Protein 1XNK (pdb70)

Sequence (380 aa):
TLTSSATGTHNGYYYSFWTDGQGNIRFNLESGGQYSVTWSGNGNWVGGKGWNPGTDNRVINYTADYRPNGNSYLAVYGWTRNPLIEYYVVESFGTYDPSTGATRMGSVTTDGGTYNIYRTQRVNAPSIEGTKTFYQYWSVRTSKRTGGTVTMANHFNAWRQAGLQLGSHDYQIVATEGYYSSGSATVNVGTLTSSATGTHNGYYYSFWTDGQGNIRFNLESGGQYSVTWSGNGNWVGGKGWNPGTDNRVINYTADYRPNGNSYYLAVYGWTRNPLIEYYVVESFGTYDPSTGATRMGSVTTDGGTYNIYRTQRVNAPSIEGTKTFYQYWSVRTSKRTGGTVTMANHFNAWRQAGLQLGSHDYQIVATEEGYYSSGSATVNVG

InterPro domains:
  IPR001137 Glycoside hydrolase family 11 [PR00911] (100-109)
  IPR001137 Glycoside hydrolase family 11 [PR00911] (110-120)
  IPR001137 Glycoside hydrolase family 11 [PR00911] (138-144)
  IPR001137 Glycoside hydrolase family 11 [PR00911] (158-163)
  IPR001137 Glycoside hydrolase family 11 [PR00911] (163-172)
  IPR001137 Glycoside hydrolase family 11 [PR00911] (186-194)
  IPR001137 Glycoside hydrolase family 11 [PTHR46828] (1-217)
  IPR013319 Glycoside hydrolase family 11/12 [G3DSA:2.60.120.180] (27-222)
  IPR013320 Concanavalin A-like lectin/glucanase domain superfamily [SSF49899] (28-216)
  IPR018208 Glycoside hydrolase family 11, active site 1 [PS00776] (110-120)
  IPR033123 Glycosyl hydrolase 11 domain [PF00457] (37-214)
  IPR033123 Glycosyl hydrolase 11 domain [PS51761] (28-217)

Nearest PDB structures (foldseek):
  1h1a-assembly1_A  TM=1.004E+00  e=5.133E-40  Thermochaetoides thermophila
  2d97-assembly1_A  TM=9.894E-01  e=6.430E-30  Trichoderma reesei
  6k9w-assembly1_A  TM=9.890E-01  e=5.774E-30  Trichoderma reesei RUT C-30
  2d98-assembly1_A  TM=9.901E-01  e=1.295E-29  Trichoderma reesei
  6kwh-assembly1_A  TM=9.900E-01  e=2.101E-29  Trichoderma reesei RUT C-30

Radius of gyration: 25.04 Å; Cα contacts (8 Å, |Δi|>4): 1085; chains: 2; bounding box: 67×38×58 Å

CATH classification: 2.60.120.180

B-factor: mean 17.18, std 7.29, range [6.78, 55.46]

Solvent-accessible surface area: 15577 Å² total

Structure (mmCIF, N/CA/C/O backbone):
data_1XNK
#
_entry.id   1XNK
#
_cell.length_a   108.241
_cell.length_b   57.593
_cell.length_c   66.205
_cell.angle_alpha   90.00
_cell.angle_beta   90.00
_cell.angle_gamma   90.00
#
_symmetry.space_group_name_H-M   'P 21 21 2'
#
loop_
_entity.id
_entity.type
_entity.pdbx_description
1 polymer 'endoxylanase 11A'
2 branched '4-thio-beta-D-xylopyranose-(1-4)-4-thio-beta-D-xylopyranose-(1-4)-methyl 4-thio-alpha-D-xylopyranoside'
3 non-polymer 'SULFATE ION'
4 water water
#
loop_
_atom_site.group_PDB
_atom_site.id
_atom_site.type_symbol
_atom_site.label_atom_id
_atom_site.label_alt_id
_atom_site.label_comp_id
_atom_site.label_asym_id
_atom_site.label_entity_id
_atom_site.label_seq_id
_atom_site.pdbx_PDB_ins_code
_atom_site.Cartn_x
_atom_site.Cartn_y
_atom_site.Cartn_z
_atom_site.occupancy
_atom_site.B_iso_or_equiv
_atom_site.auth_seq_id
_atom_site.auth_comp_id
_atom_site.auth_asym_id
_atom_site.auth_atom_id
_atom_site.pdbx_PDB_model_num
ATOM 9 N N . THR A 1 2 ? -0.013 23.733 15.105 1.00 10.24 2 THR A N 1
ATOM 10 C CA . THR A 1 2 ? 1.063 24.570 14.594 1.00 9.93 2 THR A CA 1
ATOM 11 C C . THR A 1 2 ? 2.196 24.551 15.615 1.00 10.15 2 THR A C 1
ATOM 12 O O . THR A 1 2 ? 1.964 24.750 16.804 1.00 9.64 2 THR A O 1
ATOM 16 N N . LEU A 1 3 ? 3.416 24.283 15.157 1.00 10.48 3 LEU A N 1
ATOM 17 C CA . LEU A 1 3 ? 4.559 24.247 16.064 1.00 9.50 3 LEU A CA 1
ATOM 18 C C . LEU A 1 3 ? 5.020 25.660 16.372 1.00 11.36 3 LEU A C 1
ATOM 19 O O . LEU A 1 3 ? 4.906 26.555 15.536 1.00 11.02 3 LEU A O 1
ATOM 24 N N . THR A 1 4 ? 5.552 25.857 17.573 1.00 10.74 4 THR A N 1
ATOM 25 C CA . THR A 1 4 ? 6.022 27.177 17.970 1.00 12.78 4 THR A CA 1
ATOM 26 C C . THR A 1 4 ? 7.522 27.198 18.248 1.00 13.68 4 THR A C 1
ATOM 27 O O . THR A 1 4 ? 8.082 28.241 18.576 1.00 14.71 4 THR A O 1
ATOM 31 N N . SER A 1 5 ? 8.169 26.048 18.099 1.00 12.06 5 SER A N 1
ATOM 32 C CA . SER A 1 5 ? 9.603 25.929 18.346 1.00 12.28 5 SER A CA 1
ATOM 33 C C . SER A 1 5 ? 10.056 24.559 17.843 1.00 11.26 5 SER A C 1
ATOM 34 O O . SER A 1 5 ? 9.238 23.777 17.359 1.00 11.79 5 SER A O 1
ATOM 37 N N . SER A 1 6 ? 11.353 24.275 17.932 1.00 11.45 6 SER A N 1
ATOM 38 C CA . SER A 1 6 ? 11.850 22.967 17.514 1.00 10.89 6 SER A CA 1
ATOM 39 C C . SER A 1 6 ? 11.026 21.946 18.286 1.00 9.88 6 SER A C 1
ATOM 40 O O . SER A 1 6 ? 10.704 22.161 19.462 1.00 10.50 6 SER A O 1
ATOM 43 N N . ALA A 1 7 ? 10.690 20.833 17.644 1.00 9.75 7 ALA A N 1
ATOM 44 C CA . ALA A 1 7 ? 9.861 19.835 18.304 1.00 9.37 7 ALA A CA 1
ATOM 45 C C . ALA A 1 7 ? 9.901 18.473 17.631 1.00 8.47 7 ALA A C 1
ATOM 46 O O . ALA A 1 7 ? 10.228 18.366 16.451 1.00 10.80 7 ALA A O 1
ATOM 48 N N . THR A 1 8 ? 9.573 17.435 18.396 1.00 9.31 8 THR A N 1
ATOM 49 C CA . THR A 1 8 ? 9.510 16.077 17.865 1.00 10.05 8 THR A CA 1
ATOM 50 C C . THR A 1 8 ? 8.346 15.371 18.536 1.00 10.31 8 THR A C 1
ATOM 51 O O . THR A 1 8 ? 7.826 15.839 19.550 1.00 11.74 8 THR A O 1
ATOM 55 N N . GLY A 1 9 ? 7.953 14.241 17.962 1.00 9.49 9 GLY A N 1
ATOM 56 C CA . GLY A 1 9 ? 6.864 13.456 18.507 1.00 10.57 9 GLY A CA 1
ATOM 57 C C . GLY A 1 9 ? 6.267 12.645 17.380 1.00 10.69 9 GLY A C 1
ATOM 58 O O . GLY A 1 9 ? 6.914 12.443 16.354 1.00 11.01 9 GLY A O 1
ATOM 59 N N . THR A 1 10 ? 5.052 12.149 17.571 1.00 10.17 10 THR A N 1
ATOM 60 C CA . THR A 1 10 ? 4.392 11.408 16.509 1.00 11.42 10 THR A CA 1
ATOM 61 C C . THR A 1 10 ? 3.022 12.040 16.312 1.00 9.92 10 THR A C 1
ATOM 62 O O . THR A 1 10 ? 2.380 12.476 17.272 1.00 9.49 10 THR A O 1
ATOM 66 N N . HIS A 1 11 ? 2.590 12.104 15.060 1.00 9.26 11 HIS A N 1
ATOM 67 C CA . HIS A 1 11 ? 1.312 12.707 14.723 1.00 10.55 11 HIS A CA 1
ATOM 68 C C . HIS A 1 11 ? 0.630 11.857 13.662 1.00 11.16 11 HIS A C 1
ATOM 69 O O . HIS A 1 11 ? 1.176 11.629 12.580 1.00 10.54 11 HIS A O 1
ATOM 76 N N . ASN A 1 12 ? -0.565 11.381 13.991 1.00 10.61 12 ASN A N 1
ATOM 77 C CA . ASN A 1 12 ? -1.341 10.540 13.096 1.00 11.96 12 ASN A CA 1
ATOM 78 C C . ASN A 1 12 ? -0.557 9.331 12.603 1.00 12.54 12 ASN A C 1
ATOM 79 O O . ASN A 1 12 ? -0.680 8.917 11.452 1.00 14.02 12 ASN A O 1
ATOM 84 N N . GLY A 1 13 ? 0.241 8.767 13.505 1.00 14.02 13 GLY A N 1
ATOM 85 C CA . GLY A 1 13 ? 1.021 7.585 13.183 1.00 14.99 13 GLY A CA 1
ATOM 86 C C . GLY A 1 13 ? 2.389 7.852 12.591 1.00 15.70 13 GLY A C 1
ATOM 87 O O . GLY A 1 13 ? 3.169 6.920 12.384 1.00 15.93 13 GLY A O 1
ATOM 88 N N . TYR A 1 14 ? 2.685 9.120 12.323 1.00 12.64 14 TYR A N 1
ATOM 89 C CA . TYR A 1 14 ? 3.968 9.488 11.743 1.00 12.48 14 TYR A CA 1
ATOM 90 C C . TYR A 1 14 ? 4.848 10.293 12.675 1.00 11.83 14 TYR A C 1
ATOM 91 O O . TYR A 1 14 ? 4.405 11.256 13.298 1.00 12.22 14 TYR A O 1
ATOM 100 N N . TYR A 1 15 ? 6.105 9.892 12.766 1.00 9.63 15 TYR A N 1
ATOM 101 C CA . TYR A 1 15 ? 7.052 10.616 13.590 1.00 9.22 15 TYR A CA 1
ATOM 102 C C . TYR A 1 15 ? 7.264 11.961 12.905 1.00 9.50 15 TYR A C 1
ATOM 103 O O . TYR A 1 15 ? 7.180 12.067 11.681 1.00 9.42 15 TYR A O 1
ATOM 112 N N . TYR A 1 16 ? 7.509 12.998 13.692 1.00 9.55 16 TYR A N 1
ATOM 113 C CA . TYR A 1 16 ? 7.792 14.294 13.114 1.00 8.84 16 TYR A CA 1
ATOM 114 C C . TYR A 1 16 ? 8.965 14.902 13.856 1.00 9.19 16 TYR A C 1
ATOM 115 O O . TYR A 1 16 ? 9.136 14.696 15.058 1.00 9.27 16 TYR A O 1
ATOM 124 N N . SER A 1 17 ? 9.804 15.603 13.109 1.00 8.67 17 SER A N 1
ATOM 125 C CA . SER A 1 17 ? 10.941 16.301 13.679 1.00 10.01 17 SER A CA 1
ATOM 126 C C . SER A 1 17 ? 10.993 17.645 12.998 1.00 10.22 17 SER A C 1
ATOM 127 O O . SER A 1 17 ? 10.871 17.740 11.777 1.00 10.59 17 SER A O 1
ATOM 130 N N . PHE A 1 18 ? 11.148 18.687 13.795 1.00 9.64 18 PHE A N 1
ATOM 131 C CA . PHE A 1 18 ? 11.251 20.033 13.273 1.00 9.33 18 PHE A CA 1
ATOM 132 C C . PHE A 1 18 ? 12.366 20.693 14.058 1.00 9.90 18 PHE A C 1
ATOM 133 O O . PHE A 1 18 ? 12.334 20.718 15.289 1.00 10.77 18 PHE A O 1
ATOM 141 N N . TRP A 1 19 ? 13.374 21.183 13.350 1.00 10.13 19 TRP A N 1
ATOM 142 C CA . TRP A 1 19 ? 14.480 21.867 13.997 1.00 10.42 19 TRP A CA 1
ATOM 143 C C . TRP A 1 19 ? 14.591 23.232 13.353 1.00 11.82 19 TRP A C 1
ATOM 144 O O . TRP A 1 19 ? 14.548 23.356 12.128 1.00 10.57 19 TRP A O 1
ATOM 155 N N . THR A 1 20 ? 14.722 24.257 14.183 1.00 11.49 20 THR A N 1
ATOM 156 C CA . THR A 1 20 ? 14.846 25.621 13.693 1.00 12.01 20 THR A CA 1
ATOM 157 C C . THR A 1 20 ? 15.803 26.386 14.585 1.00 11.71 20 THR A C 1
ATOM 158 O O . THR A 1 20 ? 15.886 26.124 15.786 1.00 11.27 20 THR A O 1
ATOM 162 N N . ASP A 1 21 ? 16.547 27.319 14.001 1.00 12.07 21 ASP A N 1
ATOM 163 C CA . ASP A 1 21 ? 17.463 28.111 14.803 1.00 12.14 21 ASP A CA 1
ATOM 164 C C . ASP A 1 21 ? 16.699 29.330 15.317 1.00 12.41 21 ASP A C 1
ATOM 165 O O . ASP A 1 21 ? 17.285 30.291 15.812 1.00 12.98 21 ASP A O 1
ATOM 170 N N . GLY A 1 22 ? 15.374 29.257 15.193 1.00 12.39 22 GLY A N 1
ATOM 171 C CA . GLY A 1 22 ? 14.491 30.315 15.660 1.00 11.85 22 GLY A CA 1
ATOM 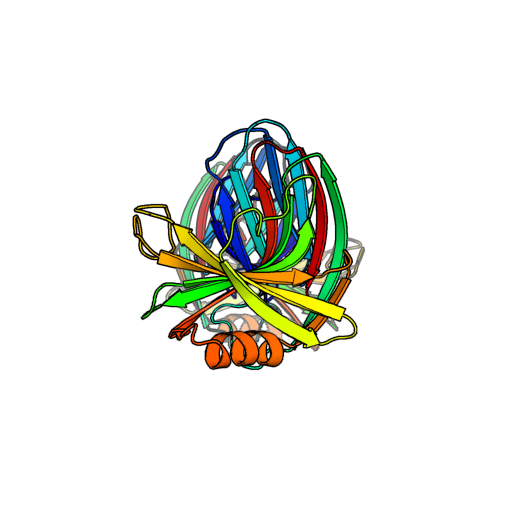172 C C . GLY A 1 22 ? 14.480 31.620 14.887 1.00 12.01 22 GLY A C 1
ATOM 173 O O . GLY A 1 22 ? 13.757 32.552 15.253 1.00 11.49 22 GLY A O 1
ATOM 174 N N . GLN A 1 23 ? 15.259 31.699 13.813 1.00 12.23 23 GLN A N 1
ATOM 175 C CA . GLN A 1 23 ? 15.329 32.930 13.043 1.00 12.09 23 GLN A CA 1
ATOM 176 C C . GLN A 1 23 ? 14.392 32.985 11.846 1.00 12.74 23 GLN A C 1
ATOM 177 O O . GLN A 1 23 ? 13.893 31.961 11.370 1.00 13.20 23 GLN A O 1
ATOM 183 N N . GLY A 1 24 ? 14.155 34.200 11.368 1.00 12.77 24 GLY A N 1
ATOM 184 C CA . GLY A 1 24 ? 13.276 34.384 10.232 1.00 14.04 24 GLY A CA 1
ATOM 185 C C . GLY A 1 24 ? 11.833 34.099 10.595 1.00 13.91 24 GLY A C 1
ATOM 186 O O . GLY A 1 24 ? 11.486 33.997 11.771 1.00 14.93 24 GLY A O 1
ATOM 187 N N . ASN A 1 25 ? 10.996 33.965 9.575 1.00 13.15 25 ASN A N 1
ATOM 188 C CA . ASN A 1 25 ? 9.581 33.692 9.765 1.00 14.20 25 ASN A CA 1
ATOM 189 C C . ASN A 1 25 ? 9.274 32.267 9.333 1.00 13.39 25 ASN A C 1
ATOM 190 O O . ASN A 1 25 ? 9.707 31.824 8.268 1.00 14.47 25 ASN A O 1
ATOM 195 N N . ILE A 1 26 ? 8.527 31.542 10.154 1.00 12.83 26 ILE A N 1
ATOM 196 C CA . ILE A 1 26 ? 8.185 30.178 9.800 1.00 13.49 26 ILE A CA 1
ATOM 197 C C . ILE A 1 26 ? 6.987 29.662 10.577 1.00 12.31 26 ILE A C 1
ATOM 198 O O . ILE A 1 26 ? 6.823 29.947 11.763 1.00 13.57 26 ILE A O 1
ATOM 203 N N . ARG A 1 27 ? 6.141 28.920 9.875 1.00 12.59 27 ARG A N 1
ATOM 204 C CA . ARG A 1 27 ? 4.962 28.309 10.467 1.00 11.08 27 ARG A CA 1
ATOM 205 C C . ARG A 1 27 ? 4.945 26.879 9.941 1.00 10.45 27 ARG A C 1
ATOM 206 O O . ARG A 1 27 ? 4.696 26.646 8.755 1.00 11.27 27 ARG A O 1
ATOM 214 N N . PHE A 1 28 ? 5.270 25.934 10.820 1.00 10.11 28 PHE A N 1
ATOM 215 C CA . PHE A 1 28 ? 5.290 24.517 10.468 1.00 10.92 28 PHE A CA 1
ATOM 216 C C . PHE A 1 28 ? 4.014 23.921 11.046 1.00 9.83 28 PHE A C 1
ATOM 217 O O . PHE A 1 28 ? 3.814 23.903 12.264 1.00 11.08 28 PHE A O 1
ATOM 225 N N . ASN A 1 29 ? 3.154 23.428 10.163 1.00 10.08 29 ASN A N 1
ATOM 226 C CA . ASN A 1 29 ? 1.866 22.888 10.573 1.00 11.11 29 ASN A CA 1
ATOM 227 C C . ASN A 1 29 ? 1.701 21.388 10.354 1.00 10.65 29 ASN A C 1
ATOM 228 O O . ASN A 1 29 ? 1.904 20.884 9.244 1.00 11.54 29 ASN A O 1
ATOM 233 N N . LEU A 1 30 ? 1.322 20.681 11.414 1.00 10.07 30 LEU A N 1
ATOM 234 C CA . LEU A 1 30 ? 1.083 19.243 11.328 1.00 10.20 30 LEU A CA 1
ATOM 235 C C . LEU A 1 30 ? -0.341 19.077 10.801 1.00 12.08 30 LEU A C 1
ATOM 236 O O . LEU A 1 30 ? -1.271 19.738 11.278 1.00 12.11 30 LEU A O 1
ATOM 241 N N . GLU A 1 31 ? -0.518 18.203 9.817 1.00 11.36 31 GLU A N 1
ATOM 242 C CA . GLU A 1 31 ? -1.837 18.007 9.240 1.00 11.21 31 GLU A CA 1
ATOM 243 C C . GLU A 1 31 ? -2.275 16.543 9.204 1.00 11.86 31 GLU A C 1
ATOM 244 O O . GLU A 1 31 ? -1.604 15.673 9.758 1.00 10.23 31 GLU A O 1
ATOM 250 N N . SER A 1 32 ? -3.410 16.277 8.567 1.00 12.03 32 SER A N 1
ATOM 251 C CA . SER A 1 32 ? -3.956 14.922 8.503 1.00 13.58 32 SER A CA 1
ATOM 252 C C . SER A 1 32 ? -3.001 13.866 7.965 1.00 12.26 32 SER A C 1
ATOM 253 O O . SER A 1 32 ? -2.213 14.130 7.060 1.00 11.59 32 SER A O 1
ATOM 256 N N . GLY A 1 33 ? -3.083 12.664 8.531 1.00 12.32 33 GLY A N 1
ATOM 257 C CA . GLY A 1 33 ? -2.239 11.569 8.083 1.00 11.70 33 GLY A CA 1
ATOM 258 C C . GLY A 1 33 ? -0.754 11.878 8.114 1.00 12.08 33 GLY A C 1
ATOM 259 O O . GLY A 1 33 ? -0.238 12.368 9.118 1.00 12.10 33 GLY A O 1
ATOM 260 N N . GLY A 1 34 ? -0.063 11.587 7.016 1.00 12.26 34 GLY A N 1
ATOM 261 C CA . GLY A 1 34 ? 1.366 11.848 6.956 1.00 12.61 34 GLY A CA 1
ATOM 262 C C . GLY A 1 34 ? 1.677 13.190 6.324 1.00 12.17 34 GLY A C 1
ATOM 263 O O . GLY A 1 34 ? 2.755 13.394 5.762 1.00 12.59 34 GLY A O 1
ATOM 264 N N . GLN A 1 35 ? 0.739 14.123 6.425 1.00 11.92 35 GLN A N 1
ATOM 265 C CA . GLN A 1 35 ? 0.934 15.431 5.817 1.00 12.67 35 GLN A CA 1
ATOM 266 C C . GLN A 1 35 ? 1.352 16.548 6.766 1.00 11.60 35 GLN A C 1
ATOM 267 O O . GLN A 1 35 ? 1.063 16.526 7.963 1.00 11.60 35 GLN A O 1
ATOM 273 N N . TYR A 1 36 ? 2.066 17.516 6.211 1.00 10.93 36 TYR A N 1
ATOM 274 C CA . TYR A 1 36 ? 2.474 18.698 6.949 1.00 11.53 36 TYR A CA 1
ATOM 275 C C . TYR A 1 36 ? 2.619 19.817 5.926 1.00 11.28 36 TYR A C 1
ATOM 276 O O . TYR A 1 36 ? 2.839 19.559 4.741 1.00 10.28 36 TYR A O 1
ATOM 285 N N . SER A 1 37 ? 2.446 21.052 6.377 1.00 11.56 37 SER A N 1
ATOM 286 C CA . SER A 1 37 ? 2.582 22.210 5.506 1.00 13.02 37 SER A CA 1
ATOM 287 C C . SER A 1 37 ? 3.479 23.197 6.219 1.00 13.79 37 SER A C 1
ATOM 288 O O . SER A 1 37 ? 3.457 23.295 7.447 1.00 16.01 37 SER A O 1
ATOM 291 N N . VAL A 1 38 ? 4.279 23.922 5.453 1.00 12.35 38 VAL A N 1
ATOM 292 C CA . VAL A 1 38 ? 5.175 24.895 6.040 1.00 13.32 38 VAL A CA 1
ATOM 293 C C . VAL A 1 38 ? 5.298 26.112 5.132 1.00 13.42 38 VAL A C 1
ATOM 294 O O . VAL A 1 38 ? 5.378 25.987 3.909 1.00 13.98 38 VAL A O 1
ATOM 298 N N . THR A 1 39 ? 5.266 27.290 5.742 1.00 11.69 39 THR A N 1
ATOM 299 C CA . THR A 1 39 ? 5.403 28.542 5.010 1.00 11.91 39 THR A CA 1
ATOM 300 C C . THR A 1 39 ? 6.513 29.303 5.716 1.00 11.67 39 THR A C 1
ATOM 301 O O . THR A 1 39 ? 6.483 29.450 6.937 1.00 12.29 39 THR A O 1
ATOM 305 N N . TRP A 1 40 ? 7.497 29.783 4.961 1.00 11.60 40 TRP A N 1
ATOM 306 C CA . TRP A 1 40 ? 8.609 30.480 5.587 1.00 11.83 40 TRP A CA 1
ATOM 307 C C . TRP A 1 40 ? 9.190 31.614 4.755 1.00 11.22 40 TRP A C 1
ATOM 308 O O . TRP A 1 40 ? 8.922 31.728 3.558 1.00 12.25 40 TRP A O 1
ATOM 319 N N . SER A 1 41 ? 9.983 32.452 5.416 1.00 12.17 41 SER A N 1
ATOM 320 C CA . SER A 1 41 ? 10.647 33.587 4.781 1.00 13.49 41 SER A CA 1
ATOM 321 C C . SER A 1 41 ? 11.665 34.154 5.765 1.00 14.59 41 SER A C 1
ATOM 322 O O . SER A 1 41 ? 11.757 33.701 6.903 1.00 16.08 41 SER A O 1
ATOM 325 N N . GLY A 1 42 ? 12.447 35.134 5.331 1.00 14.96 42 GLY A N 1
ATOM 326 C CA . GLY A 1 42 ? 13.419 35.711 6.238 1.00 16.03 42 GLY A CA 1
ATOM 327 C C . GLY A 1 42 ? 14.740 34.969 6.308 1.00 15.67 42 GLY A C 1
ATOM 328 O O . GLY A 1 42 ? 15.065 34.175 5.425 1.00 16.38 42 GLY A O 1
ATOM 329 N N . ASN A 1 43 ? 15.490 35.213 7.377 1.00 15.22 43 ASN A N 1
ATOM 330 C CA . ASN A 1 43 ? 16.810 34.613 7.548 1.00 17.04 43 ASN A CA 1
ATOM 331 C C . ASN A 1 43 ? 16.876 33.411 8.479 1.00 16.26 43 ASN A C 1
ATOM 332 O O . ASN A 1 43 ? 17.712 33.366 9.384 1.00 16.39 43 ASN A O 1
ATOM 337 N N . GLY A 1 44 ? 16.014 32.429 8.241 1.00 15.86 44 GLY A N 1
ATOM 338 C CA . GLY A 1 44 ? 15.995 31.252 9.089 1.00 15.80 44 GLY A CA 1
ATOM 339 C C . GLY A 1 44 ? 16.821 30.072 8.613 1.00 16.17 44 GLY A C 1
ATOM 340 O O . GLY A 1 44 ? 17.249 30.006 7.462 1.00 15.84 44 GLY A O 1
ATOM 341 N N . ASN A 1 45 ? 17.045 29.139 9.531 1.00 15.65 45 ASN A N 1
ATOM 342 C CA . ASN A 1 45 ? 17.799 27.918 9.267 1.00 15.26 45 ASN A CA 1
ATOM 343 C C . ASN A 1 45 ? 16.938 26.827 9.889 1.00 13.54 45 ASN A C 1
ATOM 344 O O . ASN A 1 45 ? 16.812 26.763 11.109 1.00 14.49 45 ASN A O 1
ATOM 349 N N . TRP A 1 46 ? 16.348 25.968 9.062 1.00 11.90 46 TRP A N 1
ATOM 350 C CA . TRP A 1 46 ? 15.471 24.933 9.597 1.00 11.25 46 TRP A CA 1
ATOM 351 C C . TRP A 1 46 ? 15.317 23.713 8.692 1.00 11.26 46 TRP A C 1
ATOM 352 O O . TRP A 1 46 ? 15.602 23.762 7.497 1.00 11.49 46 TRP A O 1
ATOM 363 N N . VAL A 1 47 ? 14.839 22.623 9.283 1.00 11.63 47 VAL A N 1
ATOM 364 C CA . VAL A 1 47 ? 14.581 21.383 8.555 1.00 10.91 47 VAL A CA 1
ATOM 365 C C . VAL A 1 47 ? 13.531 20.610 9.346 1.00 9.96 47 VAL A C 1
ATOM 366 O O . VAL A 1 47 ? 13.632 20.481 10.567 1.00 10.41 47 VAL A O 1
ATOM 370 N N . GLY A 1 48 ? 12.511 20.110 8.657 1.00 9.00 48 GLY A N 1
ATOM 371 C CA . GLY A 1 48 ? 11.477 19.372 9.357 1.00 8.98 48 GLY A CA 1
ATOM 372 C C . GLY A 1 48 ? 10.634 18.523 8.432 1.00 8.83 48 GLY A C 1
ATOM 373 O O . GLY A 1 48 ? 10.588 18.757 7.227 1.00 9.63 48 GLY A O 1
ATOM 374 N N . GLY A 1 49 ? 9.956 17.532 8.999 1.00 8.46 49 GLY A N 1
ATOM 375 C CA . GLY A 1 49 ? 9.119 16.676 8.184 1.00 8.23 49 GLY A CA 1
ATOM 376 C C . GLY A 1 49 ? 8.507 15.545 8.981 1.00 8.33 49 GLY A C 1
ATOM 377 O O . GLY A 1 49 ? 8.639 15.493 10.206 1.00 9.41 49 GLY A O 1
ATOM 378 N N . LYS A 1 50 ? 7.833 14.645 8.271 1.00 8.68 50 LYS A N 1
ATOM 379 C CA . LYS A 1 50 ? 7.177 13.492 8.877 1.00 9.19 50 LYS A CA 1
ATOM 380 C C . LYS A 1 50 ? 7.757 12.200 8.338 1.00 9.06 50 LYS A C 1
ATOM 381 O O . LYS A 1 50 ? 8.205 12.132 7.190 1.00 9.41 50 LYS A O 1
ATOM 387 N N . GLY A 1 51 ? 7.741 11.172 9.173 1.00 9.55 51 GLY A N 1
ATOM 388 C CA . GLY A 1 51 ? 8.268 9.896 8.744 1.00 11.76 51 GLY A CA 1
ATOM 389 C C . GLY A 1 51 ? 8.204 8.841 9.821 1.00 11.12 51 GLY A C 1
ATOM 390 O O . GLY A 1 51 ? 7.139 8.544 10.375 1.00 11.73 51 GLY A O 1
ATOM 391 N N . TRP A 1 52 ? 9.368 8.294 10.139 1.00 10.98 52 TRP A N 1
ATOM 392 C CA . TRP A 1 52 ? 9.466 7.230 11.111 1.00 12.31 52 TRP A CA 1
ATOM 393 C C . TRP A 1 52 ? 10.666 7.380 12.018 1.00 11.75 52 TRP A C 1
ATOM 394 O O . TRP A 1 52 ? 11.624 8.082 11.700 1.00 11.40 52 TRP A O 1
ATOM 405 N N . ASN A 1 53 ? 10.589 6.709 13.160 1.00 12.40 53 ASN A N 1
ATOM 406 C CA . ASN A 1 53 ? 11.683 6.667 14.114 1.00 12.28 53 ASN A CA 1
ATOM 407 C C . ASN A 1 53 ? 11.466 5.384 14.893 1.00 13.46 53 ASN A C 1
ATOM 408 O O . ASN A 1 53 ? 10.495 5.262 15.638 1.00 14.32 53 ASN A O 1
ATOM 413 N N . PRO A 1 54 ? 12.377 4.411 14.740 1.00 13.87 54 PRO A N 1
ATOM 414 C CA . PRO A 1 54 ? 13.576 4.461 13.897 1.00 12.37 54 PRO A CA 1
ATOM 415 C C . PRO A 1 54 ? 13.359 4.225 12.407 1.00 12.79 54 PRO A C 1
ATOM 416 O O . PRO A 1 54 ? 12.356 3.645 11.987 1.00 13.33 54 PRO A O 1
ATOM 420 N N . GLY A 1 55 ? 14.318 4.682 11.608 1.00 13.09 55 GLY A N 1
ATOM 421 C CA . GLY A 1 55 ? 14.240 4.450 10.182 1.00 11.70 55 GLY A CA 1
ATOM 422 C C . GLY A 1 55 ? 14.655 3.000 10.008 1.00 12.55 55 GLY A C 1
ATOM 423 O O . GLY A 1 55 ? 15.095 2.370 10.975 1.00 12.98 55 GLY A O 1
ATOM 424 N N . THR A 1 56 ? 14.503 2.455 8.806 1.00 11.05 56 THR A N 1
ATOM 425 C CA . THR A 1 56 ? 14.900 1.072 8.562 1.00 12.09 56 THR A CA 1
ATOM 426 C C . THR A 1 56 ? 15.705 0.986 7.278 1.00 12.50 56 THR A C 1
ATOM 427 O O . THR A 1 56 ? 15.650 1.885 6.440 1.00 12.82 56 THR A O 1
ATOM 431 N N . ASP A 1 57 ? 16.448 -0.107 7.128 1.00 12.71 57 ASP A N 1
ATOM 432 C CA . ASP A 1 57 ? 17.275 -0.318 5.948 1.00 14.29 57 ASP A CA 1
ATOM 433 C C . ASP A 1 57 ? 16.489 -0.574 4.677 1.00 14.65 57 ASP A C 1
ATOM 434 O O . ASP A 1 57 ? 16.975 -0.300 3.581 1.00 16.33 57 ASP A O 1
ATOM 439 N N . ASN A 1 58 ? 15.279 -1.107 4.813 1.00 15.14 58 ASN A N 1
ATOM 440 C CA . ASN A 1 58 ? 14.493 -1.445 3.636 1.00 15.58 58 ASN A CA 1
ATOM 441 C C . ASN A 1 58 ? 13.161 -0.728 3.469 1.00 15.05 58 ASN A C 1
ATOM 442 O O . ASN A 1 58 ? 12.275 -1.217 2.777 1.00 15.06 58 ASN A O 1
ATOM 447 N N . ARG A 1 59 ? 13.010 0.437 4.083 1.00 15.18 59 ARG A N 1
ATOM 448 C CA . ARG A 1 59 ? 11.756 1.152 3.932 1.00 15.20 59 ARG A CA 1
ATOM 449 C C . ARG A 1 59 ? 11.613 1.680 2.510 1.00 14.09 59 ARG A C 1
ATOM 450 O O . ARG A 1 59 ? 12.586 2.118 1.894 1.00 14.08 59 ARG A O 1
ATOM 458 N N . VAL A 1 60 ? 10.397 1.594 1.985 1.00 13.31 60 VAL A N 1
ATOM 459 C CA . VAL A 1 60 ? 10.090 2.084 0.652 1.00 13.16 60 VAL A CA 1
ATOM 460 C C . VAL A 1 60 ? 9.108 3.224 0.887 1.00 13.56 60 VAL A C 1
ATOM 461 O O . VAL A 1 60 ? 7.956 3.002 1.264 1.00 15.89 60 VAL A O 1
ATOM 465 N N . ILE A 1 61 ? 9.584 4.445 0.680 1.00 12.17 61 ILE A N 1
ATOM 466 C CA . ILE A 1 61 ? 8.790 5.642 0.906 1.00 14.17 61 ILE A CA 1
ATOM 467 C C . ILE A 1 61 ? 8.022 6.140 -0.313 1.00 15.64 61 ILE A C 1
ATOM 468 O O . ILE A 1 61 ? 8.559 6.185 -1.420 1.00 16.27 61 ILE A O 1
ATOM 473 N N . ASN A 1 62 ? 6.756 6.496 -0.098 1.00 16.48 62 ASN A N 1
ATOM 474 C CA . ASN A 1 62 ? 5.905 7.045 -1.151 1.00 18.63 62 ASN A CA 1
ATOM 475 C C . ASN A 1 62 ? 5.471 8.404 -0.635 1.00 17.05 62 ASN A C 1
ATOM 476 O O . ASN A 1 62 ? 4.918 8.503 0.459 1.00 20.19 62 ASN A O 1
ATOM 481 N N . TYR A 1 63 ? 5.726 9.453 -1.405 1.00 15.19 63 TYR A N 1
ATOM 482 C CA . TYR A 1 63 ? 5.341 10.787 -0.973 1.00 14.54 63 TYR A CA 1
ATOM 483 C C . TYR A 1 63 ? 4.873 11.628 -2.152 1.00 13.40 63 TYR A C 1
ATOM 484 O O . TYR A 1 63 ? 5.113 11.292 -3.313 1.00 13.00 63 TYR A O 1
ATOM 493 N N . THR A 1 64 ? 4.196 12.724 -1.838 1.00 14.24 64 THR A N 1
ATOM 494 C CA . THR A 1 64 ? 3.737 13.674 -2.841 1.00 14.79 64 THR A CA 1
ATOM 495 C C . THR A 1 64 ? 4.047 15.028 -2.224 1.00 15.08 64 THR A C 1
ATOM 496 O O . THR A 1 64 ? 4.098 15.156 -0.999 1.00 15.47 64 THR A O 1
ATOM 500 N N . ALA A 1 65 ? 4.261 16.039 -3.051 1.00 14.63 65 ALA A N 1
ATOM 501 C CA . ALA A 1 65 ? 4.561 17.350 -2.505 1.00 14.93 65 ALA A CA 1
ATOM 502 C C . ALA A 1 65 ? 4.311 18.511 -3.451 1.00 15.63 65 ALA A C 1
ATOM 503 O O . ALA A 1 65 ? 4.525 18.408 -4.659 1.00 15.80 65 ALA A O 1
ATOM 505 N N . ASP A 1 66 ? 3.839 19.611 -2.875 1.00 16.52 66 ASP A N 1
ATOM 506 C CA . ASP A 1 66 ? 3.629 20.852 -3.607 1.00 16.97 66 ASP A CA 1
ATOM 507 C C . ASP A 1 66 ? 4.753 21.663 -2.975 1.00 17.88 66 ASP A C 1
ATOM 508 O O . ASP A 1 66 ? 4.602 22.209 -1.882 1.00 17.89 66 ASP A O 1
ATOM 513 N N . TYR A 1 67 ? 5.886 21.707 -3.664 1.00 16.18 67 TYR A N 1
ATOM 514 C CA . TYR A 1 67 ? 7.089 22.370 -3.172 1.00 16.57 67 TYR A CA 1
ATOM 515 C C . TYR A 1 67 ? 7.426 23.645 -3.952 1.00 18.55 67 TYR A C 1
ATOM 516 O O . TYR A 1 67 ? 7.663 23.597 -5.158 1.00 18.17 67 TYR A O 1
ATOM 525 N N . ARG A 1 68 ? 7.449 24.781 -3.257 1.00 18.14 68 ARG A N 1
ATOM 526 C CA . ARG A 1 68 ? 7.741 26.068 -3.896 1.00 19.44 68 ARG A CA 1
ATOM 527 C C . ARG A 1 68 ? 8.796 26.874 -3.139 1.00 18.55 68 ARG A C 1
ATOM 528 O O . ARG A 1 68 ? 8.471 27.793 -2.384 1.00 19.36 68 ARG A O 1
ATOM 536 N N . PRO A 1 69 ? 10.080 26.546 -3.340 1.00 17.97 69 PRO A N 1
ATOM 537 C CA . PRO A 1 69 ? 11.167 27.251 -2.663 1.00 18.37 69 PRO A CA 1
ATOM 538 C C . PRO A 1 69 ? 11.690 28.483 -3.397 1.00 19.23 69 PRO A C 1
ATOM 539 O O . PRO A 1 69 ? 11.539 28.617 -4.612 1.00 20.73 69 PRO A O 1
ATOM 543 N N . ASN A 1 70 ? 12.311 29.373 -2.633 1.00 19.74 70 ASN A N 1
ATOM 544 C CA . ASN A 1 70 ? 12.923 30.586 -3.161 1.00 21.04 70 ASN A CA 1
ATOM 545 C C . ASN A 1 70 ? 14.246 30.717 -2.417 1.00 20.53 70 ASN A C 1
ATOM 546 O O . ASN A 1 70 ? 14.285 31.168 -1.272 1.00 21.56 70 ASN A O 1
ATOM 551 N N . GLY A 1 71 ? 15.329 30.303 -3.063 1.00 18.11 71 GLY A N 1
ATOM 552 C CA . GLY A 1 71 ? 16.631 30.372 -2.428 1.00 16.91 71 GLY A CA 1
ATOM 553 C C . GLY A 1 71 ? 17.141 28.981 -2.106 1.00 16.21 71 GLY A C 1
ATOM 554 O O . GLY A 1 71 ? 16.773 28.010 -2.768 1.00 17.31 71 GLY A O 1
ATOM 555 N N . ASN A 1 72 ? 17.979 28.879 -1.082 1.00 16.06 72 ASN A N 1
ATOM 556 C CA . ASN A 1 72 ? 18.546 27.597 -0.691 1.00 14.58 72 ASN A CA 1
ATOM 557 C C . ASN A 1 72 ? 17.566 26.780 0.146 1.00 14.21 72 ASN A C 1
ATOM 558 O O . ASN A 1 72 ? 17.376 27.045 1.332 1.00 14.33 72 ASN A O 1
ATOM 563 N N . SER A 1 73 ? 16.950 25.785 -0.487 1.00 13.78 73 SER A N 1
ATOM 564 C CA . SER A 1 73 ? 15.986 24.911 0.179 1.00 13.01 73 SER A CA 1
ATOM 565 C C . SER A 1 73 ? 16.059 23.514 -0.427 1.00 14.36 73 SER A C 1
ATOM 566 O O . SER A 1 73 ? 16.423 23.360 -1.596 1.00 13.36 73 SER A O 1
ATOM 569 N N . TYR A 1 74 ? 15.733 22.494 0.366 1.00 12.15 74 TYR A N 1
ATOM 570 C CA . TYR A 1 74 ? 15.742 21.126 -0.140 1.00 12.04 74 TYR A CA 1
ATOM 571 C C . TYR A 1 74 ? 14.445 20.409 0.206 1.00 10.61 74 TYR A C 1
ATOM 572 O O . TYR A 1 74 ? 13.775 20.749 1.183 1.00 12.17 74 TYR A O 1
ATOM 581 N N . LEU A 1 75 ? 14.114 19.416 -0.615 1.00 10.67 75 LEU A N 1
ATOM 582 C CA . LEU A 1 75 ? 12.976 18.525 -0.401 1.00 9.64 75 LEU A CA 1
ATOM 583 C C . LEU A 1 75 ? 13.739 17.211 -0.464 1.00 10.27 75 LEU A C 1
ATOM 584 O O . LEU A 1 75 ? 14.317 16.879 -1.502 1.00 10.51 75 LEU A O 1
ATOM 589 N N . ALA A 1 76 ? 13.763 16.463 0.632 1.00 10.39 76 ALA A N 1
ATOM 590 C CA . ALA A 1 76 ? 14.550 15.242 0.628 1.00 10.87 76 ALA A CA 1
ATOM 591 C C . ALA A 1 76 ? 14.227 14.281 1.751 1.00 11.64 76 ALA A C 1
ATOM 592 O O . ALA A 1 76 ? 13.669 14.672 2.771 1.00 11.61 76 ALA A O 1
ATOM 594 N N . VAL A 1 77 ? 14.566 13.012 1.547 1.00 10.11 77 VAL A N 1
ATOM 595 C CA . VAL A 1 77 ? 14.387 12.035 2.607 1.00 9.82 77 VAL A CA 1
ATOM 596 C C . VAL A 1 77 ? 15.580 12.411 3.459 1.00 9.59 77 VAL A C 1
ATOM 597 O O . VAL A 1 77 ? 16.691 12.583 2.954 1.00 11.15 77 VAL A O 1
ATOM 601 N N . TYR A 1 78 ? 15.345 12.553 4.751 1.00 9.72 78 TYR A N 1
ATOM 602 C CA . TYR A 1 78 ? 16.374 13.009 5.662 1.00 9.31 78 TYR A CA 1
ATOM 603 C C . TYR A 1 78 ? 16.384 12.173 6.929 1.00 9.63 78 TYR A C 1
ATOM 604 O O . TYR A 1 78 ? 15.329 11.869 7.482 1.00 10.67 78 TYR A O 1
ATOM 613 N N . GLY A 1 79 ? 17.571 11.798 7.392 1.00 8.22 79 GLY A N 1
ATOM 614 C CA . GLY A 1 79 ? 17.635 10.997 8.598 1.00 9.38 79 GLY A CA 1
ATOM 615 C C . GLY A 1 79 ? 19.007 10.924 9.227 1.00 10.17 79 GLY A C 1
ATOM 616 O O . GLY A 1 79 ? 19.957 11.549 8.750 1.00 9.64 79 GLY A O 1
ATOM 617 N N . TRP A 1 80 ? 19.108 10.152 10.305 1.00 8.79 80 TRP A N 1
ATOM 618 C CA . TRP A 1 80 ? 20.371 9.993 11.020 1.00 10.51 80 TRP A CA 1
ATOM 619 C C . TRP A 1 80 ? 20.612 8.557 11.473 1.00 10.51 80 TRP A C 1
ATOM 620 O O . TRP A 1 80 ? 19.684 7.757 11.581 1.00 10.73 80 TRP A O 1
ATOM 631 N N . THR A 1 81 ? 21.879 8.244 11.724 1.00 11.17 81 THR A N 1
ATOM 632 C CA . THR A 1 81 ? 22.254 6.957 12.297 1.00 9.99 81 THR A CA 1
ATOM 633 C C . THR A 1 81 ? 23.219 7.329 13.412 1.00 10.95 81 THR A C 1
ATOM 634 O O . THR A 1 81 ? 23.689 8.473 13.479 1.00 10.44 81 THR A O 1
ATOM 638 N N . ARG A 1 82 ? 23.483 6.374 14.294 1.00 11.76 82 ARG A N 1
ATOM 639 C CA . ARG A 1 82 ? 24.404 6.563 15.409 1.00 11.83 82 ARG A CA 1
ATOM 640 C C . ARG A 1 82 ? 25.381 5.395 15.397 1.00 12.29 82 ARG A C 1
ATOM 641 O O . ARG A 1 82 ? 25.022 4.289 14.993 1.00 12.34 82 ARG A O 1
ATOM 649 N N . ASN A 1 83 ? 26.610 5.650 15.836 1.00 12.33 83 ASN A N 1
ATOM 650 C CA . ASN A 1 83 ? 27.660 4.631 15.876 1.00 12.79 83 ASN A CA 1
ATOM 651 C C . ASN A 1 83 ? 27.822 3.918 14.532 1.00 11.87 83 ASN A C 1
ATOM 652 O O . ASN A 1 83 ? 27.583 2.712 14.420 1.00 12.58 83 ASN A O 1
ATOM 657 N N . PRO A 1 84 ? 28.294 4.641 13.503 1.00 11.27 84 PRO A N 1
ATOM 658 C CA . PRO A 1 84 ? 28.689 6.053 13.500 1.00 10.65 84 PRO A CA 1
ATOM 659 C C . PRO A 1 84 ? 27.554 7.071 13.393 1.00 11.32 84 PRO A C 1
ATOM 660 O O . PRO A 1 84 ? 26.487 6.778 12.852 1.00 11.03 84 PRO A O 1
ATOM 664 N N . LEU A 1 85 ? 27.803 8.270 13.914 1.00 11.18 85 LEU A N 1
ATOM 665 C CA . LEU A 1 85 ? 26.832 9.357 13.848 1.00 11.09 85 LEU A CA 1
ATOM 666 C C . LEU A 1 85 ? 26.889 9.885 12.416 1.00 10.80 85 LEU A C 1
ATOM 667 O O . LEU A 1 85 ? 27.924 10.393 11.974 1.00 10.78 85 LEU A O 1
ATOM 672 N N . ILE A 1 86 ? 25.783 9.755 11.693 1.00 9.89 86 ILE A N 1
ATOM 673 C CA . ILE A 1 86 ? 25.712 10.203 10.305 1.00 10.97 86 ILE A CA 1
ATOM 674 C C . ILE A 1 86 ? 24.397 10.924 10.035 1.00 9.96 86 ILE A C 1
ATOM 675 O O . ILE A 1 86 ? 23.349 10.538 10.557 1.00 9.80 86 ILE A O 1
ATOM 680 N N . GLU A 1 87 ? 24.461 11.979 9.230 1.00 9.32 87 GLU A N 1
ATOM 681 C CA . GLU A 1 87 ? 23.269 12.721 8.831 1.00 8.72 87 GLU A CA 1
ATOM 682 C C . GLU A 1 87 ? 23.189 12.440 7.333 1.00 9.46 87 GLU A C 1
ATOM 683 O O . GLU A 1 87 ? 24.162 12.664 6.617 1.00 10.35 87 GLU A O 1
ATOM 689 N N . TYR A 1 88 ? 22.052 11.941 6.857 1.00 9.39 88 TYR A N 1
ATOM 690 C CA . TYR A 1 88 ? 21.942 11.623 5.438 1.00 9.13 88 TYR A CA 1
ATOM 691 C C . TYR A 1 88 ? 20.765 12.263 4.721 1.00 9.48 88 TYR A C 1
ATOM 692 O O . TYR A 1 88 ? 19.746 12.602 5.329 1.00 9.14 88 TYR A O 1
ATOM 701 N N . TYR A 1 89 ? 20.920 12.411 3.408 1.00 8.97 89 TYR A N 1
ATOM 702 C CA . TYR A 1 89 ? 19.903 13.028 2.569 1.00 9.49 89 TYR A CA 1
ATOM 703 C C . TYR A 1 89 ? 19.741 12.344 1.220 1.00 9.60 89 TYR A C 1
ATOM 704 O O . TYR A 1 89 ? 20.728 11.943 0.604 1.00 9.74 89 TYR A O 1
ATOM 713 N N . VAL A 1 90 ? 18.495 12.234 0.765 1.00 9.33 90 VAL A N 1
ATOM 714 C CA . VAL A 1 90 ? 18.208 11.735 -0.576 1.00 8.85 90 VAL A CA 1
ATOM 715 C C . VAL A 1 90 ? 17.474 12.956 -1.102 1.00 9.25 90 VAL A C 1
ATOM 716 O O . VAL A 1 90 ? 16.284 13.153 -0.843 1.00 8.66 90 VAL A O 1
ATOM 720 N N . VAL A 1 91 ? 18.218 13.805 -1.800 1.00 9.50 91 VAL A N 1
ATOM 721 C CA . VAL A 1 91 ? 17.683 15.049 -2.330 1.00 10.03 91 VAL A CA 1
ATOM 722 C C . VAL A 1 91 ? 16.853 14.866 -3.598 1.00 10.58 91 VAL A C 1
ATOM 723 O O . VAL A 1 91 ? 17.380 14.550 -4.667 1.00 11.41 91 VAL A O 1
ATOM 727 N N . GLU A 1 92 ? 15.548 15.080 -3.461 1.00 10.97 92 GLU A N 1
ATOM 728 C CA . GLU A 1 92 ? 14.607 14.951 -4.568 1.00 11.85 92 GLU A CA 1
ATOM 729 C C . GLU A 1 92 ? 14.549 16.235 -5.386 1.00 12.32 92 GLU A C 1
ATOM 730 O O . GLU A 1 92 ? 14.456 16.201 -6.614 1.00 13.17 92 GLU A O 1
ATOM 736 N N . SER A 1 93 ? 14.607 17.366 -4.691 1.00 12.26 93 SER A N 1
ATOM 737 C CA . SER A 1 93 ? 14.595 18.673 -5.334 1.00 12.41 93 SER A CA 1
ATOM 738 C C . SER A 1 93 ? 15.309 19.670 -4.436 1.00 13.38 93 SER A C 1
ATOM 739 O O . SER A 1 93 ? 15.499 19.426 -3.247 1.00 11.36 93 SER A O 1
ATOM 742 N N . PHE A 1 94 ? 15.720 20.793 -5.009 1.00 14.93 94 PHE A N 1
ATOM 743 C CA . PHE A 1 94 ? 16.390 21.823 -4.234 1.00 15.23 94 PHE A CA 1
ATOM 744 C C . PHE A 1 94 ? 16.253 23.159 -4.941 1.00 17.26 94 PHE A C 1
ATOM 745 O O . PHE A 1 94 ? 15.797 23.218 -6.085 1.00 19.03 94 PHE A O 1
ATOM 753 N N . GLY A 1 95 ? 16.631 24.229 -4.252 1.00 16.22 95 GLY A N 1
ATOM 754 C CA . GLY A 1 95 ? 16.518 25.555 -4.827 1.00 16.51 95 GLY A CA 1
ATOM 755 C C . GLY A 1 95 ? 17.736 26.021 -5.598 1.00 15.70 95 GLY A C 1
ATOM 756 O O . GLY A 1 95 ? 18.174 25.373 -6.544 1.00 16.49 95 GLY A O 1
ATOM 757 N N . THR A 1 96 ? 18.289 27.151 -5.174 1.00 15.94 96 THR A N 1
ATOM 758 C CA . THR A 1 96 ? 19.448 27.748 -5.829 1.00 15.66 96 THR A CA 1
ATOM 759 C C . THR A 1 96 ? 20.787 27.098 -5.493 1.00 16.76 96 THR A C 1
ATOM 760 O O . THR A 1 96 ? 21.772 27.305 -6.203 1.00 18.14 96 THR A O 1
ATOM 764 N N . TYR A 1 97 ? 20.829 26.311 -4.422 1.00 14.47 97 TYR A N 1
ATOM 765 C CA . TYR A 1 97 ? 22.080 25.689 -4.001 1.00 13.46 97 TYR A CA 1
ATOM 766 C C . TYR A 1 97 ? 22.119 24.165 -4.076 1.00 13.67 97 TYR A C 1
ATOM 767 O O . TYR A 1 97 ? 21.343 23.489 -3.410 1.00 12.88 97 TYR A O 1
ATOM 776 N N . ASP A 1 98 ? 23.017 23.628 -4.901 1.00 14.73 98 ASP A N 1
ATOM 777 C CA . ASP A 1 98 ? 23.183 22.178 -4.993 1.00 15.96 98 ASP A CA 1
ATOM 778 C C . ASP A 1 98 ? 24.029 21.849 -3.765 1.00 16.89 98 ASP A C 1
ATOM 779 O O . ASP A 1 98 ? 25.183 22.264 -3.674 1.00 16.43 98 ASP A O 1
ATOM 784 N N . PRO A 1 99 ? 23.471 21.088 -2.810 1.00 17.34 99 PRO A N 1
ATOM 785 C CA . PRO A 1 99 ? 24.189 20.726 -1.584 1.00 18.19 99 PRO A CA 1
ATOM 786 C C . PRO A 1 99 ? 25.485 19.945 -1.769 1.00 19.40 99 PRO A C 1
ATOM 787 O O . PRO A 1 99 ? 26.260 19.791 -0.823 1.00 21.61 99 PRO A O 1
ATOM 791 N N . SER A 1 100 ? 25.726 19.459 -2.979 1.00 18.94 100 SER A N 1
ATOM 792 C CA . SER A 1 100 ? 26.940 18.701 -3.251 1.00 20.01 100 SER A CA 1
ATOM 793 C C . SER A 1 100 ? 28.051 19.582 -3.817 1.00 19.13 100 SER A C 1
ATOM 794 O O . SER A 1 100 ? 29.113 19.086 -4.197 1.00 19.81 100 SER A O 1
ATOM 797 N N . THR A 1 101 ? 27.806 20.887 -3.877 1.00 17.72 101 THR A N 1
ATOM 798 C CA . THR A 1 101 ? 28.807 21.809 -4.398 1.00 17.62 101 THR A CA 1
ATOM 799 C C . THR A 1 101 ? 30.105 21.687 -3.605 1.00 18.80 101 THR A C 1
ATOM 800 O O . THR A 1 101 ? 30.126 21.898 -2.389 1.00 18.98 101 THR A O 1
ATOM 804 N N . GLY A 1 102 ? 31.183 21.333 -4.301 1.00 20.48 102 GLY A N 1
ATOM 805 C CA . GLY A 1 102 ? 32.475 21.192 -3.652 1.00 21.51 102 GLY A CA 1
ATOM 806 C C . GLY A 1 102 ? 32.617 19.928 -2.823 1.00 22.54 102 GLY A C 1
ATOM 807 O O . GLY A 1 102 ? 33.646 19.712 -2.182 1.00 23.67 102 GLY A O 1
ATOM 808 N N . ALA A 1 103 ? 31.587 19.089 -2.835 1.00 20.34 103 ALA A N 1
ATOM 809 C CA . ALA A 1 103 ? 31.607 17.847 -2.069 1.00 20.27 103 ALA A CA 1
ATOM 810 C C . ALA A 1 103 ? 32.353 16.740 -2.800 1.00 19.61 103 ALA A C 1
ATOM 811 O O . ALA A 1 103 ? 32.466 16.756 -4.025 1.00 20.06 103 ALA A O 1
ATOM 813 N N . THR A 1 104 ? 32.852 15.772 -2.037 1.00 19.28 104 THR A N 1
ATOM 814 C CA . THR A 1 104 ? 33.581 14.646 -2.609 1.00 19.18 104 THR A CA 1
ATOM 815 C C . THR A 1 104 ? 32.599 13.653 -3.215 1.00 16.85 104 THR A C 1
ATOM 816 O O . THR A 1 104 ? 31.795 13.055 -2.503 1.00 16.54 104 THR A O 1
ATOM 820 N N . ARG A 1 105 ? 32.661 13.474 -4.530 1.00 16.41 105 ARG A N 1
ATOM 821 C CA . ARG A 1 105 ? 31.754 12.548 -5.197 1.00 16.59 105 ARG A CA 1
ATOM 822 C C . ARG A 1 105 ? 32.180 11.105 -4.980 1.00 16.73 105 ARG A C 1
ATOM 823 O O . ARG A 1 105 ? 33.364 10.769 -5.092 1.00 16.75 105 ARG A O 1
ATOM 831 N N . MET A 1 106 ? 31.203 10.255 -4.681 1.00 14.34 106 MET A N 1
ATOM 832 C CA . MET A 1 106 ? 31.452 8.844 -4.417 1.00 16.63 106 MET A CA 1
ATOM 833 C C . MET A 1 106 ? 30.699 7.924 -5.371 1.00 15.01 106 MET A C 1
ATOM 834 O O . MET A 1 106 ? 30.344 6.804 -5.005 1.00 17.31 106 MET A O 1
ATOM 839 N N . GLY A 1 107 ? 30.460 8.394 -6.592 1.00 14.81 107 GLY A N 1
ATOM 840 C CA . GLY A 1 107 ? 29.756 7.583 -7.569 1.00 13.75 107 GLY A CA 1
ATOM 841 C C . GLY A 1 107 ? 28.309 7.987 -7.760 1.00 13.79 107 GLY A C 1
ATOM 842 O O . GLY A 1 107 ? 27.926 9.120 -7.474 1.00 12.75 107 GLY A O 1
ATOM 843 N N . SER A 1 108 ? 27.497 7.055 -8.247 1.00 14.32 108 SER A N 1
ATOM 844 C CA . SER A 1 108 ? 26.088 7.330 -8.481 1.00 14.47 108 SER A CA 1
ATOM 845 C C . SER A 1 108 ? 25.261 6.065 -8.338 1.00 13.11 108 SER A C 1
ATOM 846 O O . SER A 1 108 ? 25.795 4.953 -8.317 1.00 14.63 108 SER A O 1
ATOM 849 N N . VAL A 1 109 ? 23.951 6.248 -8.237 1.00 12.46 109 VAL A N 1
ATOM 850 C CA . VAL A 1 109 ? 23.028 5.137 -8.100 1.00 12.24 109 VAL A CA 1
ATOM 851 C C . VAL A 1 109 ? 21.760 5.432 -8.892 1.00 12.00 109 VAL A C 1
ATOM 852 O O . VAL A 1 109 ? 21.279 6.566 -8.922 1.00 13.70 109 VAL A O 1
ATOM 856 N N . THR A 1 110 ? 21.240 4.412 -9.562 1.00 13.60 110 THR A N 1
ATOM 857 C CA . THR A 1 110 ? 20.025 4.566 -10.345 1.00 13.13 110 THR A CA 1
ATOM 858 C C . THR A 1 110 ? 18.926 3.803 -9.620 1.00 13.25 110 THR A 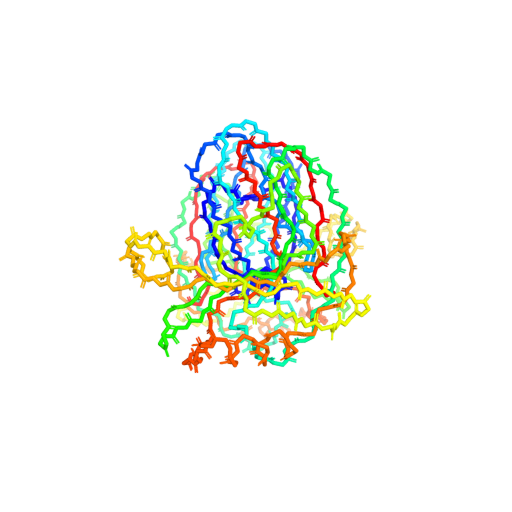C 1
ATOM 859 O O . THR A 1 110 ? 19.036 2.600 -9.389 1.00 14.60 110 THR A O 1
ATOM 863 N N . THR A 1 111 ? 17.873 4.514 -9.238 1.00 12.83 111 THR A N 1
ATOM 864 C CA . THR A 1 111 ?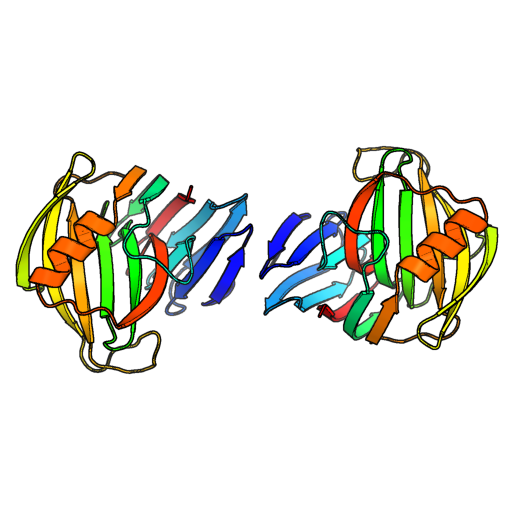 16.782 3.892 -8.512 1.00 12.42 111 THR A CA 1
ATOM 865 C C . THR A 1 111 ? 15.494 4.697 -8.649 1.00 12.61 111 THR A C 1
ATOM 866 O O . THR A 1 111 ? 15.524 5.918 -8.816 1.00 11.57 111 THR A O 1
ATOM 870 N N . ASP A 1 112 ? 14.364 3.994 -8.608 1.00 13.12 112 ASP A N 1
ATOM 871 C CA . ASP A 1 112 ? 13.050 4.617 -8.704 1.00 14.43 112 ASP A CA 1
ATOM 872 C C . ASP A 1 112 ? 12.895 5.537 -9.913 1.00 14.79 112 ASP A C 1
ATOM 873 O O . ASP A 1 112 ? 12.296 6.609 -9.820 1.00 15.35 112 ASP A O 1
ATOM 878 N N . GLY A 1 113 ? 13.441 5.113 -11.051 1.00 14.72 113 GLY A N 1
ATOM 879 C CA . GLY A 1 113 ? 13.326 5.902 -12.265 1.00 15.49 113 GLY A CA 1
ATOM 880 C C . GLY A 1 113 ? 14.239 7.108 -12.377 1.00 16.58 113 GLY A C 1
ATOM 881 O O . GLY A 1 113 ? 14.177 7.841 -13.365 1.00 17.85 113 GLY A O 1
ATOM 882 N N . GLY A 1 114 ? 15.086 7.325 -11.375 1.00 14.04 114 GLY A N 1
ATOM 883 C CA . GLY A 1 114 ? 15.987 8.460 -11.421 1.00 15.12 114 GLY A CA 1
ATOM 884 C C . GLY A 1 114 ? 17.435 8.074 -11.204 1.00 13.29 114 GLY A C 1
ATOM 885 O O . GLY A 1 114 ? 17.745 6.928 -10.882 1.00 14.17 114 GLY A O 1
ATOM 886 N N . THR A 1 115 ? 18.328 9.035 -11.398 1.00 13.81 115 THR A N 1
ATOM 887 C CA . THR A 1 115 ? 19.751 8.812 -11.203 1.00 13.95 115 THR A CA 1
ATOM 888 C C . THR A 1 115 ? 20.201 9.814 -10.153 1.00 12.67 115 THR A C 1
ATOM 889 O O . THR A 1 115 ? 19.811 10.982 -10.202 1.00 14.10 115 THR A O 1
ATOM 893 N N . TYR A 1 116 ? 21.004 9.352 -9.199 1.00 11.41 116 TYR A N 1
ATOM 894 C CA . TYR A 1 116 ? 21.492 10.206 -8.121 1.00 11.39 116 TYR A CA 1
ATOM 895 C C . TYR A 1 116 ? 23.003 10.121 -7.965 1.00 11.11 116 TYR A C 1
ATOM 896 O O . TYR A 1 116 ? 23.561 9.026 -7.922 1.00 12.41 116 TYR A O 1
ATOM 905 N N . ASN A 1 117 ? 23.672 11.268 -7.886 1.00 10.51 117 ASN A N 1
ATOM 906 C CA . ASN A 1 117 ? 25.107 11.259 -7.652 1.00 10.23 117 ASN A CA 1
ATOM 907 C C . ASN A 1 117 ? 25.261 11.212 -6.138 1.00 11.02 117 ASN A C 1
ATOM 908 O O . ASN A 1 117 ? 24.492 11.846 -5.413 1.00 11.89 117 ASN A O 1
ATOM 913 N N . ILE A 1 118 ? 26.246 10.453 -5.673 1.00 10.58 118 ILE A N 1
ATOM 914 C CA . ILE A 1 118 ? 26.506 10.282 -4.246 1.00 12.61 118 ILE A CA 1
ATOM 915 C C . ILE A 1 118 ? 27.680 11.133 -3.771 1.00 11.66 118 ILE A C 1
ATOM 916 O O . ILE A 1 118 ? 28.689 11.243 -4.463 1.00 11.78 118 ILE A O 1
ATOM 921 N N . TYR A 1 119 ? 27.553 11.723 -2.584 1.00 10.81 119 TYR A N 1
ATOM 922 C CA . TYR A 1 119 ? 28.629 12.554 -2.041 1.00 10.29 119 TYR A CA 1
ATOM 923 C C . TYR A 1 119 ? 28.750 12.421 -0.530 1.00 10.90 119 TYR A C 1
ATOM 924 O O . TYR A 1 119 ? 27.828 11.961 0.143 1.00 10.07 119 TYR A O 1
ATOM 933 N N . ARG A 1 120 ? 29.900 12.837 -0.010 1.00 10.70 120 ARG A N 1
ATOM 934 C CA . ARG A 1 120 ? 30.141 12.832 1.424 1.00 11.83 120 ARG A CA 1
ATOM 935 C C . ARG A 1 120 ? 30.713 14.195 1.793 1.00 12.56 120 ARG A C 1
ATOM 936 O O . ARG A 1 120 ? 31.554 14.743 1.079 1.00 13.30 120 ARG A O 1
ATOM 944 N N . THR A 1 121 ? 30.226 14.755 2.894 1.00 13.07 121 THR A N 1
ATOM 945 C CA . THR A 1 121 ? 30.719 16.035 3.387 1.00 12.15 121 THR A CA 1
ATOM 946 C C . THR A 1 121 ? 30.913 15.850 4.884 1.00 13.15 121 THR A C 1
ATOM 947 O O . THR A 1 121 ? 30.574 14.798 5.433 1.00 12.13 121 THR A O 1
ATOM 951 N N . GLN A 1 122 ? 31.471 16.857 5.544 1.00 13.74 122 GLN A N 1
ATOM 952 C CA . GLN A 1 122 ? 31.692 16.771 6.977 1.00 15.58 122 GLN A CA 1
ATOM 953 C C . GLN A 1 122 ? 31.286 18.061 7.668 1.00 16.18 122 GLN A C 1
ATOM 954 O O . GLN A 1 122 ? 31.495 19.157 7.146 1.00 16.04 122 GLN A O 1
ATOM 960 N N . ARG A 1 123 ? 30.690 17.912 8.844 1.00 15.49 123 ARG A N 1
ATOM 961 C CA . ARG A 1 123 ? 30.267 19.041 9.656 1.00 16.78 123 ARG A CA 1
ATOM 962 C C . ARG A 1 123 ? 31.152 18.984 10.894 1.00 17.11 123 ARG A C 1
ATOM 963 O O . ARG A 1 123 ? 31.263 17.941 11.528 1.00 16.10 123 ARG A O 1
ATOM 971 N N . VAL A 1 124 ? 31.802 20.095 11.220 1.00 19.15 124 VAL A N 1
ATOM 972 C CA . VAL A 1 124 ? 32.693 20.124 12.372 1.00 20.43 124 VAL A CA 1
ATOM 973 C C . VAL A 1 124 ? 32.066 20.819 13.572 1.00 20.48 124 VAL A C 1
ATOM 974 O O . VAL A 1 124 ? 31.694 21.990 13.499 1.00 19.91 124 VAL A O 1
ATOM 978 N N . ASN A 1 125 ? 31.956 20.075 14.671 1.00 20.60 125 ASN A N 1
ATOM 979 C CA . ASN A 1 125 ? 31.372 20.579 15.906 1.00 21.54 125 ASN A CA 1
ATOM 980 C C . ASN A 1 125 ? 30.128 21.409 15.624 1.00 20.54 125 ASN A C 1
ATOM 981 O O . ASN A 1 125 ? 30.046 22.595 15.951 1.00 21.14 125 ASN A O 1
ATOM 986 N N . ALA A 1 126 ? 29.155 20.750 15.004 1.00 18.08 126 ALA A N 1
ATOM 987 C CA . ALA A 1 126 ? 27.891 21.372 14.643 1.00 16.65 126 ALA A CA 1
ATOM 988 C C . ALA A 1 126 ? 26.760 20.659 15.370 1.00 15.09 126 ALA A C 1
ATOM 989 O O . ALA A 1 126 ? 26.959 19.589 15.941 1.00 13.95 126 ALA A O 1
ATOM 991 N N . PRO A 1 127 ? 25.555 21.245 15.356 1.00 14.76 127 PRO A N 1
ATOM 992 C CA . PRO A 1 127 ? 24.408 20.628 16.026 1.00 14.23 127 PRO A CA 1
ATOM 993 C C . PRO A 1 127 ? 24.115 19.256 15.429 1.00 13.28 127 PRO A C 1
ATOM 994 O O . PRO A 1 127 ? 24.271 19.051 14.225 1.00 13.18 127 PRO A O 1
ATOM 998 N N . SER A 1 128 ? 23.688 18.325 16.274 1.00 13.00 128 SER A N 1
ATOM 999 C CA . SER A 1 128 ? 23.359 16.977 15.830 1.00 12.51 128 SER A CA 1
ATOM 1000 C C . SER A 1 128 ? 22.424 16.344 16.850 1.00 12.78 128 SER A C 1
ATOM 1001 O O . SER A 1 128 ? 22.123 16.942 17.882 1.00 12.64 128 SER A O 1
ATOM 1004 N N . ILE A 1 129 ? 21.978 15.125 16.568 1.00 13.49 129 ILE A N 1
ATOM 1005 C CA . ILE A 1 129 ? 21.083 14.440 17.487 1.00 13.85 129 ILE A CA 1
ATOM 1006 C C . ILE A 1 129 ? 21.795 13.978 18.758 1.00 14.29 129 ILE A C 1
ATOM 1007 O O . ILE A 1 129 ? 21.161 13.436 19.662 1.00 15.89 129 ILE A O 1
ATOM 1012 N N . GLU A 1 130 ? 23.109 14.193 18.827 1.00 14.36 130 GLU A N 1
ATOM 1013 C CA . GLU A 1 130 ? 23.887 13.816 20.010 1.00 14.54 130 GLU A CA 1
ATOM 1014 C C . GLU A 1 130 ? 24.539 15.042 20.637 1.00 15.45 130 GLU A C 1
ATOM 1015 O O . GLU A 1 130 ? 25.437 14.912 21.472 1.00 18.12 130 GLU A O 1
ATOM 1021 N N . GLY A 1 131 ? 24.098 16.229 20.238 1.00 14.04 131 GLY A N 1
ATOM 1022 C CA . GLY A 1 131 ? 24.686 17.445 20.771 1.00 13.87 131 GLY A CA 1
ATOM 1023 C C . GLY A 1 131 ? 25.685 18.014 19.780 1.00 14.47 131 GLY A C 1
ATOM 1024 O O . GLY A 1 131 ? 25.627 17.700 18.592 1.00 15.00 131 GLY A O 1
ATOM 1025 N N . THR A 1 132 ? 26.607 18.849 20.248 1.00 13.27 132 THR A N 1
ATOM 1026 C CA . THR A 1 132 ? 27.601 19.433 19.354 1.00 14.03 132 THR A CA 1
ATOM 1027 C C . THR A 1 132 ? 28.617 18.348 19.011 1.00 14.60 132 THR A C 1
ATOM 1028 O O . THR A 1 132 ? 29.289 17.821 19.895 1.00 15.35 132 THR A O 1
ATOM 1032 N N . LYS A 1 133 ? 28.721 18.012 17.727 1.00 13.69 133 LYS A N 1
ATOM 1033 C CA . LYS A 1 133 ? 29.631 16.958 17.288 1.00 13.80 133 LYS A CA 1
ATOM 1034 C C . LYS A 1 133 ? 30.185 17.193 15.890 1.00 14.65 133 LYS A C 1
ATOM 1035 O O . LYS A 1 133 ? 29.733 18.074 15.161 1.00 15.67 133 LYS A O 1
ATOM 1041 N N . THR A 1 134 ? 31.176 16.386 15.530 1.00 15.15 134 THR A N 1
ATOM 1042 C CA . THR A 1 134 ? 31.779 16.442 14.207 1.00 16.10 134 THR A CA 1
ATOM 1043 C C . THR A 1 134 ? 31.344 15.135 13.564 1.00 15.23 134 THR A C 1
ATOM 1044 O O . THR A 1 134 ? 31.586 14.060 14.108 1.00 17.27 134 THR A O 1
ATOM 1048 N N . PHE A 1 135 ? 30.698 15.229 12.409 1.00 14.95 135 PHE A N 1
ATOM 1049 C CA . PHE A 1 135 ? 30.185 14.040 11.747 1.00 13.11 135 PHE A CA 1
ATOM 1050 C C . PHE A 1 135 ? 30.119 14.178 10.237 1.00 12.62 135 PHE A C 1
ATOM 1051 O O . PHE A 1 135 ? 30.196 15.277 9.697 1.00 12.84 135 PHE A O 1
ATOM 1059 N N . TYR A 1 136 ? 29.962 13.043 9.565 1.00 12.88 136 TYR A N 1
ATOM 1060 C CA . TYR A 1 136 ? 29.851 13.028 8.117 1.00 11.95 136 TYR A CA 1
ATOM 1061 C C . TYR A 1 136 ? 28.396 13.121 7.691 1.00 11.84 136 TYR A C 1
ATOM 1062 O O . TYR A 1 136 ? 27.489 12.717 8.423 1.00 11.01 136 TYR A O 1
ATOM 1071 N N . GLN A 1 137 ? 28.190 13.675 6.502 1.00 10.12 137 GLN A N 1
ATOM 1072 C CA . GLN A 1 137 ? 26.868 13.796 5.917 1.00 11.13 137 GLN A CA 1
ATOM 1073 C C . GLN A 1 137 ? 26.943 13.034 4.605 1.00 10.76 137 GLN A C 1
ATOM 1074 O O . GLN A 1 137 ? 27.909 13.193 3.854 1.00 11.50 137 GLN A O 1
ATOM 1080 N N . TYR A 1 138 ? 25.950 12.195 4.339 1.00 10.95 138 TYR A N 1
ATOM 1081 C CA . TYR A 1 138 ? 25.903 11.456 3.080 1.00 10.34 138 TYR A CA 1
ATOM 1082 C C . TYR A 1 138 ? 24.794 12.058 2.232 1.00 10.68 138 TYR A C 1
ATOM 1083 O O . TYR A 1 138 ? 23.734 12.421 2.752 1.00 9.57 138 TYR A O 1
ATOM 1092 N N . TRP A 1 139 ? 25.041 12.165 0.930 1.00 8.96 139 TRP A N 1
ATOM 1093 C CA . TRP A 1 139 ? 24.066 12.734 0.010 1.00 10.16 139 TRP A CA 1
ATOM 1094 C C . TRP A 1 139 ? 23.855 11.897 -1.243 1.00 11.19 139 TRP A C 1
ATOM 1095 O O . TRP A 1 139 ? 24.793 11.307 -1.774 1.00 10.58 139 TRP A O 1
ATOM 1106 N N . SER A 1 140 ? 22.609 11.871 -1.701 1.00 10.54 140 SER A N 1
ATOM 1107 C CA . SER A 1 140 ? 22.205 11.229 -2.949 1.00 11.97 140 SER A CA 1
ATOM 1108 C C . SER A 1 140 ? 21.424 12.382 -3.564 1.00 12.81 140 SER A C 1
ATOM 1109 O O . SER A 1 140 ? 20.363 12.739 -3.061 1.00 14.01 140 SER A O 1
ATOM 1112 N N . VAL A 1 141 ? 21.958 12.982 -4.623 1.00 11.71 141 VAL A N 1
ATOM 1113 C CA . VAL A 1 141 ? 21.298 14.121 -5.260 1.00 10.72 141 VAL A CA 1
ATOM 1114 C C . VAL A 1 141 ? 20.773 13.745 -6.634 1.00 11.27 141 VAL A C 1
ATOM 1115 O O . VAL A 1 141 ? 21.541 13.372 -7.521 1.00 11.95 141 VAL A O 1
ATOM 1119 N N . ARG A 1 142 ? 19.458 13.838 -6.809 1.00 11.59 142 ARG A N 1
ATOM 1120 C CA . ARG A 1 142 ? 18.848 13.476 -8.085 1.00 11.58 142 ARG A CA 1
ATOM 1121 C C . ARG A 1 142 ? 19.344 14.422 -9.176 1.00 13.44 142 ARG A C 1
ATOM 1122 O O . ARG A 1 142 ? 19.438 15.633 -8.965 1.00 13.73 142 ARG A O 1
ATOM 1130 N N . THR A 1 143 ? 19.676 13.866 -10.339 1.00 13.41 143 THR A N 1
ATOM 1131 C CA . THR A 1 143 ? 20.183 14.676 -11.444 1.00 14.78 143 THR A CA 1
ATOM 1132 C C . THR A 1 143 ? 19.093 15.522 -12.081 1.00 14.95 143 THR A C 1
ATOM 1133 O O . THR A 1 143 ? 19.379 16.481 -12.797 1.00 18.31 143 THR A O 1
ATOM 1137 N N . SER A 1 144 ? 17.847 15.150 -11.820 1.00 15.95 144 SER A N 1
ATOM 1138 C CA . SER A 1 144 ? 16.686 15.859 -12.334 1.00 17.43 144 SER A CA 1
ATOM 1139 C C . SER A 1 144 ? 15.752 16.028 -11.141 1.00 15.48 144 SER A C 1
ATOM 1140 O O . SER A 1 144 ? 15.407 15.055 -10.471 1.00 16.61 144 SER A O 1
ATOM 1143 N N . LYS A 1 145 ? 15.353 17.263 -10.868 1.00 15.02 145 LYS A N 1
ATOM 1144 C CA . LYS A 1 145 ? 14.477 17.534 -9.733 1.00 14.69 145 LYS A CA 1
ATOM 1145 C C . LYS A 1 145 ? 13.054 17.014 -9.914 1.00 15.43 145 LYS A C 1
ATOM 1146 O O . LYS A 1 145 ? 12.512 17.023 -11.019 1.00 14.70 145 LYS A O 1
ATOM 1152 N N . ARG A 1 146 ? 12.464 16.538 -8.820 1.00 14.65 146 ARG A N 1
ATOM 1153 C CA . ARG A 1 146 ? 11.084 16.059 -8.826 1.00 13.96 146 ARG A CA 1
ATOM 1154 C C . ARG A 1 146 ? 10.490 16.284 -7.438 1.00 14.14 146 ARG A C 1
ATOM 1155 O O . ARG A 1 146 ? 11.222 16.435 -6.459 1.00 12.85 146 ARG A O 1
ATOM 1163 N N . THR A 1 147 ? 9.164 16.320 -7.353 1.00 14.70 147 THR A N 1
ATOM 1164 C CA . THR A 1 147 ? 8.507 16.548 -6.074 1.00 14.76 147 THR A CA 1
ATOM 1165 C C . THR A 1 147 ? 7.432 15.517 -5.761 1.00 15.43 147 THR A C 1
ATOM 1166 O O . THR A 1 147 ? 6.310 15.860 -5.392 1.00 19.98 147 THR A O 1
ATOM 1170 N N . GLY A 1 148 ? 7.784 14.246 -5.891 1.00 14.44 148 GLY A N 1
ATOM 1171 C CA . GLY A 1 148 ? 6.827 13.197 -5.608 1.00 14.79 148 GLY A CA 1
ATOM 1172 C C . GLY A 1 148 ? 7.238 11.892 -6.243 1.00 15.22 148 GLY A C 1
ATOM 1173 O O . GLY A 1 148 ? 7.855 11.879 -7.311 1.00 17.90 148 GLY A O 1
ATOM 1174 N N . GLY A 1 149 ? 6.898 10.791 -5.585 1.00 14.12 149 GLY A N 1
ATOM 1175 C CA . GLY A 1 149 ? 7.243 9.486 -6.113 1.00 14.32 149 GLY A CA 1
ATOM 1176 C C . GLY A 1 149 ? 7.612 8.500 -5.026 1.00 13.67 149 GLY A C 1
ATOM 1177 O O . GLY A 1 149 ? 7.237 8.666 -3.863 1.00 14.23 149 GLY A O 1
ATOM 1178 N N . THR A 1 150 ? 8.348 7.465 -5.413 1.00 12.82 150 THR A N 1
ATOM 1179 C CA . THR A 1 150 ? 8.778 6.432 -4.485 1.00 13.22 150 THR A CA 1
ATOM 1180 C C . THR A 1 150 ? 10.295 6.475 -4.305 1.00 12.93 150 THR A C 1
ATOM 1181 O O . THR A 1 150 ? 11.038 6.687 -5.264 1.00 12.92 150 THR A O 1
ATOM 1185 N N . VAL A 1 151 ? 10.745 6.296 -3.068 1.00 12.04 151 VAL A N 1
ATOM 1186 C CA . VAL A 1 151 ? 12.171 6.273 -2.771 1.00 12.10 151 VAL A CA 1
ATOM 1187 C C . VAL A 1 151 ? 12.473 4.945 -2.078 1.00 11.83 151 VAL A C 1
ATOM 1188 O O . VAL A 1 151 ? 11.998 4.680 -0.969 1.00 11.94 151 VAL A O 1
ATOM 1192 N N . THR A 1 152 ? 13.247 4.102 -2.750 1.00 11.77 152 THR A N 1
ATOM 1193 C CA . THR A 1 152 ? 13.612 2.801 -2.208 1.00 11.62 152 THR A CA 1
ATOM 1194 C C . THR A 1 152 ? 14.920 2.993 -1.454 1.00 11.76 152 THR A C 1
ATOM 1195 O O . THR A 1 152 ? 16.004 2.929 -2.032 1.00 10.51 152 THR A O 1
ATOM 1199 N N . MET A 1 153 ? 14.804 3.231 -0.153 1.00 11.24 153 MET A N 1
ATOM 1200 C CA . MET A 1 153 ? 15.960 3.499 0.687 1.00 11.60 153 MET A CA 1
ATOM 1201 C C . MET A 1 153 ? 17.084 2.480 0.639 1.00 12.15 153 MET A C 1
ATOM 1202 O O . MET A 1 153 ? 18.251 2.852 0.759 1.00 11.05 153 MET A O 1
ATOM 1207 N N . ALA A 1 154 ? 16.749 1.205 0.457 1.00 11.95 154 ALA A N 1
ATOM 1208 C CA . ALA A 1 154 ? 17.770 0.166 0.403 1.00 12.07 154 ALA A CA 1
ATOM 1209 C C . ALA A 1 154 ? 18.775 0.409 -0.720 1.00 12.11 154 ALA A C 1
ATOM 1210 O O . ALA A 1 154 ? 19.956 0.103 -0.577 1.00 13.96 154 ALA A O 1
ATOM 1212 N N . ASN A 1 155 ? 18.310 0.963 -1.834 1.00 12.21 155 ASN A N 1
ATOM 1213 C CA . ASN A 1 155 ? 19.205 1.219 -2.956 1.00 12.49 155 ASN A CA 1
ATOM 1214 C C . ASN A 1 155 ? 20.187 2.341 -2.650 1.00 13.23 155 ASN A C 1
ATOM 1215 O O . ASN A 1 155 ? 21.336 2.314 -3.098 1.00 14.37 155 ASN A O 1
ATOM 1220 N N . HIS A 1 156 ? 19.744 3.327 -1.879 1.00 11.61 156 HIS A N 1
ATOM 1221 C CA . HIS A 1 156 ? 20.626 4.422 -1.509 1.00 11.23 156 HIS A CA 1
ATOM 1222 C C . HIS A 1 156 ? 21.617 3.962 -0.441 1.00 10.32 156 HIS A C 1
ATOM 1223 O O . HIS A 1 156 ? 22.822 4.172 -0.577 1.00 11.57 156 HIS A O 1
ATOM 1230 N N . PHE A 1 157 ? 21.119 3.318 0.611 1.00 10.83 157 PHE A N 1
ATOM 1231 C CA . PHE A 1 157 ? 21.991 2.845 1.682 1.00 10.66 157 PHE A CA 1
ATOM 1232 C C . PHE A 1 157 ? 23.052 1.878 1.170 1.00 13.09 157 PHE A C 1
ATOM 1233 O O . PHE A 1 157 ? 24.220 1.967 1.544 1.00 12.68 157 PHE A O 1
ATOM 1241 N N . ASN A 1 158 ? 22.655 0.954 0.307 1.00 14.02 158 ASN A N 1
ATOM 1242 C CA . ASN A 1 158 ? 23.621 -0.004 -0.204 1.00 16.40 158 ASN A CA 1
ATOM 1243 C C . ASN A 1 158 ? 24.654 0.645 -1.116 1.00 15.52 158 ASN A C 1
ATOM 1244 O O . ASN A 1 158 ? 25.824 0.267 -1.095 1.00 16.32 158 ASN A O 1
ATOM 1249 N N . ALA A 1 159 ? 24.235 1.632 -1.900 1.00 14.23 159 ALA A N 1
ATOM 1250 C CA . ALA A 1 159 ? 25.165 2.329 -2.781 1.00 14.20 159 ALA A CA 1
ATOM 1251 C C . ALA A 1 159 ? 26.193 3.043 -1.906 1.00 14.42 159 ALA A C 1
ATOM 1252 O O . ALA A 1 159 ? 27.388 3.026 -2.196 1.00 13.97 159 ALA A O 1
ATOM 1254 N N . TRP A 1 160 ? 25.727 3.652 -0.818 1.00 12.80 160 TRP A N 1
ATOM 1255 C CA . TRP A 1 160 ? 26.625 4.360 0.083 1.00 12.91 160 TRP A CA 1
ATOM 1256 C C . TRP A 1 160 ? 27.598 3.401 0.758 1.00 12.43 160 TRP A C 1
ATOM 1257 O O . TRP A 1 160 ? 28.806 3.629 0.748 1.00 12.42 160 TRP A O 1
ATOM 1268 N N . ARG A 1 161 ? 27.069 2.329 1.343 1.00 13.19 161 ARG A N 1
ATOM 1269 C CA . ARG A 1 161 ? 27.909 1.347 2.024 1.00 12.09 161 ARG A CA 1
ATOM 1270 C C . ARG A 1 161 ? 28.964 0.770 1.095 1.00 12.77 161 ARG A C 1
ATOM 1271 O O . ARG A 1 161 ? 30.128 0.636 1.469 1.00 12.67 161 ARG A O 1
ATOM 1279 N N . GLN A 1 162 ? 28.555 0.424 -0.120 1.00 13.12 162 GLN A N 1
ATOM 1280 C CA . GLN A 1 162 ? 29.493 -0.156 -1.071 1.00 13.53 162 GLN A CA 1
ATOM 1281 C C . GLN A 1 162 ? 30.595 0.823 -1.454 1.00 14.07 162 GLN A C 1
ATOM 1282 O O . GLN A 1 162 ? 31.713 0.410 -1.764 1.00 14.74 162 GLN A O 1
ATOM 1288 N N . ALA A 1 163 ? 30.285 2.116 -1.416 1.00 12.41 163 ALA A N 1
ATOM 1289 C CA . ALA A 1 163 ? 31.266 3.145 -1.753 1.00 12.04 163 ALA A CA 1
ATOM 1290 C C . ALA A 1 163 ? 32.160 3.457 -0.557 1.00 12.48 163 ALA A C 1
ATOM 1291 O O . ALA A 1 163 ? 32.959 4.396 -0.592 1.00 13.96 163 ALA A O 1
ATOM 1293 N N . GLY A 1 164 ? 32.009 2.677 0.509 1.00 12.09 164 GLY A N 1
ATOM 1294 C CA . GLY A 1 164 ? 32.833 2.872 1.690 1.00 13.83 164 GLY A CA 1
ATOM 1295 C C . GLY A 1 164 ? 32.276 3.818 2.737 1.00 13.54 164 GLY A C 1
ATOM 1296 O O . GLY A 1 164 ? 32.992 4.216 3.658 1.00 15.02 164 GLY A O 1
ATOM 1297 N N . LEU A 1 165 ? 31.007 4.182 2.601 1.00 13.83 165 LEU A N 1
ATOM 1298 C CA . LEU A 1 165 ? 30.365 5.083 3.552 1.00 13.85 165 LEU A CA 1
ATOM 1299 C C . LEU A 1 165 ? 29.533 4.263 4.540 1.00 13.43 165 LEU A C 1
ATOM 1300 O O . LEU A 1 165 ? 28.412 3.850 4.234 1.00 13.48 165 LEU A O 1
ATOM 1305 N N . GLN A 1 166 ? 30.093 4.028 5.723 1.00 13.90 166 GLN A N 1
ATOM 1306 C CA . GLN A 1 166 ? 29.422 3.236 6.747 1.00 13.99 166 GLN A CA 1
ATOM 1307 C C . GLN A 1 166 ? 28.211 3.917 7.363 1.00 13.25 166 GLN A C 1
ATOM 1308 O O . GLN A 1 166 ? 28.178 5.134 7.517 1.00 12.53 166 GLN A O 1
ATOM 1314 N N . LEU A 1 167 ? 27.218 3.108 7.712 1.00 12.64 167 LEU A N 1
ATOM 1315 C CA . LEU A 1 167 ? 25.997 3.600 8.340 1.00 12.70 167 LEU A CA 1
ATOM 1316 C C . LEU A 1 167 ? 25.885 2.941 9.710 1.00 13.26 167 LEU A C 1
ATOM 1317 O O . LEU A 1 167 ? 26.294 1.791 9.885 1.00 14.67 167 LEU A O 1
ATOM 1322 N N . GLY A 1 168 ? 25.349 3.675 10.680 1.00 11.82 168 GLY A N 1
ATOM 1323 C CA . GLY A 1 168 ? 25.203 3.129 12.018 1.00 11.23 168 GLY A CA 1
ATOM 1324 C C . GLY A 1 168 ? 23.790 2.648 12.295 1.00 11.84 168 GLY A C 1
ATOM 1325 O O . GLY A 1 168 ? 23.070 2.241 11.383 1.00 11.87 168 GLY A O 1
ATOM 1326 N N . SER A 1 169 ? 23.393 2.688 13.563 1.00 10.68 169 SER A N 1
ATOM 1327 C CA . SER A 1 169 ? 22.055 2.268 13.956 1.00 11.18 169 SER A CA 1
ATOM 1328 C C . SER A 1 169 ? 21.116 3.417 13.642 1.00 10.79 169 SER A C 1
ATOM 1329 O O . SER A 1 169 ? 21.404 4.572 13.954 1.00 13.45 169 SER A O 1
ATOM 1332 N N . HIS A 1 170 ? 19.988 3.093 13.027 1.00 12.07 170 HIS A N 1
ATOM 1333 C CA . HIS A 1 170 ? 19.031 4.111 12.627 1.00 11.37 170 HIS A CA 1
ATOM 1334 C C . HIS A 1 170 ? 18.353 4.926 13.708 1.00 12.02 170 HIS A C 1
ATOM 1335 O O . HIS A 1 170 ? 17.888 4.388 14.714 1.00 13.24 170 HIS A O 1
ATOM 1342 N N . ASP A 1 171 ? 18.315 6.238 13.485 1.00 11.30 171 ASP A N 1
ATOM 1343 C CA . ASP A 1 171 ? 17.594 7.142 14.366 1.00 12.01 171 ASP A CA 1
ATOM 1344 C C . ASP A 1 171 ? 16.414 7.517 13.469 1.00 10.30 171 ASP A C 1
ATOM 1345 O O . ASP A 1 171 ? 15.943 6.667 12.718 1.00 11.20 171 ASP A O 1
ATOM 1350 N N . TYR A 1 172 ? 15.948 8.763 13.483 1.00 10.76 172 TYR A N 1
ATOM 1351 C CA . TYR A 1 172 ? 14.790 9.065 12.650 1.00 9.95 172 TYR A CA 1
ATOM 1352 C C . TYR A 1 172 ? 15.035 9.097 11.144 1.00 8.88 172 TYR A C 1
ATOM 1353 O O . TYR A 1 172 ? 16.172 9.203 10.678 1.00 8.79 172 TYR A O 1
ATOM 1362 N N . GLN A 1 173 ? 13.938 8.988 10.399 1.00 8.85 173 GLN A N 1
ATOM 1363 C CA . GLN A 1 173 ? 13.950 8.929 8.943 1.00 8.80 173 GLN A CA 1
ATOM 1364 C C . GLN A 1 173 ? 12.659 9.599 8.485 1.00 8.54 173 GLN A C 1
ATOM 1365 O O . GLN A 1 173 ? 11.573 9.045 8.651 1.00 10.23 173 GLN A O 1
ATOM 1371 N N . ILE A 1 174 ? 12.779 10.788 7.907 1.00 8.73 174 ILE A N 1
ATOM 1372 C CA . ILE A 1 174 ? 11.597 11.535 7.491 1.00 9.13 174 ILE A CA 1
ATOM 1373 C C . ILE A 1 174 ? 11.704 12.122 6.090 1.00 10.14 174 ILE A C 1
ATOM 1374 O O . ILE A 1 174 ? 12.781 12.145 5.495 1.00 10.76 174 ILE A O 1
ATOM 1379 N N . VAL A 1 175 ? 10.570 12.568 5.553 1.00 9.99 175 VAL A N 1
ATOM 1380 C CA . VAL A 1 175 ? 10.567 13.226 4.252 1.00 10.23 175 VAL A CA 1
ATOM 1381 C C . VAL A 1 175 ? 10.527 14.680 4.689 1.00 9.72 175 VAL A C 1
ATOM 1382 O O . VAL A 1 175 ? 9.494 15.181 5.150 1.00 9.80 175 VAL A O 1
ATOM 1386 N N . ALA A 1 176 ? 11.660 15.354 4.554 1.00 8.97 176 ALA A N 1
ATOM 1387 C CA . ALA A 1 176 ? 11.770 16.721 5.024 1.00 9.34 176 ALA A CA 1
ATOM 1388 C C . ALA A 1 176 ? 11.894 17.824 4.006 1.00 10.04 176 ALA A C 1
ATOM 1389 O O . ALA A 1 176 ? 12.212 17.604 2.836 1.00 10.91 176 ALA A O 1
ATOM 1391 N N . THR A 1 177 ? 11.623 19.029 4.494 1.00 10.30 177 THR A N 1
ATOM 1392 C CA . THR A 1 177 ? 11.766 20.247 3.722 1.00 10.00 177 THR A CA 1
ATOM 1393 C C . THR A 1 177 ? 12.789 21.009 4.564 1.00 10.55 177 THR A C 1
ATOM 1394 O O . THR A 1 177 ? 12.735 20.977 5.796 1.00 8.98 177 THR A O 1
ATOM 1398 N N . GLU A 1 178 ? 13.746 21.655 3.911 1.00 10.90 178 GLU A N 1
ATOM 1399 C CA . GLU A 1 178 ? 14.780 22.395 4.625 1.00 10.41 178 GLU A CA 1
ATOM 1400 C C . GLU A 1 178 ? 15.011 23.738 3.960 1.00 12.50 178 GLU A C 1
ATOM 1401 O O . GLU A 1 178 ? 14.772 23.895 2.763 1.00 11.79 178 GLU A O 1
ATOM 1407 N N . GLY A 1 179 ? 15.467 24.710 4.741 1.00 11.12 179 GLY A N 1
ATOM 1408 C CA . GLY A 1 179 ? 15.730 26.018 4.182 1.00 12.71 179 GLY A CA 1
ATOM 1409 C C . GLY A 1 179 ? 16.784 26.772 4.963 1.00 12.76 179 GLY A C 1
ATOM 1410 O O . GLY A 1 179 ? 16.929 26.578 6.170 1.00 12.36 179 GLY A O 1
ATOM 1411 N N . TYR A 1 180 ? 17.539 27.615 4.265 1.00 13.78 180 TYR A N 1
ATOM 1412 C CA . TYR A 1 180 ? 18.566 28.437 4.894 1.00 14.93 180 TYR A CA 1
ATOM 1413 C C . TYR A 1 180 ? 18.508 29.800 4.225 1.00 15.84 180 TYR A C 1
ATOM 1414 O O . TYR A 1 180 ? 18.814 29.926 3.039 1.00 16.80 180 TYR A O 1
ATOM 1423 N N . TYR A 1 181 ? 18.110 30.815 4.988 1.00 15.50 181 TYR A N 1
ATOM 1424 C CA . TYR A 1 181 ? 17.979 32.172 4.462 1.00 17.03 181 TYR A CA 1
ATOM 1425 C C . TYR A 1 181 ? 17.116 32.189 3.204 1.00 16.49 181 TYR A C 1
ATOM 1426 O O . TYR A 1 181 ? 17.336 32.990 2.294 1.00 19.78 181 TYR A O 1
ATOM 1435 N N . SER A 1 182 ? 16.123 31.308 3.166 1.00 15.62 182 SER A N 1
ATOM 1436 C CA . SER A 1 182 ? 15.231 31.210 2.022 1.00 14.61 182 SER A CA 1
ATOM 1437 C C . SER A 1 182 ? 13.798 31.545 2.397 1.00 15.82 182 SER A C 1
ATOM 1438 O O . SER A 1 182 ? 13.504 31.921 3.535 1.00 15.96 182 SER A O 1
ATOM 1441 N N . SER A 1 183 ? 12.909 31.404 1.423 1.00 14.82 183 SER A N 1
ATOM 1442 C CA . SER A 1 183 ? 11.492 31.659 1.627 1.00 15.95 183 SER A CA 1
ATOM 1443 C C . SER A 1 183 ? 10.713 30.687 0.754 1.00 16.65 183 SER A C 1
ATOM 1444 O O . SER A 1 183 ? 11.282 30.038 -0.128 1.00 16.92 183 SER A O 1
ATOM 1447 N N . GLY A 1 184 ? 9.414 30.574 1.005 1.00 15.71 184 GLY A N 1
ATOM 1448 C CA . GLY A 1 184 ? 8.601 29.681 0.205 1.00 14.83 184 GLY A CA 1
ATOM 1449 C C . GLY A 1 184 ? 7.512 28.980 0.988 1.00 15.14 184 GLY A C 1
ATOM 1450 O O . GLY A 1 184 ? 7.198 29.355 2.119 1.00 13.91 184 GLY A O 1
ATOM 1451 N N . SER A 1 185 ? 6.934 27.959 0.368 1.00 14.36 185 SER A N 1
ATOM 1452 C CA . SER A 1 185 ? 5.876 27.173 0.982 1.00 15.33 185 SER A CA 1
ATOM 1453 C C . SER A 1 185 ? 5.992 25.738 0.497 1.00 15.69 185 SER A C 1
ATOM 1454 O O . SER A 1 185 ? 6.601 25.467 -0.540 1.00 15.40 185 SER A O 1
ATOM 1457 N N . ALA A 1 186 ? 5.406 24.821 1.253 1.00 14.20 186 ALA A N 1
ATOM 1458 C CA . ALA A 1 186 ? 5.434 23.420 0.886 1.00 14.50 186 ALA A CA 1
ATOM 1459 C C . ALA A 1 186 ? 4.395 22.640 1.661 1.00 13.83 186 ALA A C 1
ATOM 1460 O O . ALA A 1 186 ? 4.169 22.890 2.844 1.00 13.16 186 ALA A O 1
ATOM 1462 N N . THR A 1 187 ? 3.746 21.717 0.967 1.00 12.50 187 THR A N 1
ATOM 1463 C CA . THR A 1 187 ? 2.774 20.824 1.575 1.00 12.85 187 THR A CA 1
ATOM 1464 C C . THR A 1 187 ? 3.281 19.462 1.133 1.00 13.16 187 THR A C 1
ATOM 1465 O O . THR A 1 187 ? 3.365 19.180 -0.065 1.00 14.46 187 THR A O 1
ATOM 1469 N N . VAL A 1 188 ? 3.651 18.639 2.102 1.00 11.59 188 VAL A N 1
ATOM 1470 C CA . VAL A 1 188 ? 4.187 17.313 1.832 1.00 11.55 188 VAL A CA 1
ATOM 1471 C C . VAL A 1 188 ? 3.322 16.257 2.495 1.00 12.74 188 VAL A C 1
ATOM 1472 O O . VAL A 1 188 ? 2.931 16.399 3.654 1.00 12.38 188 VAL A O 1
ATOM 1476 N N . ASN A 1 189 ? 3.020 15.198 1.752 1.00 12.57 189 ASN A N 1
ATOM 1477 C CA . ASN A 1 189 ? 2.210 14.111 2.279 1.00 13.87 189 ASN A CA 1
ATOM 1478 C C . ASN A 1 189 ? 2.997 12.816 2.141 1.00 14.59 189 ASN A C 1
ATOM 1479 O O . ASN A 1 189 ? 3.293 12.375 1.030 1.00 14.08 189 ASN A O 1
ATOM 1484 N N . VAL A 1 190 ? 3.348 12.223 3.275 1.00 13.30 190 VAL A N 1
ATOM 1485 C CA . VAL A 1 190 ? 4.094 10.972 3.293 1.00 15.27 190 VAL A CA 1
ATOM 1486 C C . VAL A 1 190 ? 3.083 9.828 3.378 1.00 18.43 190 VAL A C 1
ATOM 1487 O O . VAL A 1 190 ? 2.259 9.783 4.294 1.00 17.73 190 VAL A O 1
ATOM 1491 N N . GLY A 1 191 ? 3.139 8.916 2.413 1.00 21.72 191 GLY A N 1
ATOM 1492 C CA . GLY A 1 191 ? 2.213 7.797 2.395 1.00 25.80 191 GLY A CA 1
ATOM 1493 C C . GLY A 1 191 ? 0.948 8.114 1.618 1.00 28.35 191 GLY A C 1
ATOM 1494 O O . GLY A 1 191 ? 0.824 9.251 1.115 1.00 31.00 191 GLY A O 1
ATOM 1503 N N . THR B 1 2 ? 0.271 23.735 18.829 1.00 10.11 2 THR B N 1
ATOM 1504 C CA . THR B 1 2 ? -0.842 24.508 19.363 1.00 9.46 2 THR B CA 1
ATOM 1505 C C . THR B 1 2 ? -1.984 24.453 18.351 1.00 8.87 2 THR B C 1
ATOM 1506 O O . THR B 1 2 ? -1.784 24.730 17.175 1.00 10.51 2 THR B O 1
ATOM 1510 N N . LEU B 1 3 ? -3.177 24.080 18.807 1.00 9.30 3 LEU B N 1
ATOM 1511 C CA . LEU B 1 3 ? -4.323 23.998 17.909 1.00 9.14 3 LEU B CA 1
ATOM 1512 C C . LEU B 1 3 ? -4.836 25.391 17.591 1.00 10.48 3 LEU B C 1
ATOM 1513 O O . LEU B 1 3 ? -4.734 26.304 18.411 1.00 11.24 3 LEU B O 1
ATOM 1518 N N . THR B 1 4 ? -5.388 25.554 16.393 1.00 10.36 4 THR B N 1
ATOM 1519 C CA . THR B 1 4 ? -5.907 26.848 15.983 1.00 11.74 4 THR B CA 1
ATOM 1520 C C . THR B 1 4 ? -7.399 26.823 15.678 1.00 12.44 4 THR B C 1
ATOM 1521 O O . THR B 1 4 ? -7.981 27.848 15.328 1.00 14.30 4 THR B O 1
ATOM 1525 N N . SER B 1 5 ? -8.015 25.654 15.827 1.00 11.12 5 SER B N 1
ATOM 1526 C CA . SER B 1 5 ? -9.446 25.492 15.565 1.00 11.41 5 SER B CA 1
ATOM 1527 C C . SER B 1 5 ? -9.852 24.121 16.098 1.00 11.84 5 SER B C 1
ATOM 1528 O O . SER B 1 5 ? -9.021 23.396 16.652 1.00 11.09 5 SER B O 1
ATOM 1531 N N . SER B 1 6 ? -11.127 23.768 15.966 1.00 11.40 6 SER B N 1
ATOM 1532 C CA . SER B 1 6 ? -11.561 22.447 16.404 1.00 10.43 6 SER B CA 1
ATOM 1533 C C . SER B 1 6 ? -10.672 21.501 15.606 1.00 10.92 6 SER B C 1
ATOM 1534 O O . SER B 1 6 ? -10.331 21.792 14.455 1.00 10.20 6 SER B O 1
ATOM 1537 N N . ALA B 1 7 ? -10.293 20.377 16.205 1.00 10.75 7 ALA B N 1
ATOM 1538 C CA . ALA B 1 7 ? -9.408 19.443 15.527 1.00 11.31 7 ALA B CA 1
ATOM 1539 C C . ALA B 1 7 ? -9.391 18.075 16.185 1.00 10.92 7 ALA B C 1
ATOM 1540 O O . ALA B 1 7 ? -9.744 17.933 17.358 1.00 9.75 7 ALA B O 1
ATOM 1542 N N . THR B 1 8 ? -8.976 17.073 15.414 1.00 10.13 8 THR B N 1
ATOM 1543 C CA . THR B 1 8 ? -8.857 15.706 15.906 1.00 10.00 8 THR B CA 1
ATOM 1544 C C . THR B 1 8 ? -7.664 15.054 15.226 1.00 10.05 8 THR B C 1
ATOM 1545 O O . THR B 1 8 ? -7.179 15.537 14.196 1.00 11.51 8 THR B O 1
ATOM 1549 N N . GLY B 1 9 ? -7.209 13.951 15.807 1.00 10.26 9 GLY B N 1
ATOM 1550 C CA . GLY B 1 9 ? -6.085 13.210 15.270 1.00 10.38 9 GLY B CA 1
ATOM 1551 C C . GLY B 1 9 ? -5.454 12.426 16.399 1.00 10.02 9 GLY B C 1
ATOM 1552 O O . GLY B 1 9 ? -6.084 12.213 17.436 1.00 9.94 9 GLY B O 1
ATOM 1553 N N . THR B 1 10 ? -4.224 11.968 16.204 1.00 11.02 10 THR B N 1
ATOM 1554 C CA . THR B 1 10 ? -3.534 11.250 17.263 1.00 10.52 10 THR B CA 1
ATOM 1555 C C . THR B 1 10 ? -2.192 11.943 17.470 1.00 10.73 10 THR B C 1
ATOM 1556 O O . THR B 1 10 ? -1.573 12.425 16.516 1.00 12.33 10 THR B O 1
ATOM 1560 N N . HIS B 1 11 ? -1.764 12.017 18.723 1.00 9.69 11 HIS B N 1
ATOM 1561 C CA . HIS B 1 11 ? -0.510 12.665 19.055 1.00 10.57 11 HIS B CA 1
ATOM 1562 C C . HIS B 1 11 ? 0.219 11.833 20.099 1.00 10.26 11 HIS B C 1
ATOM 1563 O O . HIS B 1 11 ? -0.311 11.555 21.178 1.00 11.35 11 HIS B O 1
ATOM 1570 N N . ASN B 1 12 ? 1.438 11.434 19.763 1.00 10.85 12 ASN B N 1
ATOM 1571 C CA . ASN B 1 12 ? 2.254 10.613 20.647 1.00 10.92 12 ASN B CA 1
ATOM 1572 C C . ASN B 1 12 ? 1.517 9.361 21.116 1.00 11.57 12 ASN B C 1
ATOM 1573 O O . ASN B 1 12 ? 1.645 8.931 22.261 1.00 14.29 12 ASN B O 1
ATOM 1578 N N . GLY B 1 13 ? 0.742 8.783 20.206 1.00 12.27 13 GLY B N 1
ATOM 1579 C CA . GLY B 1 13 ? 0.021 7.563 20.516 1.00 14.08 13 GLY B CA 1
ATOM 1580 C C . GLY B 1 13 ? -1.352 7.759 21.118 1.00 14.19 13 GLY B C 1
ATOM 1581 O O . GLY B 1 13 ? -2.091 6.792 21.307 1.00 16.13 13 GLY B O 1
ATOM 1582 N N . TYR B 1 14 ? -1.700 9.003 21.424 1.00 11.16 14 TYR B N 1
ATOM 1583 C CA . TYR B 1 14 ? -3.003 9.284 22.010 1.00 10.88 14 TYR B CA 1
ATOM 1584 C C . TYR B 1 14 ? -3.914 10.080 21.091 1.00 10.20 14 TYR B C 1
ATOM 1585 O O . TYR B 1 14 ? -3.519 11.095 20.527 1.00 10.60 14 TYR B O 1
ATOM 1594 N N . TYR B 1 15 ? -5.141 9.604 20.937 1.00 9.98 15 TYR B N 1
ATOM 1595 C CA . TYR B 1 15 ? -6.113 10.305 20.118 1.00 8.67 15 TYR B CA 1
ATOM 1596 C C . TYR B 1 15 ? -6.436 11.602 20.839 1.00 10.56 15 TYR B C 1
ATOM 1597 O O . TYR B 1 15 ? -6.423 11.653 22.072 1.00 11.13 15 TYR B O 1
ATOM 1606 N N . TYR B 1 16 ? -6.703 12.654 20.077 1.00 10.09 16 TYR B N 1
ATOM 1607 C CA . TYR B 1 16 ? -7.087 13.913 20.680 1.00 9.46 16 TYR B CA 1
ATOM 1608 C C . TYR B 1 16 ? -8.284 14.470 19.940 1.00 9.01 16 TYR B C 1
ATOM 1609 O O . TYR B 1 16 ? -8.435 14.276 18.731 1.00 8.64 16 TYR B O 1
ATOM 1618 N N . SER B 1 17 ? -9.163 15.114 20.694 1.00 8.64 17 SER B N 1
ATOM 1619 C CA . SER B 1 17 ? -10.326 15.764 20.125 1.00 10.12 17 SER B CA 1
ATOM 1620 C C . SER B 1 17 ? -10.453 17.088 20.836 1.00 9.01 17 SER B C 1
ATOM 1621 O O . SER B 1 17 ? -10.362 17.158 22.063 1.00 9.46 17 SER B O 1
ATOM 1624 N N . PHE B 1 18 ? -10.629 18.143 20.055 1.00 9.84 18 PHE B N 1
ATOM 1625 C CA . PHE B 1 18 ? -10.799 19.475 20.595 1.00 10.52 18 PHE B CA 1
ATOM 1626 C C . PHE B 1 18 ? -11.953 20.103 19.842 1.00 10.89 18 PHE B C 1
ATOM 1627 O O . PHE B 1 18 ? -11.934 20.179 18.611 1.00 11.73 18 PHE B O 1
ATOM 1635 N N . TRP B 1 19 ? -12.971 20.529 20.581 1.00 9.94 19 TRP B N 1
ATOM 1636 C CA . TRP B 1 19 ? -14.114 21.175 19.965 1.00 10.95 19 TRP B CA 1
ATOM 1637 C C . TRP B 1 19 ? -14.298 22.529 20.620 1.00 11.02 19 TRP B C 1
ATOM 1638 O O . TRP B 1 19 ? -14.314 22.642 21.850 1.00 11.02 19 TRP B O 1
ATOM 1649 N N . THR B 1 20 ? -14.432 23.558 19.796 1.00 10.64 20 THR B N 1
ATOM 1650 C CA . THR B 1 20 ? -14.628 24.907 20.299 1.00 11.03 20 THR B CA 1
ATOM 1651 C C . THR B 1 20 ? -15.636 25.646 19.435 1.00 10.67 20 THR B C 1
ATOM 1652 O O . THR B 1 20 ? -15.711 25.407 18.226 1.00 9.64 20 THR B O 1
ATOM 1656 N N . ASP B 1 21 ? -16.426 26.526 20.046 1.00 10.77 21 ASP B N 1
ATOM 1657 C CA . ASP B 1 21 ? -17.392 27.291 19.267 1.00 11.81 21 ASP B CA 1
ATOM 1658 C C . ASP B 1 21 ? -16.720 28.537 18.700 1.00 11.90 21 ASP B C 1
ATOM 1659 O O . ASP B 1 21 ? -17.380 29.416 18.141 1.00 12.07 21 ASP B O 1
ATOM 1664 N N . GLY B 1 22 ? -15.397 28.592 18.843 1.00 12.02 22 GLY B N 1
ATOM 1665 C CA . GLY B 1 22 ? -14.625 29.705 18.315 1.00 11.43 22 GLY B CA 1
ATOM 1666 C C . GLY B 1 22 ? -14.651 31.001 19.101 1.00 12.44 22 GLY B C 1
ATOM 1667 O O . GLY B 1 22 ? -13.942 31.950 18.753 1.00 11.58 22 GLY B O 1
ATOM 1668 N N . GLN B 1 23 ? -15.447 31.054 20.162 1.00 11.53 23 GLN B N 1
ATOM 1669 C CA . GLN B 1 23 ? -15.552 32.273 20.953 1.00 14.28 23 GLN B CA 1
ATOM 1670 C C . GLN B 1 23 ? -14.589 32.304 22.127 1.00 14.67 23 GLN B C 1
ATOM 1671 O O . GLN B 1 23 ? -14.026 31.283 22.516 1.00 15.42 23 GLN B O 1
ATOM 1677 N N . GLY B 1 24 ? -14.393 33.490 22.687 1.00 16.41 24 GLY B N 1
ATOM 1678 C CA . GLY B 1 24 ? -13.491 33.612 23.816 1.00 17.23 24 GLY B CA 1
ATOM 1679 C C . GLY B 1 24 ? -12.034 33.389 23.449 1.00 17.52 24 GLY B C 1
ATOM 1680 O O . GLY B 1 24 ? -11.674 33.289 22.273 1.00 17.73 24 GLY B O 1
ATOM 1681 N N . ASN B 1 25 ? -11.193 33.292 24.472 1.00 15.28 25 ASN B N 1
ATOM 1682 C CA . ASN B 1 25 ? -9.763 33.105 24.281 1.00 14.33 25 ASN B CA 1
ATOM 1683 C C . ASN B 1 25 ? -9.362 31.702 24.696 1.00 13.97 25 ASN B C 1
ATOM 1684 O O . ASN B 1 25 ? -9.726 31.235 25.774 1.00 14.78 25 ASN B O 1
ATOM 1689 N N . ILE B 1 26 ? -8.612 31.022 23.841 1.00 13.54 26 ILE B N 1
ATOM 1690 C CA . ILE B 1 26 ? -8.196 29.672 24.170 1.00 12.74 26 ILE B CA 1
ATOM 1691 C C . ILE B 1 26 ? -6.973 29.214 23.396 1.00 13.03 26 ILE B C 1
ATOM 1692 O O . ILE B 1 26 ? -6.832 29.489 22.206 1.00 13.66 26 ILE B O 1
ATOM 1697 N N . ARG B 1 27 ? -6.077 28.535 24.103 1.00 11.96 27 ARG B N 1
ATOM 1698 C CA . ARG B 1 27 ? -4.874 27.982 23.511 1.00 11.06 27 ARG B CA 1
ATOM 1699 C C . ARG B 1 27 ? -4.797 26.549 24.025 1.00 10.65 27 ARG B C 1
ATOM 1700 O O . ARG B 1 27 ? -4.538 26.312 25.206 1.00 11.41 27 ARG B O 1
ATOM 1708 N N . PHE B 1 28 ? -5.088 25.605 23.138 1.00 11.02 28 PHE B N 1
ATOM 1709 C CA . PHE B 1 28 ? -5.054 24.187 23.471 1.00 10.91 28 PHE B CA 1
ATOM 1710 C C . PHE B 1 28 ? -3.747 23.649 22.896 1.00 10.44 28 PHE B C 1
ATOM 1711 O O . PHE B 1 28 ? -3.541 23.674 21.683 1.00 10.04 28 PHE B O 1
ATOM 1719 N N . ASN B 1 29 ? -2.874 23.166 23.776 1.00 10.11 29 ASN B N 1
ATOM 1720 C CA . ASN B 1 29 ? -1.554 22.676 23.381 1.00 11.55 29 ASN B CA 1
ATOM 1721 C C . ASN B 1 29 ? -1.337 21.182 23.588 1.00 10.46 29 ASN B C 1
ATOM 1722 O O . ASN B 1 29 ? -1.568 20.658 24.679 1.00 11.17 29 ASN B O 1
ATOM 1727 N N . LEU B 1 30 ? -0.872 20.507 22.541 1.00 9.70 30 LEU B N 1
ATOM 1728 C CA . LEU B 1 30 ? -0.585 19.078 22.609 1.00 10.27 30 LEU B CA 1
ATOM 1729 C C . LEU B 1 30 ? 0.847 18.954 23.117 1.00 11.04 30 LEU B C 1
ATOM 1730 O O . LEU B 1 30 ? 1.758 19.610 22.602 1.00 12.34 30 LEU B O 1
ATOM 1735 N N . GLU B 1 31 ? 1.047 18.121 24.128 1.00 9.97 31 GLU B N 1
ATOM 1736 C CA . GLU B 1 31 ? 2.373 17.960 24.701 1.00 10.33 31 GLU B CA 1
ATOM 1737 C C . GLU B 1 31 ? 2.840 16.504 24.720 1.00 10.42 31 GLU B C 1
ATOM 1738 O O . GLU B 1 31 ? 2.208 15.634 24.118 1.00 10.18 31 GLU B O 1
ATOM 1744 N N . SER B 1 32 ? 3.955 16.246 25.397 1.00 11.79 32 SER B N 1
ATOM 1745 C CA . SER B 1 32 ? 4.537 14.904 25.452 1.00 13.46 32 SER B CA 1
ATOM 1746 C C . SER B 1 32 ? 3.587 13.797 25.884 1.00 12.42 32 SER B C 1
ATOM 1747 O O . SER B 1 32 ? 2.751 13.987 26.766 1.00 11.96 32 SER B O 1
ATOM 1750 N N . GLY B 1 33 ? 3.729 12.636 25.252 1.00 12.20 33 GLY B N 1
ATOM 1751 C CA . GLY B 1 33 ? 2.901 11.491 25.590 1.00 13.25 33 GLY B CA 1
ATOM 1752 C C . GLY B 1 33 ? 1.411 11.764 25.607 1.00 14.03 33 GLY B C 1
ATOM 1753 O O . GLY B 1 33 ? 0.857 12.288 24.642 1.00 13.85 33 GLY B O 1
ATOM 1754 N N . GLY B 1 34 ? 0.759 11.409 26.710 1.00 14.17 34 GLY B N 1
ATOM 1755 C CA . GLY B 1 34 ? -0.675 11.621 26.814 1.00 13.22 34 GLY B CA 1
ATOM 1756 C C . GLY B 1 34 ? -1.034 12.942 27.461 1.00 13.79 34 GLY B C 1
ATOM 1757 O O . GLY B 1 34 ? -2.114 13.092 28.033 1.00 13.25 34 GLY B O 1
ATOM 1758 N N . GLN B 1 35 ? -0.145 13.921 27.348 1.00 12.75 35 GLN B N 1
ATOM 1759 C CA . GLN B 1 35 ? -0.388 15.209 27.974 1.00 12.19 35 GLN B CA 1
ATOM 1760 C C . GLN B 1 35 ? -0.832 16.336 27.050 1.00 12.21 35 GLN B C 1
ATOM 1761 O O . GLN B 1 35 ? -0.494 16.373 25.868 1.00 10.91 35 GLN B O 1
ATOM 1767 N N . TYR B 1 36 ? -1.624 17.243 27.612 1.00 11.15 36 TYR B N 1
ATOM 1768 C CA . TYR B 1 36 ? -2.083 18.424 26.899 1.00 10.64 36 TYR B CA 1
ATOM 1769 C C . TYR B 1 36 ? -2.272 19.515 27.938 1.00 11.22 36 TYR B C 1
ATOM 1770 O O . TYR B 1 36 ? -2.503 19.229 29.115 1.00 10.23 36 TYR B O 1
ATOM 1779 N N . SER B 1 37 ? -2.122 20.761 27.509 1.00 11.10 37 SER B N 1
ATOM 1780 C CA . SER B 1 37 ? -2.298 21.906 28.391 1.00 12.36 37 SER B CA 1
ATOM 1781 C C . SER B 1 37 ? -3.244 22.858 27.697 1.00 12.68 37 SER B C 1
ATOM 1782 O O . SER B 1 37 ? -3.264 22.940 26.469 1.00 14.70 37 SER B O 1
ATOM 1785 N N . VAL B 1 38 ? -4.040 23.571 28.478 1.00 11.59 38 VAL B N 1
ATOM 1786 C CA . VAL B 1 38 ? -4.961 24.524 27.893 1.00 12.70 38 VAL B CA 1
ATOM 1787 C C . VAL B 1 38 ? -5.146 25.708 28.829 1.00 13.16 38 VAL B C 1
ATOM 1788 O O . VAL B 1 38 ? -5.225 25.551 30.047 1.00 13.48 38 VAL B O 1
ATOM 1792 N N . THR B 1 39 ? -5.162 26.899 28.244 1.00 12.29 39 THR B N 1
ATOM 1793 C CA . THR B 1 39 ? -5.357 28.134 28.993 1.00 12.16 39 THR B CA 1
ATOM 1794 C C . THR B 1 39 ? -6.504 28.832 28.283 1.00 12.34 39 THR B C 1
ATOM 1795 O O . THR B 1 39 ? -6.465 29.009 27.068 1.00 12.32 39 THR B O 1
ATOM 1799 N N . TRP B 1 40 ? -7.530 29.219 29.032 1.00 11.90 40 TRP B N 1
ATOM 1800 C CA . TRP B 1 40 ? -8.677 29.857 28.417 1.00 12.23 40 TRP B CA 1
ATOM 1801 C C . TRP B 1 40 ? -9.287 30.959 29.265 1.00 11.39 40 TRP B C 1
ATOM 1802 O O . TRP B 1 40 ? -9.014 31.069 30.462 1.00 13.65 40 TRP B O 1
ATOM 1813 N N . SER B 1 41 ? -10.112 31.773 28.618 1.00 13.27 41 SER B N 1
ATOM 1814 C CA . SER B 1 41 ? -10.815 32.874 29.265 1.00 13.63 41 SER B CA 1
ATOM 1815 C C . SER B 1 41 ? -11.852 33.396 28.277 1.00 15.24 41 SER B C 1
ATOM 1816 O O . SER B 1 41 ? -11.929 32.927 27.146 1.00 16.50 41 SER B O 1
ATOM 1819 N N . GLY B 1 42 ? -12.663 34.355 28.699 1.00 16.84 42 GLY B N 1
ATOM 1820 C CA . GLY B 1 42 ? -13.655 34.886 27.781 1.00 18.91 42 GLY B CA 1
ATOM 1821 C C . GLY B 1 42 ? -14.981 34.148 27.743 1.00 20.05 42 GLY B C 1
ATOM 1822 O O . GLY B 1 42 ? -15.315 33.382 28.647 1.00 20.38 42 GLY B O 1
ATOM 1823 N N . ASN B 1 43 ? -15.730 34.359 26.666 1.00 20.66 43 ASN B N 1
ATOM 1824 C CA . ASN B 1 43 ? -17.055 33.769 26.527 1.00 22.92 43 ASN B CA 1
ATOM 1825 C C . ASN B 1 43 ? -17.155 32.588 25.577 1.00 23.18 43 ASN B C 1
ATOM 1826 O O . ASN B 1 43 ? -18.030 32.558 24.711 1.00 25.56 43 ASN B O 1
ATOM 1831 N N . GLY B 1 44 ? -16.281 31.605 25.740 1.00 21.49 44 GLY B N 1
ATOM 1832 C CA . GLY B 1 44 ? -16.334 30.460 24.854 1.00 20.85 44 GLY B CA 1
ATOM 1833 C C . GLY B 1 44 ? -16.976 29.208 25.424 1.00 19.91 44 GLY B C 1
ATOM 1834 O O . GLY B 1 44 ? -17.262 29.106 26.617 1.00 18.79 44 GLY B O 1
ATOM 1835 N N . ASN B 1 45 ? -17.212 28.253 24.535 1.00 19.05 45 ASN B N 1
ATOM 1836 C CA . ASN B 1 45 ? -17.784 26.964 24.887 1.00 17.26 45 ASN B CA 1
ATOM 1837 C C . ASN B 1 45 ? -16.847 25.986 24.192 1.00 14.45 45 ASN B C 1
ATOM 1838 O O . ASN B 1 45 ? -16.733 26.006 22.969 1.00 13.67 45 ASN B O 1
ATOM 1843 N N . TRP B 1 46 ? -16.166 25.144 24.961 1.00 12.53 46 TRP B N 1
ATOM 1844 C CA . TRP B 1 46 ? -15.231 24.196 24.361 1.00 11.86 46 TRP B CA 1
ATOM 1845 C C . TRP B 1 46 ? -15.027 22.961 25.229 1.00 12.16 46 TRP B C 1
ATOM 1846 O O . TRP B 1 46 ? -15.303 22.977 26.430 1.00 10.98 46 TRP B O 1
ATOM 1857 N N . VAL B 1 47 ? -14.529 21.896 24.608 1.00 11.40 47 VAL B N 1
ATOM 1858 C CA . VAL B 1 47 ? -14.230 20.654 25.305 1.00 11.74 47 VAL B CA 1
ATOM 1859 C C . VAL B 1 47 ? -13.159 19.916 24.509 1.00 11.46 47 VAL B C 1
ATOM 1860 O O . VAL B 1 47 ? -13.238 19.818 23.285 1.00 11.79 47 VAL B O 1
ATOM 1864 N N . GLY B 1 48 ? -12.149 19.407 25.199 1.00 9.99 48 GLY B N 1
ATOM 1865 C CA . GLY B 1 48 ? -11.099 18.698 24.492 1.00 8.99 48 GLY B CA 1
ATOM 1866 C C . GLY B 1 48 ? -10.181 17.926 25.407 1.00 8.06 48 GLY B C 1
ATOM 1867 O O . GLY B 1 48 ? -10.143 18.164 26.614 1.00 8.28 48 GLY B O 1
ATOM 1868 N N . GLY B 1 49 ? -9.438 16.991 24.829 1.00 9.14 49 GLY B N 1
ATOM 1869 C CA . GLY B 1 49 ? -8.521 16.205 25.623 1.00 8.01 49 GLY B CA 1
ATOM 1870 C C . GLY B 1 49 ? -7.866 15.111 24.811 1.00 9.86 49 GLY B C 1
ATOM 1871 O O . GLY B 1 49 ? -7.990 15.072 23.583 1.00 9.05 49 GLY B O 1
ATOM 1872 N N . LYS B 1 50 ? -7.163 14.224 25.508 1.00 8.25 50 LYS B N 1
ATOM 1873 C CA . LYS B 1 50 ? -6.464 13.110 24.887 1.00 9.27 50 LYS B CA 1
ATOM 1874 C C . LYS B 1 50 ? -7.009 11.787 25.391 1.00 8.83 50 LYS B C 1
ATOM 1875 O O . LYS B 1 50 ? -7.509 11.689 26.514 1.00 9.48 50 LYS B O 1
ATOM 1881 N N . GLY B 1 51 ? -6.897 10.762 24.557 1.00 9.41 51 GLY B N 1
ATOM 1882 C CA . GLY B 1 51 ? -7.387 9.464 24.952 1.00 9.69 51 GLY B CA 1
ATOM 1883 C C . GLY B 1 51 ? -7.244 8.434 23.860 1.00 10.40 51 GLY B C 1
ATOM 1884 O O . GLY B 1 51 ? -6.148 8.203 23.346 1.00 9.74 51 GLY B O 1
ATOM 1885 N N . TRP B 1 52 ? -8.370 7.839 23.488 1.00 9.79 52 TRP B N 1
ATOM 1886 C CA . TRP B 1 52 ? -8.382 6.791 22.488 1.00 11.25 52 TRP B CA 1
ATOM 1887 C C . TRP B 1 52 ? -9.555 6.887 21.531 1.00 11.20 52 TRP B C 1
ATOM 1888 O O . TRP B 1 52 ? -10.573 7.521 21.817 1.00 10.61 52 TRP B O 1
ATOM 1899 N N . ASN B 1 53 ? -9.384 6.244 20.384 1.00 11.92 53 ASN B N 1
ATOM 1900 C CA . ASN B 1 53 ? -10.426 6.142 19.382 1.00 11.63 53 ASN B CA 1
ATOM 1901 C C . ASN B 1 53 ? -10.099 4.881 18.585 1.00 11.94 53 ASN B C 1
ATOM 1902 O O . ASN B 1 53 ? -9.151 4.853 17.800 1.00 14.22 53 ASN B O 1
ATOM 1907 N N . PRO B 1 54 ? -10.914 3.832 18.748 1.00 12.60 54 PRO B N 1
ATOM 1908 C CA . PRO B 1 54 ? -12.098 3.782 19.611 1.00 10.66 54 PRO B CA 1
ATOM 1909 C C . PRO B 1 54 ? -11.872 3.561 21.099 1.00 11.15 54 PRO B C 1
ATOM 1910 O O . PRO B 1 54 ? -10.821 3.085 21.529 1.00 12.47 54 PRO B O 1
ATOM 1914 N N . GLY B 1 55 ? -12.887 3.909 21.882 1.00 11.63 55 GLY B N 1
ATOM 1915 C CA . GLY B 1 55 ? -12.819 3.671 23.308 1.00 12.57 55 GLY B CA 1
ATOM 1916 C C . GLY B 1 55 ? -13.215 2.214 23.463 1.00 13.89 55 GLY B C 1
ATOM 1917 O O . GLY B 1 55 ? -13.577 1.566 22.478 1.00 13.95 55 GLY B O 1
ATOM 1918 N N . THR B 1 56 ? -13.128 1.681 24.674 1.00 13.53 56 THR B N 1
ATOM 1919 C CA . THR B 1 56 ? -13.518 0.298 24.911 1.00 16.29 56 THR B CA 1
ATOM 1920 C C . THR B 1 56 ? -14.349 0.253 26.180 1.00 17.09 56 THR B C 1
ATOM 1921 O O . THR B 1 56 ? -14.337 1.197 26.967 1.00 15.37 56 THR B O 1
ATOM 1925 N N . ASP B 1 57 ? -15.069 -0.847 26.379 1.00 19.09 57 ASP B N 1
ATOM 1926 C CA . ASP B 1 57 ? -15.911 -0.998 27.556 1.00 22.90 57 ASP B CA 1
ATOM 1927 C C . ASP B 1 57 ? -15.128 -1.396 28.796 1.00 22.95 57 ASP B C 1
ATOM 1928 O O . ASP B 1 57 ? -15.584 -1.179 29.917 1.00 24.89 57 ASP B O 1
ATOM 1933 N N . ASN B 1 58 ? -13.945 -1.966 28.594 1.00 22.74 58 ASN B N 1
ATOM 1934 C CA . ASN B 1 58 ? -13.124 -2.417 29.711 1.00 23.12 58 ASN B CA 1
ATOM 1935 C C . ASN B 1 58 ? -11.837 -1.630 29.911 1.00 20.88 58 ASN B C 1
ATOM 1936 O O . ASN B 1 58 ? -10.938 -2.088 30.614 1.00 21.83 58 ASN B O 1
ATOM 1941 N N . ARG B 1 59 ? -11.729 -0.452 29.309 1.00 18.47 59 ARG B N 1
ATOM 1942 C CA . ARG B 1 59 ? -10.509 0.322 29.481 1.00 16.79 59 ARG B CA 1
ATOM 1943 C C . ARG B 1 59 ? -10.407 0.876 30.896 1.00 15.81 59 ARG B C 1
ATOM 1944 O O . ARG B 1 59 ? -11.398 1.332 31.477 1.00 14.93 59 ARG B O 1
ATOM 1952 N N . VAL B 1 60 ? -9.204 0.803 31.456 1.00 14.44 60 VAL B N 1
ATOM 1953 C CA . VAL B 1 60 ? -8.935 1.313 32.794 1.00 15.13 60 VAL B CA 1
ATOM 1954 C C . VAL B 1 60 ? -8.043 2.532 32.600 1.00 14.98 60 VAL B C 1
ATOM 1955 O O . VAL B 1 60 ? -6.848 2.413 32.319 1.00 16.89 60 VAL B O 1
ATOM 1959 N N . ILE B 1 61 ? -8.647 3.704 32.741 1.00 14.86 61 ILE B N 1
ATOM 1960 C CA . ILE B 1 61 ? -7.961 4.970 32.542 1.00 14.86 61 ILE B CA 1
ATOM 1961 C C . ILE B 1 61 ? -7.265 5.531 33.771 1.00 15.94 61 ILE B C 1
ATOM 1962 O O . ILE B 1 61 ? -7.858 5.646 34.840 1.00 17.00 61 ILE B O 1
ATOM 1967 N N . ASN B 1 62 ? -5.996 5.884 33.601 1.00 16.67 62 ASN B N 1
ATOM 1968 C CA . ASN B 1 62 ? -5.215 6.475 34.676 1.00 18.82 62 ASN B CA 1
ATOM 1969 C C . ASN B 1 62 ? -4.813 7.862 34.194 1.00 18.45 62 ASN B C 1
ATOM 1970 O O . ASN B 1 62 ? -4.256 8.006 33.107 1.00 19.73 62 ASN B O 1
ATOM 1975 N N . TYR B 1 63 ? -5.113 8.883 34.987 1.00 15.79 63 TYR B N 1
ATOM 1976 C CA . TYR B 1 63 ? -4.772 10.245 34.603 1.00 15.01 63 TYR B CA 1
ATOM 1977 C C . TYR B 1 63 ? -4.366 11.074 35.813 1.00 14.98 63 TYR B C 1
ATOM 1978 O O . TYR B 1 63 ? -4.597 10.685 36.960 1.00 14.19 63 TYR B O 1
ATOM 1987 N N . THR B 1 64 ? -3.751 12.217 35.534 1.00 14.56 64 THR B N 1
ATOM 1988 C CA . THR B 1 64 ? -3.353 13.170 36.558 1.00 15.08 64 THR B CA 1
ATOM 1989 C C . THR B 1 64 ? -3.694 14.520 35.953 1.00 15.02 64 THR B C 1
ATOM 1990 O O . THR B 1 64 ? -3.715 14.666 34.726 1.00 15.69 64 THR B O 1
ATOM 1994 N N . ALA B 1 65 ? -3.970 15.506 36.794 1.00 14.35 65 ALA B N 1
ATOM 1995 C CA . ALA B 1 65 ? -4.300 16.819 36.273 1.00 14.19 65 ALA B CA 1
ATOM 1996 C C . ALA B 1 65 ? -4.036 17.954 37.243 1.00 15.58 65 ALA B C 1
ATOM 1997 O O . ALA B 1 65 ? -4.278 17.833 38.443 1.00 15.89 65 ALA B O 1
ATOM 1999 N N . ASP B 1 66 ? -3.506 19.045 36.704 1.00 14.39 66 ASP B N 1
ATOM 2000 C CA . ASP B 1 66 ? -3.268 20.256 37.471 1.00 15.78 66 ASP B CA 1
ATOM 2001 C C . ASP B 1 66 ? -4.379 21.099 36.867 1.00 14.63 66 ASP B C 1
ATOM 2002 O O . ASP B 1 66 ? -4.191 21.770 35.850 1.00 14.75 66 ASP B O 1
ATOM 2007 N N . TYR B 1 67 ? -5.545 21.022 37.497 1.00 15.48 67 TYR B N 1
ATOM 2008 C CA . TYR B 1 67 ? -6.759 21.678 37.031 1.00 15.78 67 TYR B CA 1
ATOM 2009 C C . TYR B 1 67 ? -7.104 22.916 37.857 1.00 17.31 67 TYR B C 1
ATOM 2010 O O . TYR B 1 67 ? -7.397 22.817 39.051 1.00 18.16 67 TYR B O 1
ATOM 2019 N N . ARG B 1 68 ? -7.057 24.082 37.213 1.00 17.07 68 ARG B N 1
ATOM 2020 C CA . ARG B 1 68 ? -7.338 25.352 37.882 1.00 18.82 68 ARG B CA 1
ATOM 2021 C C . ARG B 1 68 ? -8.425 26.152 37.160 1.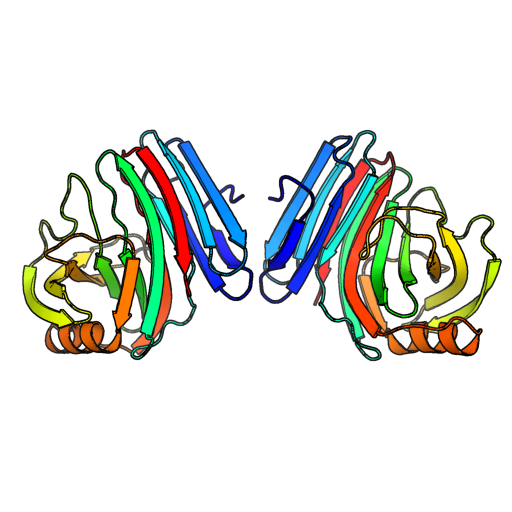00 19.67 68 ARG B C 1
ATOM 2022 O O . ARG B 1 68 ? -8.145 27.160 36.501 1.00 19.26 68 ARG B O 1
ATOM 2030 N N . PRO B 1 69 ? -9.689 25.717 37.289 1.00 20.26 69 PRO B N 1
ATOM 2031 C CA . PRO B 1 69 ? -10.836 26.372 36.656 1.00 19.47 69 PRO B CA 1
ATOM 2032 C C . PRO B 1 69 ? -11.407 27.552 37.438 1.00 20.84 69 PRO B C 1
ATOM 2033 O O . PRO B 1 69 ? -11.171 27.701 38.637 1.00 20.28 69 PRO B O 1
ATOM 2037 N N . ASN B 1 70 ? -12.176 28.371 36.732 1.00 21.19 70 ASN B N 1
ATOM 2038 C CA . ASN B 1 70 ? -12.839 29.532 37.304 1.00 23.10 70 ASN B CA 1
ATOM 2039 C C . ASN B 1 70 ? -14.188 29.631 36.596 1.00 23.05 70 ASN B C 1
ATOM 2040 O O . ASN B 1 70 ? -14.256 30.023 35.432 1.00 25.30 70 ASN B O 1
ATOM 2045 N N . GLY B 1 71 ? -15.258 29.253 37.289 1.00 21.49 71 GLY B N 1
ATOM 2046 C CA . GLY B 1 71 ? -16.575 29.314 36.682 1.00 19.14 71 GLY B CA 1
ATOM 2047 C C . GLY B 1 71 ? -17.115 27.956 36.262 1.00 18.16 71 GLY B C 1
ATOM 2048 O O . GLY B 1 71 ? -16.816 26.939 36.889 1.00 17.94 71 GLY B O 1
ATOM 2049 N N . ASN B 1 72 ? -17.915 27.947 35.200 1.00 16.83 72 ASN B N 1
ATOM 2050 C CA . ASN B 1 72 ? -18.523 26.721 34.686 1.00 16.55 72 ASN B CA 1
ATOM 2051 C C . ASN B 1 72 ? -17.520 25.923 33.863 1.00 15.81 72 ASN B C 1
ATOM 2052 O O . ASN B 1 72 ? -17.270 26.235 32.698 1.00 15.66 72 ASN B O 1
ATOM 2057 N N . SER B 1 73 ? -16.964 24.883 34.473 1.00 15.46 73 SER B N 1
ATOM 2058 C CA . SER B 1 73 ? -15.975 24.036 33.815 1.00 15.33 73 SER B CA 1
ATOM 2059 C C . SER B 1 73 ? -15.922 22.671 34.484 1.00 15.49 73 SER B C 1
ATOM 2060 O O . SER B 1 73 ? -16.179 22.551 35.684 1.00 17.07 73 SER B O 1
ATOM 2063 N N A TYR B 1 74 ? -15.611 21.641 33.697 0.50 14.95 74 TYR B N 1
ATOM 2064 N N B TYR B 1 74 ? -15.591 21.634 33.728 0.50 14.88 74 TYR B N 1
ATOM 2065 C CA A TYR B 1 74 ? -15.526 20.278 34.218 0.50 13.95 74 TYR B CA 1
ATOM 2066 C CA B TYR B 1 74 ? -15.455 20.328 34.347 0.50 13.70 74 TYR B CA 1
ATOM 2067 C C A TYR B 1 74 ? -14.269 19.554 33.750 0.50 12.01 74 TYR B C 1
ATOM 2068 C C B TYR B 1 74 ? -14.359 19.491 33.715 0.50 11.93 74 TYR B C 1
ATOM 2069 O O A TYR B 1 74 ? -13.621 19.957 32.781 0.50 12.02 74 TYR B O 1
ATOM 2070 O O B TYR B 1 74 ? -13.901 19.762 32.601 0.50 12.19 74 TYR B O 1
ATOM 2087 N N . LEU B 1 75 ? -13.944 18.479 34.463 1.00 11.70 75 LEU B N 1
ATOM 2088 C CA . LEU B 1 75 ? -12.850 17.590 34.104 1.00 9.52 75 LEU B CA 1
ATOM 2089 C C . LEU B 1 75 ? -13.553 16.241 34.074 1.00 11.04 75 LEU B C 1
ATOM 2090 O O . LEU B 1 75 ? -14.154 15.834 35.073 1.00 9.48 75 LEU B O 1
ATOM 2095 N N . ALA B 1 76 ? -13.491 15.542 32.948 1.00 10.14 76 ALA B N 1
ATOM 2096 C CA . ALA B 1 76 ? -14.199 14.270 32.872 1.00 11.21 76 ALA B CA 1
ATOM 2097 C C . ALA B 1 76 ? -13.773 13.367 31.735 1.00 12.23 76 ALA B C 1
ATOM 2098 O O . ALA B 1 76 ? -13.169 13.811 30.758 1.00 11.66 76 ALA B O 1
ATOM 2100 N N . VAL B 1 77 ? -14.084 12.082 31.877 1.00 10.91 77 VAL B N 1
ATOM 2101 C CA . VAL B 1 77 ? -13.814 11.148 30.805 1.00 10.86 77 VAL B CA 1
ATOM 2102 C C . VAL B 1 77 ? -15.017 11.456 29.930 1.00 11.00 77 VAL B C 1
ATOM 2103 O O . VAL B 1 77 ? -16.148 11.558 30.420 1.00 11.92 77 VAL B O 1
ATOM 2107 N N . TYR B 1 78 ? -14.773 11.619 28.642 1.00 9.80 78 TYR B N 1
ATOM 2108 C CA . TYR B 1 78 ? -15.823 11.998 27.718 1.00 10.68 78 TYR B CA 1
ATOM 2109 C C . TYR B 1 78 ? -15.717 11.175 26.446 1.00 9.61 78 TYR B C 1
ATOM 2110 O O . TYR B 1 78 ? -14.627 10.941 25.940 1.00 10.07 78 TYR B O 1
ATOM 2119 N N . GLY B 1 79 ? -16.849 10.722 25.928 1.00 9.68 79 GLY B N 1
ATOM 2120 C CA . GLY B 1 79 ? -16.787 9.934 24.715 1.00 9.16 79 GLY B CA 1
ATOM 2121 C C . GLY B 1 79 ? -18.126 9.730 24.055 1.00 9.15 79 GLY B C 1
ATOM 2122 O O . GLY B 1 79 ? -19.146 10.250 24.512 1.00 9.71 79 GLY B O 1
ATOM 2123 N N . TRP B 1 80 ? -18.110 8.965 22.970 1.00 8.36 80 TRP B N 1
ATOM 2124 C CA . TRP B 1 80 ? -19.315 8.673 22.212 1.00 8.90 80 TRP B CA 1
ATOM 2125 C C . TRP B 1 80 ? -19.360 7.216 21.781 1.00 9.26 80 TRP B C 1
ATOM 2126 O O . TRP B 1 80 ? -18.327 6.546 21.712 1.00 9.14 80 TRP B O 1
ATOM 2137 N N . THR B 1 81 ? -20.569 6.741 21.496 1.00 9.68 81 THR B N 1
ATOM 2138 C CA . THR B 1 81 ? -20.779 5.398 20.958 1.00 10.72 81 THR B CA 1
ATOM 2139 C C . THR B 1 81 ? -21.757 5.617 19.809 1.00 10.41 81 THR B C 1
ATOM 2140 O O . THR B 1 81 ? -22.387 6.676 19.719 1.00 8.93 81 THR B O 1
ATOM 2144 N N . ARG B 1 82 ? -21.873 4.630 18.927 1.00 11.50 82 ARG B N 1
ATOM 2145 C CA . ARG B 1 82 ? -22.755 4.738 17.770 1.00 10.47 82 ARG B CA 1
ATOM 2146 C C . ARG B 1 82 ? -23.689 3.535 17.681 1.00 11.01 82 ARG B C 1
ATOM 2147 O O . ARG B 1 82 ? -23.396 2.475 18.230 1.00 12.08 82 ARG B O 1
ATOM 2155 N N . ASN B 1 83 ? -24.806 3.714 16.979 1.00 11.93 83 ASN B N 1
ATOM 2156 C CA . ASN B 1 83 ? -25.782 2.646 16.767 1.00 12.64 83 ASN B CA 1
ATOM 2157 C C . ASN B 1 83 ? -26.158 1.912 18.054 1.00 12.80 83 ASN B C 1
ATOM 2158 O O . ASN B 1 83 ? -25.901 0.715 18.202 1.00 13.55 83 ASN B O 1
ATOM 2163 N N . PRO B 1 84 ? -26.849 2.606 18.970 1.00 14.42 84 PRO B N 1
ATOM 2164 C CA . PRO B 1 84 ? -27.280 4.000 18.841 1.00 13.57 84 PRO B CA 1
ATOM 2165 C C . PRO B 1 84 ? -26.248 5.060 19.217 1.00 12.93 84 PRO B C 1
ATOM 2166 O O . PRO B 1 84 ? -25.260 4.781 19.899 1.00 10.52 84 PRO B O 1
ATOM 2170 N N . LEU B 1 85 ? -26.505 6.283 18.762 1.00 12.49 85 LEU B N 1
ATOM 2171 C CA . LEU B 1 85 ? -25.642 7.424 19.047 1.00 11.98 85 LEU B CA 1
ATOM 2172 C C . LEU B 1 85 ? -25.824 7.815 20.509 1.00 12.48 85 LEU B C 1
ATOM 2173 O O . LEU B 1 85 ? -26.942 8.090 20.951 1.00 13.16 85 LEU B O 1
ATOM 2178 N N . ILE B 1 86 ? -24.722 7.845 21.251 1.00 12.04 86 ILE B N 1
ATOM 2179 C CA . ILE B 1 86 ? -24.753 8.191 22.667 1.00 11.69 86 ILE B CA 1
ATOM 2180 C C . ILE B 1 86 ? -23.546 9.047 23.026 1.00 10.97 86 ILE B C 1
ATOM 2181 O O . ILE B 1 86 ? -22.449 8.822 22.523 1.00 10.34 86 ILE B O 1
ATOM 2186 N N . GLU B 1 87 ? -23.761 10.035 23.887 1.00 10.56 87 GLU B N 1
ATOM 2187 C CA . GLU B 1 87 ? -22.680 10.894 24.356 1.00 10.05 87 GLU B CA 1
ATOM 2188 C C . GLU B 1 87 ? -22.593 10.599 25.847 1.00 10.50 87 GLU B C 1
ATOM 2189 O O . GLU B 1 87 ? -23.619 10.544 26.518 1.00 11.10 87 GLU B O 1
ATOM 2195 N N . TYR B 1 88 ? -21.390 10.390 26.372 1.00 9.79 88 TYR B N 1
ATOM 2196 C CA . TYR B 1 88 ? -21.278 10.082 27.795 1.00 9.82 88 TYR B CA 1
ATOM 2197 C C . TYR B 1 88 ? -20.169 10.831 28.511 1.00 9.60 88 TYR B C 1
ATOM 2198 O O . TYR B 1 88 ? -19.193 11.273 27.897 1.00 9.19 88 TYR B O 1
ATOM 2207 N N . TYR B 1 89 ? -20.335 10.953 29.826 1.00 9.52 89 TYR B N 1
ATOM 2208 C CA . TYR B 1 89 ? -19.381 11.653 30.678 1.00 10.39 89 TYR B CA 1
ATOM 2209 C C . TYR B 1 89 ? -19.202 10.982 32.033 1.00 10.16 89 TYR B C 1
ATOM 2210 O O . TYR B 1 89 ? -20.172 10.513 32.630 1.00 10.49 89 TYR B O 1
ATOM 2219 N N . VAL B 1 90 ? -17.963 10.953 32.516 1.00 10.59 90 VAL B N 1
ATOM 2220 C CA . VAL B 1 90 ? -17.670 10.473 33.862 1.00 10.35 90 VAL B CA 1
ATOM 2221 C C . VAL B 1 90 ? -17.024 11.728 34.446 1.00 10.82 90 VAL B C 1
ATOM 2222 O O . VAL B 1 90 ? -15.833 11.982 34.253 1.00 10.81 90 VAL B O 1
ATOM 2226 N N . VAL B 1 91 ? -17.835 12.531 35.127 1.00 10.65 91 VAL B N 1
ATOM 2227 C CA . VAL B 1 91 ? -17.380 13.792 35.700 1.00 10.67 91 VAL B CA 1
ATOM 2228 C C . VAL B 1 91 ? -16.600 13.601 36.995 1.00 10.39 91 VAL B C 1
ATOM 2229 O O . VAL B 1 91 ? -17.144 13.140 37.992 1.00 10.96 91 VAL B O 1
ATOM 2233 N N . GLU B 1 92 ? -15.324 13.972 36.962 1.00 11.43 92 GLU B N 1
ATOM 2234 C CA . GLU B 1 92 ? -14.426 13.843 38.108 1.00 10.97 92 GLU B CA 1
ATOM 2235 C C . GLU B 1 92 ? -14.444 15.092 38.979 1.00 13.22 92 GLU B C 1
ATOM 2236 O O . GLU B 1 92 ? -14.308 15.017 40.204 1.00 13.79 92 GLU B O 1
ATOM 2242 N N . SER B 1 93 ? -14.604 16.241 38.334 1.00 13.47 93 SER B N 1
ATOM 2243 C CA . SER B 1 93 ? -14.665 17.516 39.033 1.00 15.18 93 SER B CA 1
ATOM 2244 C C . SER B 1 93 ? -15.401 18.525 38.163 1.00 15.82 93 SER B C 1
ATOM 2245 O O . SER B 1 93 ? -15.353 18.449 36.937 1.00 15.04 93 SER B O 1
ATOM 2248 N N . PHE B 1 94 ? -16.110 19.450 38.800 1.00 18.17 94 PHE B N 1
ATOM 2249 C CA . PHE B 1 94 ? -16.827 20.490 38.074 1.00 19.71 94 PHE B CA 1
ATOM 2250 C C . PHE B 1 94 ? -16.819 21.774 38.895 1.00 22.35 94 PHE B C 1
ATOM 2251 O O . PHE B 1 94 ? -16.409 21.768 40.061 1.00 21.97 94 PHE B O 1
ATOM 2259 N N . GLY B 1 95 ? -17.258 22.870 38.286 1.00 22.71 95 GLY B N 1
ATOM 2260 C CA . GLY B 1 95 ? -17.254 24.146 38.979 1.00 23.54 95 GLY B CA 1
ATOM 2261 C C . GLY B 1 95 ? -18.582 24.653 39.499 1.00 24.11 95 GLY B C 1
ATOM 2262 O O . GLY B 1 95 ? -19.279 23.968 40.247 1.00 24.70 95 GLY B O 1
ATOM 2263 N N . THR B 1 96 ? -18.932 25.869 39.094 1.00 24.05 96 THR B N 1
ATOM 2264 C CA . THR B 1 96 ? -20.166 26.513 39.531 1.00 24.47 96 THR B CA 1
ATOM 2265 C C . THR B 1 96 ? -21.444 25.937 38.934 1.00 24.61 96 THR B C 1
ATOM 2266 O O . THR B 1 96 ? -22.530 26.486 39.134 1.00 25.07 96 THR B O 1
ATOM 2270 N N . TYR B 1 97 ? -21.327 24.838 38.197 1.00 22.56 97 TYR B N 1
ATOM 2271 C CA . TYR B 1 97 ? -22.506 24.234 37.596 1.00 21.85 97 TYR B CA 1
ATOM 2272 C C . TYR B 1 97 ? -22.388 22.722 37.490 1.00 21.73 97 TYR B C 1
ATOM 2273 O O . TYR B 1 97 ? -21.523 22.211 36.780 1.00 20.00 97 TYR B O 1
ATOM 2282 N N . ASP B 1 98 ? -23.252 22.009 38.207 1.00 22.76 98 ASP B N 1
ATOM 2283 C CA . ASP B 1 98 ? -23.256 20.552 38.144 1.00 23.68 98 ASP B CA 1
ATOM 2284 C C . ASP B 1 98 ? -23.843 20.232 36.775 1.00 24.28 98 ASP B C 1
ATOM 2285 O O . ASP B 1 98 ? -25.007 20.530 36.509 1.00 23.14 98 ASP B O 1
ATOM 2290 N N . PRO B 1 99 ? -23.047 19.620 35.888 1.00 26.26 99 PRO B N 1
ATOM 2291 C CA . PRO B 1 99 ? -23.521 19.280 34.544 1.00 27.09 99 PRO B CA 1
ATOM 2292 C C . PRO B 1 99 ? -24.705 18.320 34.487 1.00 28.37 99 PRO B C 1
ATOM 2293 O O . PRO B 1 99 ? -25.324 18.163 33.435 1.00 29.76 99 PRO B O 1
ATOM 2297 N N . SER B 1 100 ? -25.025 17.686 35.611 1.00 28.05 100 SER B N 1
ATOM 2298 C CA . SER B 1 100 ? -26.137 16.743 35.649 1.00 28.72 100 SER B CA 1
ATOM 2299 C C . SER B 1 100 ? -27.469 17.455 35.849 1.00 29.47 100 SER B C 1
ATOM 2300 O O . SER B 1 100 ? -28.529 16.842 35.726 1.00 29.33 100 SER B O 1
ATOM 2303 N N . THR B 1 101 ? -27.408 18.747 36.160 1.00 29.65 101 THR B N 1
ATOM 2304 C CA . THR B 1 101 ? -28.611 19.546 36.365 1.00 28.74 101 THR B CA 1
ATOM 2305 C C . THR B 1 101 ? -29.560 19.358 35.183 1.00 28.60 101 THR B C 1
ATOM 2306 O O . THR B 1 101 ? -29.151 19.446 34.025 1.00 29.12 101 THR B O 1
ATOM 2310 N N . GLY B 1 102 ? -30.825 19.086 35.480 1.00 28.77 102 GLY B N 1
ATOM 2311 C CA . GLY B 1 102 ? -31.803 18.894 34.425 1.00 28.94 102 GLY B CA 1
ATOM 2312 C C . GLY B 1 102 ? -31.929 17.456 33.960 1.00 28.69 102 GLY B C 1
ATOM 2313 O O . GLY B 1 102 ? -32.913 17.092 33.316 1.00 28.98 102 GLY B O 1
ATOM 2314 N N . ALA B 1 103 ? -30.934 16.633 34.281 1.00 27.32 103 ALA B N 1
ATOM 2315 C CA . ALA B 1 103 ? -30.952 15.230 33.884 1.00 26.35 103 ALA B CA 1
ATOM 2316 C C . ALA B 1 103 ? -31.704 14.369 34.897 1.00 23.97 103 ALA B C 1
ATOM 2317 O O . ALA B 1 103 ? -31.810 14.719 36.071 1.00 24.55 103 ALA B O 1
ATOM 2319 N N . THR B 1 104 ? -32.228 13.241 34.431 1.00 22.83 104 THR B N 1
ATOM 2320 C CA . THR B 1 104 ? -32.969 12.320 35.286 1.00 22.21 104 THR B CA 1
ATOM 2321 C C . THR B 1 104 ? -32.009 11.342 35.961 1.00 20.13 104 THR B C 1
ATOM 2322 O O . THR B 1 104 ? -31.204 10.704 35.286 1.00 19.39 104 T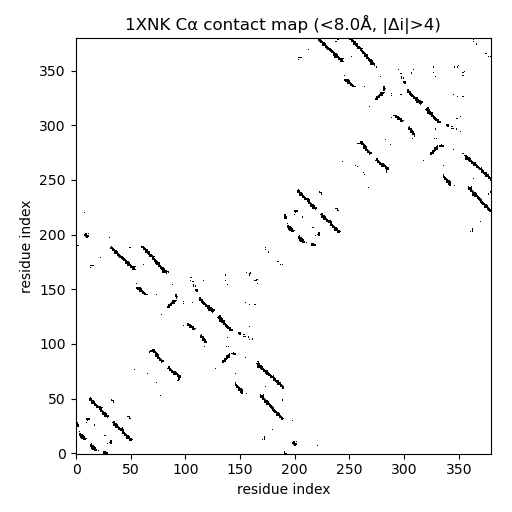HR B O 1
ATOM 2326 N N . ARG B 1 105 ? -32.092 11.224 37.285 1.00 18.92 105 ARG B N 1
ATOM 2327 C CA . ARG B 1 105 ? -31.215 10.306 38.014 1.00 18.14 105 ARG B CA 1
ATOM 2328 C C . ARG B 1 105 ? -31.631 8.852 37.797 1.00 18.40 105 ARG B C 1
ATOM 2329 O O . ARG B 1 105 ? -32.809 8.512 37.907 1.00 19.26 105 ARG B O 1
ATOM 2337 N N . MET B 1 106 ? -30.652 8.001 37.498 1.00 18.22 106 MET B N 1
ATOM 2338 C CA . MET B 1 106 ? -30.893 6.583 37.238 1.00 19.79 106 MET B CA 1
ATOM 2339 C C . MET B 1 106 ? -30.165 5.675 38.229 1.00 19.61 106 MET B C 1
ATOM 2340 O O . MET B 1 106 ? -29.903 4.512 37.924 1.00 21.71 106 MET B O 1
ATOM 2345 N N . GLY B 1 107 ? -29.836 6.203 39.403 1.00 18.45 107 GLY B N 1
ATOM 2346 C CA . GLY B 1 107 ? -29.143 5.402 40.398 1.00 17.22 107 GLY B CA 1
ATOM 2347 C C . GLY B 1 107 ? -27.736 5.900 40.661 1.00 16.13 107 GLY B C 1
ATOM 2348 O O . GLY B 1 107 ? -27.441 7.077 40.464 1.00 15.28 107 GLY B O 1
ATOM 2349 N N . SER B 1 108 ? -26.862 5.003 41.108 1.00 15.77 108 SER B N 1
ATOM 2350 C CA . SER B 1 108 ? -25.481 5.370 41.395 1.00 15.49 108 SER B CA 1
ATOM 2351 C C . SER B 1 108 ? -24.552 4.174 41.247 1.00 15.41 108 SER B C 1
ATOM 2352 O O . SER B 1 108 ? -24.993 3.027 41.179 1.00 17.18 108 SER B O 1
ATOM 2355 N N . VAL B 1 109 ? -23.259 4.453 41.189 1.00 14.85 109 VAL B N 1
ATOM 2356 C CA . VAL B 1 109 ? -22.266 3.401 41.067 1.00 14.83 109 VAL B CA 1
ATOM 2357 C C . VAL B 1 109 ? -21.069 3.749 41.939 1.00 15.38 109 VAL B C 1
ATOM 2358 O O . VAL B 1 109 ? -20.673 4.910 42.033 1.00 14.29 109 VAL B O 1
ATOM 2362 N N . THR B 1 110 ? -20.514 2.741 42.601 1.00 15.24 110 THR B N 1
ATOM 2363 C CA . THR B 1 110 ? -19.356 2.937 43.460 1.00 17.06 110 THR B CA 1
ATOM 2364 C C . THR B 1 110 ? -18.184 2.263 42.778 1.00 16.94 110 THR B C 1
ATOM 2365 O O . THR B 1 110 ? -18.200 1.055 42.539 1.00 17.05 110 THR B O 1
ATOM 2369 N N . THR B 1 111 ? -17.170 3.052 42.456 1.00 15.69 111 THR B N 1
ATOM 2370 C CA . THR B 1 111 ? -16.004 2.531 41.766 1.00 14.91 111 THR B CA 1
ATOM 2371 C C . THR B 1 111 ? -14.820 3.464 41.952 1.00 14.65 111 THR B C 1
ATOM 2372 O O . THR B 1 111 ? -14.993 4.671 42.097 1.00 14.82 111 THR B O 1
ATOM 2376 N N . ASP B 1 112 ? -13.622 2.889 41.966 1.00 14.11 112 ASP B N 1
ATOM 2377 C CA . ASP B 1 112 ? -12.394 3.659 42.098 1.00 15.74 112 ASP B CA 1
ATOM 2378 C C . ASP B 1 112 ? -12.344 4.572 43.320 1.00 17.09 112 ASP B C 1
ATOM 2379 O O . ASP B 1 112 ? -11.939 5.734 43.228 1.00 17.68 112 ASP B O 1
ATOM 2384 N N . GLY B 1 113 ? -12.760 4.037 44.464 1.00 16.74 113 GLY B N 1
ATOM 2385 C CA . GLY B 1 113 ? -12.732 4.803 45.698 1.00 19.26 113 GLY B CA 1
ATOM 2386 C C . GLY B 1 113 ? -13.717 5.952 45.770 1.00 18.86 113 GLY B C 1
ATOM 2387 O O . GLY B 1 113 ? -13.656 6.775 46.684 1.00 21.91 113 GLY B O 1
ATOM 2388 N N . GLY B 1 114 ? -14.631 6.014 44.811 1.00 19.32 114 GLY B N 1
ATOM 2389 C CA . GLY B 1 114 ? -15.611 7.081 44.810 1.00 17.95 114 GLY B CA 1
ATOM 2390 C C . GLY B 1 114 ? -17.002 6.578 44.485 1.00 16.24 114 GLY B C 1
ATOM 2391 O O . GLY B 1 114 ? -17.187 5.423 44.113 1.00 15.79 114 GLY B O 1
ATOM 2392 N N . THR B 1 115 ? -17.987 7.451 44.645 1.00 15.94 115 THR B N 1
ATOM 2393 C CA . THR B 1 115 ? -19.370 7.109 44.349 1.00 16.07 115 THR B CA 1
ATOM 2394 C C . THR B 1 115 ? -19.864 8.132 43.340 1.00 15.09 115 THR B C 1
ATOM 2395 O O . THR B 1 115 ? -19.579 9.324 43.471 1.00 16.55 115 THR B O 1
ATOM 2399 N N . TYR B 1 116 ? -20.588 7.665 42.329 1.00 13.90 116 TYR B N 1
ATOM 2400 C CA . TYR B 1 116 ? -21.099 8.547 41.285 1.00 13.15 116 TYR B CA 1
ATOM 2401 C C . TYR B 1 116 ? -22.593 8.378 41.092 1.00 12.49 116 TYR B C 1
ATOM 2402 O O . TYR B 1 116 ? -23.088 7.253 41.027 1.00 14.29 116 TYR B O 1
ATOM 2411 N N . ASN B 1 117 ? -23.311 9.490 40.999 1.00 11.74 117 ASN B N 1
ATOM 2412 C CA . ASN B 1 117 ? -24.736 9.416 40.732 1.00 12.26 117 ASN B CA 1
ATOM 2413 C C . ASN B 1 117 ? -24.832 9.337 39.216 1.00 12.89 117 ASN B C 1
ATOM 2414 O O . ASN B 1 117 ? -24.061 9.991 38.508 1.00 12.99 117 ASN B O 1
ATOM 2419 N N . ILE B 1 118 ? -25.758 8.519 38.729 1.00 11.33 118 ILE B N 1
ATOM 2420 C CA . ILE B 1 118 ? -25.955 8.315 37.295 1.00 12.42 118 ILE B CA 1
ATOM 2421 C C . ILE B 1 118 ? -27.167 9.082 36.786 1.00 12.66 118 ILE B C 1
ATOM 2422 O O . ILE B 1 118 ? -28.207 9.123 37.444 1.00 13.54 118 ILE B O 1
ATOM 2427 N N . TYR B 1 119 ? -27.034 9.679 35.605 1.00 11.51 119 TYR B N 1
ATOM 2428 C CA . TYR B 1 119 ? -28.128 10.441 35.018 1.00 12.41 119 TYR B CA 1
ATOM 2429 C C . TYR B 1 119 ? -28.221 10.200 33.523 1.00 14.91 119 TYR B C 1
ATOM 2430 O O . TYR B 1 119 ? -27.254 9.781 32.885 1.00 14.81 119 TYR B O 1
ATOM 2439 N N . ARG B 1 120 ? -29.396 10.479 32.971 1.00 15.77 120 ARG B N 1
ATOM 2440 C CA . ARG B 1 120 ? -29.623 10.333 31.546 1.00 17.94 120 ARG B CA 1
ATOM 2441 C C . ARG B 1 120 ? -30.512 11.479 31.093 1.00 19.33 120 ARG B C 1
ATOM 2442 O O . ARG B 1 120 ? -31.468 11.840 31.777 1.00 19.48 120 ARG B O 1
ATOM 2450 N N . THR B 1 121 ? -30.186 12.065 29.950 1.00 19.73 121 THR B N 1
ATOM 2451 C CA . THR B 1 121 ? -30.987 13.156 29.422 1.00 21.39 121 THR B CA 1
ATOM 2452 C C . THR B 1 121 ? -30.941 13.111 27.901 1.00 21.36 121 THR B C 1
ATOM 2453 O O . THR B 1 121 ? -29.960 12.659 27.314 1.00 19.22 121 THR B O 1
ATOM 2457 N N . GLN B 1 122 ? -32.011 13.564 27.263 1.00 23.43 122 GLN B N 1
ATOM 2458 C CA . GLN B 1 122 ? -32.061 13.549 25.810 1.00 23.50 122 GLN B CA 1
ATOM 2459 C C . GLN B 1 122 ? -31.685 14.896 25.211 1.00 23.59 122 GLN B C 1
ATOM 2460 O O . GLN B 1 122 ? -32.116 15.948 25.684 1.00 24.03 122 GLN B O 1
ATOM 2466 N N . ARG B 1 123 ? -30.861 14.842 24.170 1.00 21.30 123 ARG B N 1
ATOM 2467 C CA . ARG B 1 123 ? -30.413 16.024 23.448 1.00 20.12 123 ARG B CA 1
ATOM 2468 C C . ARG B 1 123 ? -31.174 15.969 22.126 1.00 19.46 123 ARG B C 1
ATOM 2469 O O . ARG B 1 123 ? -31.066 14.990 21.390 1.00 18.59 123 ARG B O 1
ATOM 2477 N N . VAL B 1 124 ? -31.949 17.010 21.836 1.00 19.59 124 VAL B N 1
ATOM 2478 C CA . VAL B 1 124 ? -32.763 17.051 20.623 1.00 20.35 124 VAL B CA 1
ATOM 2479 C C . VAL B 1 124 ? -32.191 17.944 19.524 1.00 19.85 124 VAL B C 1
ATOM 2480 O O . VAL B 1 124 ? -31.988 19.141 19.727 1.00 19.36 124 VAL B O 1
ATOM 2484 N N . ASN B 1 125 ? -31.941 17.353 18.357 1.00 19.64 125 ASN B N 1
ATOM 2485 C CA . ASN B 1 125 ? -31.400 18.089 17.217 1.00 19.53 125 ASN B CA 1
ATOM 2486 C C . ASN B 1 125 ? -30.222 18.954 17.637 1.00 19.19 125 ASN B C 1
ATOM 2487 O O . ASN B 1 125 ? -30.210 20.164 17.425 1.00 19.05 125 ASN B O 1
ATOM 2492 N N . ALA B 1 126 ? -29.222 18.311 18.231 1.00 18.44 126 ALA B N 1
ATOM 2493 C CA . ALA B 1 126 ? -28.031 18.999 18.703 1.00 18.62 126 ALA B CA 1
ATOM 2494 C C . ALA B 1 126 ? -26.803 18.499 17.955 1.00 18.00 126 ALA B C 1
ATOM 2495 O O . ALA B 1 126 ? -26.832 17.428 17.355 1.00 17.18 126 ALA B O 1
ATOM 2497 N N . PRO B 1 127 ? -25.707 19.274 17.974 1.00 18.67 127 PRO B N 1
ATOM 2498 C CA . PRO B 1 127 ? -24.494 18.842 17.276 1.00 17.54 127 PRO B CA 1
ATOM 2499 C C . PRO B 1 127 ? -23.961 17.540 17.870 1.00 16.13 127 PRO B C 1
ATOM 2500 O O . PRO B 1 127 ? -24.067 17.309 19.076 1.00 14.68 127 PRO B O 1
ATOM 2504 N N . SER B 1 128 ? -23.396 16.693 17.017 1.00 14.45 128 SER B N 1
ATOM 2505 C CA . SER B 1 128 ? -22.856 15.410 17.450 1.00 13.74 128 SER B CA 1
ATOM 2506 C C . SER B 1 128 ? -21.809 14.947 16.453 1.00 14.44 128 SER B C 1
ATOM 2507 O O . SER B 1 128 ? -21.537 15.627 15.462 1.00 14.74 128 SER B O 1
ATOM 2510 N N . ILE B 1 129 ? -21.236 13.776 16.709 1.00 15.05 129 ILE B N 1
ATOM 2511 C CA . ILE B 1 129 ? -20.230 13.223 15.816 1.00 14.88 129 ILE B CA 1
ATOM 2512 C C . ILE B 1 129 ? -20.854 12.718 14.517 1.00 15.60 129 ILE B C 1
ATOM 2513 O O . ILE B 1 129 ? -20.142 12.284 13.610 1.00 16.45 129 ILE B O 1
ATOM 2518 N N . GLU B 1 130 ? -22.181 12.766 14.428 1.00 14.80 130 GLU B N 1
ATOM 2519 C CA . GLU B 1 130 ? -22.868 12.324 13.217 1.00 15.62 130 GLU B CA 1
ATOM 2520 C C . GLU B 1 130 ? -23.760 13.433 12.661 1.00 14.70 130 GLU B C 1
ATOM 2521 O O . GLU B 1 130 ? -24.726 13.161 11.951 1.00 16.69 130 GLU B O 1
ATOM 2527 N N . GLY B 1 131 ? -23.427 14.679 12.986 1.00 15.16 131 GLY B N 1
ATOM 2528 C CA . GLY B 1 131 ? -24.208 15.811 12.513 1.00 14.54 131 GLY B CA 1
ATOM 2529 C C . GLY B 1 131 ? -25.273 16.231 13.509 1.00 16.00 131 GLY B C 1
ATOM 2530 O O . GLY B 1 131 ? -25.184 15.908 14.693 1.00 15.94 131 GLY B O 1
ATOM 2531 N N . THR B 1 132 ? -26.287 16.953 13.043 1.00 14.61 132 THR B N 1
ATOM 2532 C CA . THR B 1 132 ? -27.358 17.394 13.930 1.00 14.94 132 THR B CA 1
ATOM 2533 C C . THR B 1 132 ? -28.274 16.204 14.187 1.00 15.12 132 THR B C 1
ATOM 2534 O O . THR B 1 132 ? -28.939 15.706 13.278 1.00 15.49 132 THR B O 1
ATOM 2538 N N . LYS B 1 133 ? -28.308 15.749 15.435 1.00 13.37 133 LYS B N 1
ATOM 2539 C CA . LYS B 1 133 ? -29.098 14.579 15.785 1.00 14.23 133 LYS B CA 1
ATOM 2540 C C . LYS B 1 133 ? -29.732 14.640 17.168 1.00 15.51 133 LYS B C 1
ATOM 2541 O O . LYS B 1 133 ? -29.423 15.514 17.979 1.00 15.88 133 LYS B O 1
ATOM 2547 N N . THR B 1 134 ? -30.622 13.687 17.420 1.00 15.32 134 THR B N 1
ATOM 2548 C CA . THR B 1 134 ? -31.286 13.565 18.710 1.00 16.57 134 THR B CA 1
ATOM 2549 C C . THR B 1 134 ? -30.715 12.298 19.331 1.00 15.90 134 THR B C 1
ATOM 2550 O O . THR B 1 134 ? -30.756 11.223 18.732 1.00 16.37 134 THR B O 1
ATOM 2554 N N . PHE B 1 135 ? -30.169 12.430 20.533 1.00 16.62 135 PHE B N 1
ATOM 2555 C CA . PHE B 1 135 ? -29.543 11.302 21.200 1.00 15.32 135 PHE B CA 1
ATOM 2556 C C . PHE B 1 135 ? -29.554 11.494 22.704 1.00 15.60 135 PHE B C 1
ATOM 2557 O O . PHE B 1 135 ? -29.762 12.598 23.195 1.00 16.24 135 PHE B O 1
ATOM 2565 N N . TYR B 1 136 ? -29.302 10.410 23.427 1.00 15.66 136 TYR B N 1
ATOM 2566 C CA . TYR B 1 136 ? -29.254 10.469 24.878 1.00 15.42 136 TYR B CA 1
ATOM 2567 C C . TYR B 1 136 ? -27.824 10.672 25.361 1.00 16.50 136 TYR B C 1
ATOM 2568 O O . TYR B 1 136 ? -26.867 10.232 24.713 1.00 15.51 136 TYR B O 1
ATOM 2577 N N . GLN B 1 137 ? -27.697 11.368 26.487 1.00 14.31 137 GLN B N 1
ATOM 2578 C CA . GLN B 1 137 ? -26.411 11.633 27.121 1.00 14.48 137 GLN B CA 1
ATOM 2579 C C . GLN B 1 137 ? -26.443 10.878 28.432 1.00 14.48 137 GLN B C 1
ATOM 2580 O O . GLN B 1 137 ? -27.449 10.923 29.138 1.00 15.09 137 GLN B O 1
ATOM 2586 N N . TYR B 1 138 ? -25.354 10.201 28.772 1.00 13.00 138 TYR B N 1
ATOM 2587 C CA . TYR B 1 138 ? -25.299 9.508 30.049 1.00 13.38 138 TYR B CA 1
ATOM 2588 C C . TYR B 1 138 ? -24.240 10.180 30.908 1.00 13.58 138 TYR B C 1
ATOM 2589 O O . TYR B 1 138 ? -23.181 10.577 30.415 1.00 13.17 138 TYR B O 1
ATOM 2598 N N . TRP B 1 139 ? -24.539 10.322 32.195 1.00 12.09 139 TRP B N 1
ATOM 2599 C CA . TRP B 1 139 ? -23.621 10.967 33.118 1.00 11.62 139 TRP B CA 1
ATOM 2600 C C . TRP B 1 139 ? -23.348 10.144 34.364 1.00 12.05 139 TRP B C 1
ATOM 2601 O O . TRP B 1 139 ? -24.220 9.440 34.865 1.00 10.81 139 TRP B O 1
ATOM 2612 N N . SER B 1 140 ? -22.117 10.240 34.844 1.00 11.73 140 SER B N 1
ATOM 2613 C CA . SER B 1 140 ? -21.701 9.619 36.093 1.00 11.18 140 SER B CA 1
ATOM 2614 C C . SER B 1 140 ? -21.028 10.816 36.739 1.00 11.64 140 SER B C 1
ATOM 2615 O O . SER B 1 140 ? -20.061 11.340 36.193 1.00 10.60 140 SER B O 1
ATOM 2618 N N . VAL B 1 141 ? -21.550 11.281 37.870 1.00 9.89 141 VAL B N 1
ATOM 2619 C CA . VAL B 1 141 ? -20.969 12.447 38.526 1.00 11.29 141 VAL B CA 1
ATOM 2620 C C . VAL B 1 141 ? -20.475 12.091 39.920 1.00 11.02 141 VAL B C 1
ATOM 2621 O O . VAL B 1 141 ? -21.256 11.693 40.779 1.00 11.92 141 VAL B O 1
ATOM 2625 N N . ARG B 1 142 ? -19.172 12.246 40.132 1.00 11.55 142 ARG B N 1
ATOM 2626 C CA . ARG B 1 142 ? -18.556 11.917 41.412 1.00 13.33 142 ARG B CA 1
ATOM 2627 C C . ARG B 1 142 ? -19.094 12.826 42.511 1.00 13.97 142 ARG B C 1
ATOM 2628 O O . ARG B 1 142 ? -19.219 14.035 42.319 1.00 14.78 142 ARG B O 1
ATOM 2636 N N . THR B 1 143 ? -19.417 12.238 43.660 1.00 15.40 143 THR B N 1
ATOM 2637 C CA . THR B 1 143 ? -19.952 13.007 44.779 1.00 16.90 143 THR B CA 1
ATOM 2638 C C . THR B 1 143 ? -18.854 13.800 45.472 1.00 18.88 143 THR B C 1
ATOM 2639 O O . THR B 1 143 ? -19.127 14.750 46.206 1.00 19.87 143 THR B O 1
ATOM 2643 N N . SER B 1 144 ? -17.612 13.395 45.240 1.00 19.47 144 SER B N 1
ATOM 2644 C CA . SER B 1 144 ? -16.454 14.064 45.812 1.00 21.34 144 SER B CA 1
ATOM 2645 C C . SER B 1 144 ? -15.543 14.405 44.639 1.00 20.56 144 SER B C 1
ATOM 2646 O O . SER B 1 144 ? -15.086 13.514 43.926 1.00 22.41 144 SER B O 1
ATOM 2649 N N . LYS B 1 145 ? -15.288 15.691 44.433 1.00 17.96 145 LYS B N 1
ATOM 2650 C CA . LYS B 1 145 ? -14.443 16.110 43.323 1.00 17.77 145 LYS B CA 1
ATOM 2651 C C . LYS B 1 145 ? -12.988 15.693 43.496 1.00 16.85 145 LYS B C 1
ATOM 2652 O O . LYS B 1 145 ? -12.470 15.657 44.612 1.00 17.10 145 LYS B O 1
ATOM 2658 N N . ARG B 1 146 ? -12.340 15.358 42.383 1.00 14.56 146 ARG B N 1
ATOM 2659 C CA . ARG B 1 146 ? -10.932 14.981 42.391 1.00 14.32 146 ARG B CA 1
ATOM 2660 C C . ARG B 1 146 ? -10.347 15.294 41.023 1.00 14.99 146 ARG B C 1
ATOM 2661 O O . ARG B 1 146 ? -11.080 15.419 40.044 1.00 13.85 146 ARG B O 1
ATOM 2669 N N . THR B 1 147 ? -9.026 15.421 40.959 1.00 15.60 147 THR B N 1
ATOM 2670 C CA . THR B 1 147 ? -8.359 15.747 39.707 1.00 16.19 147 THR B CA 1
ATOM 2671 C C . THR B 1 147 ? -7.236 14.774 39.375 1.00 17.42 147 THR B C 1
ATOM 2672 O O . THR B 1 147 ? -6.153 15.177 38.960 1.00 20.07 147 THR B O 1
ATOM 2676 N N . GLY B 1 148 ? -7.503 13.487 39.546 1.00 16.81 148 GLY B N 1
ATOM 2677 C CA . GLY B 1 148 ? -6.493 12.495 39.248 1.00 15.42 148 GLY B CA 1
ATOM 2678 C C . GLY B 1 148 ? -6.831 11.160 39.865 1.00 15.34 148 GLY B C 1
ATOM 2679 O O . GLY B 1 148 ? -7.435 11.086 40.936 1.00 16.19 148 GLY B O 1
ATOM 2680 N N . GLY B 1 149 ? -6.436 10.093 39.186 1.00 13.99 149 GLY B N 1
ATOM 2681 C CA . GLY B 1 149 ? -6.713 8.771 39.704 1.00 14.72 149 GLY B CA 1
ATOM 2682 C C . GLY B 1 149 ? -7.016 7.795 38.596 1.00 15.12 149 GLY B C 1
ATOM 2683 O O . GLY B 1 149 ? -6.632 8.001 37.443 1.00 15.19 149 GLY B O 1
ATOM 2684 N N . THR B 1 150 ? -7.717 6.727 38.948 1.00 14.80 150 THR B N 1
ATOM 2685 C CA . THR B 1 150 ? -8.073 5.696 37.992 1.00 14.57 150 THR B CA 1
ATOM 2686 C C . THR B 1 150 ? -9.580 5.654 37.775 1.00 14.01 150 THR B C 1
ATOM 2687 O O . THR B 1 150 ? -10.356 5.811 38.719 1.00 13.80 150 THR B O 1
ATOM 2691 N N . VAL B 1 151 ? -9.982 5.458 36.524 1.00 13.14 151 VAL B N 1
ATOM 2692 C CA . VAL B 1 151 ? -11.392 5.359 36.172 1.00 13.27 151 VAL B CA 1
ATOM 2693 C C . VAL B 1 151 ? -11.590 4.023 35.463 1.00 13.80 151 VAL B C 1
ATOM 2694 O O . VAL B 1 151 ? -11.085 3.807 34.360 1.00 14.09 151 VAL B O 1
ATOM 2698 N N . THR B 1 152 ? -12.311 3.120 36.120 1.00 14.62 152 THR B N 1
ATOM 2699 C CA . THR B 1 152 ? -12.589 1.798 35.572 1.00 14.43 152 THR B CA 1
ATOM 2700 C C . THR B 1 152 ? -13.886 1.906 34.777 1.00 14.74 152 THR B C 1
ATOM 2701 O O . THR B 1 152 ? -14.979 1.783 35.328 1.00 14.78 152 THR B O 1
ATOM 2705 N N . MET B 1 153 ? -13.758 2.134 33.474 1.00 13.78 153 MET B N 1
ATOM 2706 C CA . MET B 1 153 ? -14.921 2.313 32.613 1.00 13.45 153 MET B CA 1
ATOM 2707 C C . MET B 1 153 ? -15.955 1.197 32.636 1.00 13.68 153 MET B C 1
ATOM 2708 O O . MET B 1 153 ? -17.150 1.465 32.523 1.00 13.92 153 MET B O 1
ATOM 2713 N N . ALA B 1 154 ? -15.511 -0.048 32.784 1.00 13.19 154 ALA B N 1
ATOM 2714 C CA . ALA B 1 154 ? -16.446 -1.168 32.808 1.00 14.47 154 ALA B CA 1
ATOM 2715 C C . ALA B 1 154 ? -17.527 -0.969 33.866 1.00 14.56 154 ALA B C 1
ATOM 2716 O O . ALA B 1 154 ? -18.694 -1.308 33.647 1.00 15.30 154 ALA B O 1
ATOM 2718 N N . ASN B 1 155 ? -17.151 -0.418 35.014 1.00 13.96 155 ASN B N 1
ATOM 2719 C CA . ASN B 1 155 ? -18.132 -0.206 36.068 1.00 12.85 155 ASN B CA 1
ATOM 2720 C C . ASN B 1 155 ? -19.163 0.850 35.690 1.00 13.69 155 ASN B C 1
ATOM 2721 O O . ASN B 1 155 ? -20.331 0.741 36.059 1.00 15.51 155 ASN B O 1
ATOM 2726 N N . HIS B 1 156 ? -18.736 1.863 34.944 1.00 12.48 156 HIS B N 1
ATOM 2727 C CA . HIS B 1 156 ? -19.652 2.913 34.516 1.00 11.75 156 HIS B CA 1
ATOM 2728 C C . HIS B 1 156 ? -20.581 2.402 33.419 1.00 13.40 156 HIS B C 1
ATOM 2729 O O . HIS B 1 156 ? -21.797 2.581 33.493 1.00 13.89 156 HIS B O 1
ATOM 2736 N N . PHE B 1 157 ? -20.015 1.757 32.404 1.00 13.34 157 PHE B N 1
ATOM 2737 C CA . PHE B 1 157 ? -20.827 1.224 31.315 1.00 14.39 157 PHE B CA 1
ATOM 2738 C C . PHE B 1 157 ? -21.848 0.205 31.816 1.00 15.59 157 PHE B C 1
ATOM 2739 O O . PHE B 1 157 ? -22.987 0.184 31.355 1.00 16.85 157 PHE B O 1
ATOM 2747 N N . ASN B 1 158 ? -21.446 -0.642 32.757 1.00 16.28 158 ASN B N 1
ATOM 2748 C CA . ASN B 1 158 ? -22.371 -1.640 33.282 1.00 18.35 158 ASN B CA 1
ATOM 2749 C C . ASN B 1 158 ? -23.533 -0.963 33.999 1.00 17.94 158 ASN B C 1
ATOM 2750 O O . ASN B 1 158 ? -24.670 -1.425 33.928 1.00 18.58 158 ASN B O 1
ATOM 2755 N N . ALA B 1 159 ? -23.248 0.137 34.685 1.00 17.57 159 ALA B N 1
ATOM 2756 C CA . ALA B 1 159 ? -24.297 0.863 35.390 1.00 17.14 159 ALA B CA 1
ATOM 2757 C C . ALA B 1 159 ? -25.220 1.546 34.385 1.00 17.87 159 ALA B C 1
ATOM 2758 O O . ALA B 1 159 ? -26.442 1.522 34.537 1.00 19.02 159 ALA B O 1
ATOM 2760 N N . TRP B 1 160 ? -24.637 2.145 33.350 1.00 16.52 160 TRP B N 1
ATOM 2761 C CA . TRP B 1 160 ? -25.430 2.830 32.333 1.00 17.14 160 TRP B CA 1
ATOM 2762 C C . TRP B 1 160 ? -26.270 1.879 31.491 1.00 18.40 160 TRP B C 1
ATOM 2763 O O . TRP B 1 160 ? -27.374 2.230 31.075 1.00 19.92 160 TRP B O 1
ATOM 2774 N N . ARG B 1 161 ? -25.747 0.685 31.224 1.00 19.10 161 ARG B N 1
ATOM 2775 C CA . ARG B 1 161 ? -26.487 -0.283 30.419 1.00 20.45 161 ARG B CA 1
ATOM 2776 C C . ARG B 1 161 ? -27.827 -0.602 31.062 1.00 22.11 161 ARG B C 1
ATOM 2777 O O . ARG B 1 161 ? -28.854 -0.675 30.385 1.00 22.29 161 ARG B O 1
ATOM 2785 N N . GLN B 1 162 ? -27.820 -0.792 32.373 1.00 23.04 162 GLN B N 1
ATOM 2786 C CA . GLN B 1 162 ? -29.056 -1.071 33.082 1.00 25.21 162 GLN B CA 1
ATOM 2787 C C . GLN B 1 162 ? -29.945 0.171 33.021 1.00 24.94 162 GLN B C 1
ATOM 2788 O O . GLN B 1 162 ? -31.158 0.087 33.199 1.00 23.49 162 GLN B O 1
ATOM 2794 N N . ALA B 1 163 ? -29.329 1.320 32.756 1.00 23.85 163 ALA B N 1
ATOM 2795 C CA . ALA B 1 163 ? -30.057 2.582 32.669 1.00 22.96 163 ALA B CA 1
ATOM 2796 C C . ALA B 1 163 ? -30.603 2.841 31.265 1.00 22.73 163 ALA B C 1
ATOM 2797 O O . ALA B 1 163 ? -31.190 3.895 31.007 1.00 21.90 163 ALA B O 1
ATOM 2799 N N . GLY B 1 164 ? -30.398 1.889 30.358 1.00 21.05 164 GLY B N 1
ATOM 2800 C CA . GLY B 1 164 ? -30.909 2.047 29.008 1.00 22.31 164 GLY B CA 1
ATOM 2801 C C . GLY B 1 164 ? -29.863 2.198 27.918 1.00 23.22 164 GLY B C 1
ATOM 2802 O O . GLY B 1 164 ? -30.203 2.240 26.736 1.00 24.10 164 GLY B O 1
ATOM 2803 N N . LEU B 1 165 ? -28.593 2.279 28.297 1.00 22.64 165 LEU B N 1
ATOM 2804 C CA . LEU B 1 165 ? -27.542 2.428 27.303 1.00 24.78 165 LEU B CA 1
ATOM 2805 C C . LEU B 1 165 ? -27.306 1.131 26.544 1.00 24.52 165 LEU B C 1
ATOM 2806 O O . LEU B 1 165 ? -27.055 0.084 27.140 1.00 25.32 165 LEU B O 1
ATOM 2811 N N . GLN B 1 166 ? -27.394 1.211 25.222 1.00 25.64 166 GLN B N 1
ATOM 2812 C CA . GLN B 1 166 ? -27.154 0.060 24.363 1.00 26.17 166 GLN B CA 1
ATOM 2813 C C . GLN B 1 166 ? -25.947 0.441 23.517 1.00 25.89 166 GLN B C 1
ATOM 2814 O O . GLN B 1 166 ? -25.908 1.525 22.939 1.00 23.81 166 GLN B O 1
ATOM 2820 N N . LEU B 1 167 ? -24.955 -0.438 23.458 1.00 23.94 167 LEU B N 1
ATOM 2821 C CA . LEU B 1 167 ? -23.746 -0.139 22.712 1.00 25.76 167 LEU B CA 1
ATOM 2822 C C . LEU B 1 167 ? -23.568 -0.849 21.380 1.00 25.12 167 LEU B C 1
ATOM 2823 O O . LEU B 1 167 ? -23.438 -2.073 21.322 1.00 25.74 167 LEU B O 1
ATOM 2828 N N . GLY B 1 168 ? -23.557 -0.062 20.308 1.00 24.14 168 GLY B N 1
ATOM 2829 C CA . GLY B 1 168 ? -23.352 -0.618 18.985 1.00 22.86 168 GLY B CA 1
ATOM 2830 C C . GLY B 1 168 ? -21.853 -0.674 18.769 1.00 22.40 168 GLY B C 1
ATOM 2831 O O . GLY B 1 168 ? -21.271 -1.751 18.624 1.00 23.08 168 GLY B O 1
ATOM 2832 N N . SER B 1 169 ? -21.224 0.496 18.762 1.00 21.35 169 SER B N 1
ATOM 2833 C CA . SER B 1 169 ? -19.782 0.591 18.590 1.00 19.03 169 SER B CA 1
ATOM 2834 C C . SER B 1 169 ? -19.267 1.865 19.249 1.00 17.60 169 SER B C 1
ATOM 2835 O O . SER B 1 169 ? -19.974 2.868 19.334 1.00 17.06 169 SER B O 1
ATOM 2838 N N . HIS B 1 170 ? -18.029 1.816 19.717 1.00 16.60 170 HIS B N 1
ATOM 2839 C CA . HIS B 1 170 ? -17.419 2.965 20.370 1.00 15.41 170 HIS B CA 1
ATOM 2840 C C . HIS B 1 170 ? -16.791 3.931 19.385 1.00 15.33 170 HIS B C 1
ATOM 2841 O O . HIS B 1 170 ? -16.268 3.520 18.344 1.00 14.65 170 HIS B O 1
ATOM 2848 N N . ASP B 1 171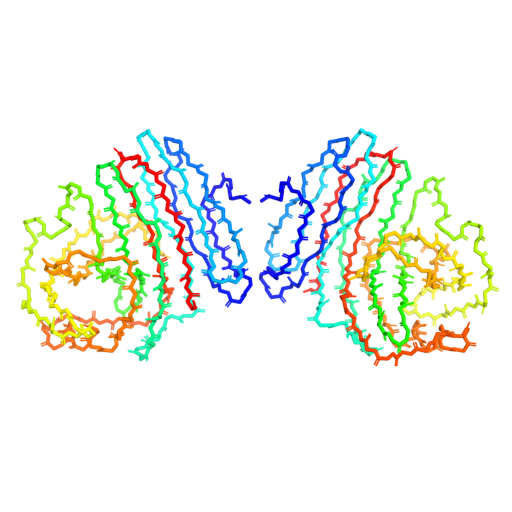 ? -16.862 5.219 19.710 1.00 12.28 171 ASP B N 1
ATOM 2849 C CA . ASP B 1 171 ? -16.177 6.224 18.913 1.00 12.41 171 ASP B CA 1
ATOM 2850 C C . ASP B 1 171 ? -15.088 6.686 19.879 1.00 11.47 171 ASP B C 1
ATOM 2851 O O . ASP B 1 171 ? -14.552 5.855 20.616 1.00 12.32 171 ASP B O 1
ATOM 2856 N N . TYR B 1 172 ? -14.767 7.978 19.940 1.00 9.83 172 TYR B N 1
ATOM 2857 C CA . TYR B 1 172 ? -13.681 8.354 20.841 1.00 9.49 172 TYR B CA 1
ATOM 2858 C C . TYR B 1 172 ? -13.988 8.310 22.328 1.00 9.79 172 TYR B C 1
ATOM 2859 O O . TYR B 1 172 ? -15.143 8.281 22.744 1.00 10.23 172 TYR B O 1
ATOM 2868 N N . GLN B 1 173 ? -12.917 8.285 23.114 1.00 8.66 173 GLN B N 1
ATOM 2869 C CA . GLN B 1 173 ? -12.989 8.177 24.567 1.00 9.21 173 GLN B CA 1
ATOM 2870 C C . GLN B 1 173 ? -11.772 8.927 25.080 1.00 9.93 173 GLN B C 1
ATOM 2871 O O . GLN B 1 173 ? -10.646 8.450 24.953 1.00 9.91 173 GLN B O 1
ATOM 2877 N N . ILE B 1 174 ? -11.995 10.097 25.663 1.00 9.17 174 ILE B N 1
ATOM 2878 C CA . ILE B 1 174 ? -10.878 10.915 26.120 1.00 9.98 174 ILE B CA 1
ATOM 2879 C C . ILE B 1 174 ? -11.040 11.474 27.527 1.00 9.12 174 ILE B C 1
ATOM 2880 O O . ILE B 1 174 ? -12.136 11.462 28.081 1.00 9.04 174 ILE B O 1
ATOM 2885 N N . VAL B 1 175 ? -9.934 11.949 28.100 1.00 8.78 175 VAL B N 1
ATOM 2886 C CA . VAL B 1 175 ? -9.971 12.584 29.414 1.00 8.85 175 VAL B CA 1
ATOM 2887 C C . VAL B 1 175 ? -9.988 14.050 29.014 1.00 9.63 175 VAL B C 1
ATOM 2888 O O . VAL B 1 175 ? -8.971 14.626 28.610 1.00 9.96 175 VAL B O 1
ATOM 2892 N N . ALA B 1 176 ? -11.166 14.647 29.116 1.00 9.73 176 ALA B N 1
ATOM 2893 C CA . ALA B 1 176 ? -11.361 16.011 28.679 1.00 9.36 176 ALA B CA 1
ATOM 2894 C C . ALA B 1 176 ? -11.553 17.077 29.733 1.00 9.89 176 ALA B C 1
ATOM 2895 O O . ALA B 1 176 ? -11.942 16.802 30.870 1.00 9.15 176 ALA B O 1
ATOM 2897 N N . THR B 1 177 ? -11.260 18.305 29.318 1.00 9.08 177 THR B N 1
ATOM 2898 C CA . THR B 1 177 ? -11.466 19.487 30.132 1.00 8.96 177 THR B CA 1
ATOM 2899 C C . THR B 1 177 ? -12.511 20.241 29.314 1.00 9.62 177 THR B C 1
ATOM 2900 O O . THR B 1 177 ? -12.481 20.216 28.079 1.00 8.36 177 THR B O 1
ATOM 2904 N N A GLU B 1 178 ? -13.437 20.899 30.000 0.50 10.97 178 GLU B N 1
ATOM 2905 N N B GLU B 1 178 ? -13.440 20.898 29.995 0.50 10.81 178 GLU B N 1
ATOM 2906 C CA A GLU B 1 178 ? -14.499 21.634 29.327 0.50 12.43 178 GLU B CA 1
ATOM 2907 C CA B GLU B 1 178 ? -14.488 21.638 29.308 0.50 12.07 178 GLU B CA 1
ATOM 2908 C C A GLU B 1 178 ? -14.744 22.976 29.997 0.50 13.04 178 GLU B C 1
ATOM 2909 C C B GLU B 1 178 ? -14.758 22.967 29.995 0.50 12.86 178 GLU B C 1
ATOM 2910 O O A GLU B 1 178 ? -14.512 23.130 31.194 0.50 14.11 178 GLU B O 1
ATOM 2911 O O B GLU B 1 178 ? -14.559 23.103 31.199 0.50 13.88 178 GLU B O 1
ATOM 2922 N N . GLY B 1 179 ? -15.212 23.945 29.219 1.00 12.78 179 GLY B N 1
ATOM 2923 C CA . GLY B 1 179 ? -15.495 25.254 29.774 1.00 13.45 179 GLY B CA 1
ATOM 2924 C C . GLY B 1 179 ? -16.647 25.935 29.063 1.00 14.00 179 GLY B C 1
ATOM 2925 O O . GLY B 1 179 ? -16.851 25.735 27.866 1.00 13.81 179 GLY B O 1
ATOM 2926 N N . TYR B 1 180 ? -17.415 26.726 29.810 1.00 15.65 180 TYR B N 1
ATOM 2927 C CA . TYR B 1 180 ? -18.537 27.469 29.246 1.00 17.22 180 TYR B CA 1
ATOM 2928 C C . TYR B 1 180 ? -18.542 28.844 29.902 1.00 18.16 180 TYR B C 1
ATOM 2929 O O . TYR B 1 180 ? -18.857 28.975 31.088 1.00 18.11 180 TYR B O 1
ATOM 2938 N N . TYR B 1 181 ? -18.184 29.862 29.126 1.00 18.00 181 TYR B N 1
ATOM 2939 C CA . TYR B 1 181 ? -18.107 31.228 29.633 1.00 19.22 181 TYR B CA 1
ATOM 2940 C C . TYR B 1 181 ? -17.325 31.212 30.942 1.00 19.04 181 TYR B C 1
ATOM 2941 O O . TYR B 1 181 ? -17.727 31.810 31.940 1.00 20.07 181 TYR B O 1
ATOM 2950 N N . SER B 1 182 ? -16.193 30.514 30.917 1.00 16.02 182 SER B N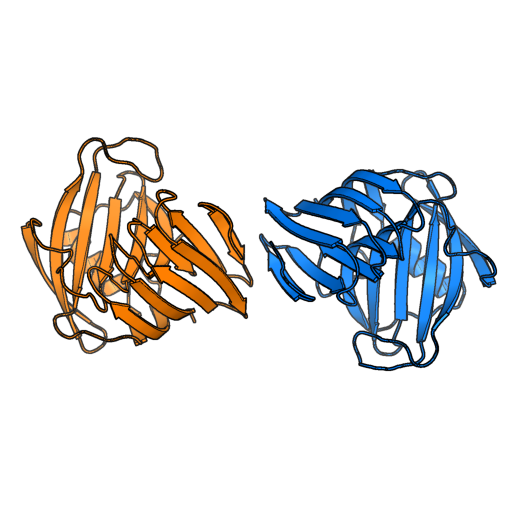 1
ATOM 2951 C CA . SER B 1 182 ? -15.331 30.373 32.080 1.00 15.98 182 SER B CA 1
ATOM 2952 C C . SER B 1 182 ? -13.895 30.755 31.733 1.00 15.22 182 SER B C 1
ATOM 2953 O O . SER B 1 182 ? -13.616 31.217 30.628 1.00 15.50 182 SER B O 1
ATOM 2956 N N . SER B 1 183 ? -12.992 30.556 32.686 1.00 15.96 183 SER B N 1
ATOM 2957 C CA . SER B 1 183 ? -11.579 30.858 32.487 1.00 14.89 183 SER B CA 1
ATOM 2958 C C . SER B 1 183 ? -10.746 29.909 33.339 1.00 15.54 183 SER B C 1
ATOM 2959 O O . SER B 1 183 ? -11.278 29.203 34.196 1.00 15.50 183 SER B O 1
ATOM 2962 N N . GLY B 1 184 ? -9.440 29.893 33.101 1.00 14.99 184 GLY B N 1
ATOM 2963 C CA . GLY B 1 184 ? -8.572 29.031 33.879 1.00 15.26 184 GLY B CA 1
ATOM 2964 C C . GLY B 1 184 ? -7.471 28.388 33.065 1.00 14.52 184 GLY B C 1
ATOM 2965 O O . GLY B 1 184 ? -7.198 28.787 31.932 1.00 14.12 184 GLY B O 1
ATOM 2966 N N . SER B 1 185 ? -6.833 27.390 33.660 1.00 13.81 185 SER B N 1
ATOM 2967 C CA . SER B 1 185 ? -5.760 26.668 33.001 1.00 15.65 185 SER B CA 1
ATOM 2968 C C . SER B 1 185 ? -5.813 25.219 33.449 1.00 15.02 185 SER B C 1
ATOM 2969 O O . SER B 1 185 ? -6.386 24.898 34.496 1.00 16.19 185 SER B O 1
ATOM 2972 N N . ALA B 1 186 ? -5.218 24.341 32.653 1.00 14.77 186 ALA B N 1
ATOM 2973 C CA . ALA B 1 186 ? -5.195 22.933 32.993 1.00 13.26 186 ALA B CA 1
ATOM 2974 C C . ALA B 1 186 ? -4.107 22.194 32.241 1.00 12.69 186 ALA B C 1
ATOM 2975 O O . ALA B 1 186 ? -3.848 22.466 31.070 1.00 15.13 186 ALA B O 1
ATOM 2977 N N . THR B 1 187 ? -3.459 21.272 32.939 1.00 12.22 187 THR B N 1
ATOM 2978 C CA . THR B 1 187 ? -2.446 20.417 32.342 1.00 12.15 187 THR B CA 1
ATOM 2979 C C . THR B 1 187 ? -2.912 19.029 32.742 1.00 12.70 187 THR B C 1
ATOM 2980 O O . THR B 1 187 ? -2.991 18.706 33.928 1.00 13.92 187 THR B O 1
ATOM 2984 N N . VAL B 1 188 ? -3.251 18.219 31.749 1.00 10.93 188 VAL B N 1
ATOM 2985 C CA . VAL B 1 188 ? -3.746 16.878 31.995 1.00 11.40 188 VAL B CA 1
ATOM 2986 C C . VAL B 1 188 ? -2.849 15.845 31.327 1.00 13.09 188 VAL B C 1
ATOM 2987 O O . VAL B 1 188 ? -2.450 16.019 30.177 1.00 12.29 188 VAL B O 1
ATOM 2991 N N . ASN B 1 189 ? -2.527 14.780 32.055 1.00 13.38 189 ASN B N 1
ATOM 2992 C CA . ASN B 1 189 ? -1.698 13.711 31.514 1.00 15.02 189 ASN B CA 1
ATOM 2993 C C . ASN B 1 189 ? -2.458 12.396 31.594 1.00 15.22 189 ASN B C 1
ATOM 2994 O O . ASN B 1 189 ? -2.828 11.944 32.679 1.00 14.75 189 ASN B O 1
ATOM 2999 N N . VAL B 1 190 ? -2.699 11.798 30.434 1.00 15.10 190 VAL B N 1
ATOM 3000 C CA . VAL B 1 190 ? -3.429 10.541 30.344 1.00 17.13 190 VAL B CA 1
ATOM 3001 C C . VAL B 1 190 ? -2.449 9.377 30.230 1.00 20.59 190 VAL B C 1
ATOM 3002 O O . VAL B 1 190 ? -1.603 9.355 29.339 1.00 19.90 190 VAL B O 1
ATOM 3006 N N . GLY B 1 191 ? -2.564 8.420 31.145 1.00 24.88 191 GLY B N 1
ATOM 3007 C CA . GLY B 1 191 ? -1.682 7.265 31.134 1.00 28.55 191 GLY B CA 1
ATOM 3008 C C . GLY B 1 191 ? -0.266 7.584 31.582 1.00 31.11 191 GLY B C 1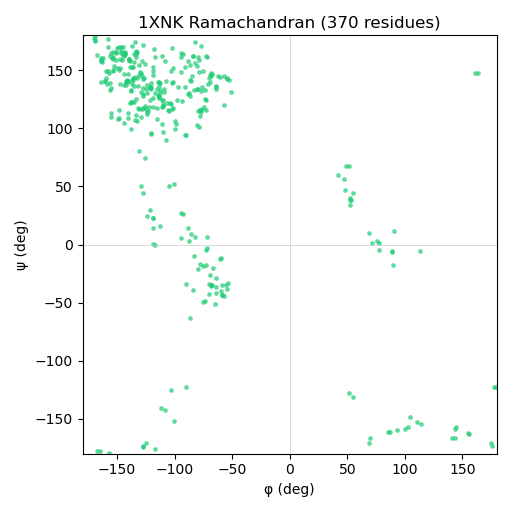
ATOM 3009 O O . GLY B 1 191 ? 0.684 7.237 30.848 1.00 33.04 191 GLY B O 1
#

Organism: NCBI:txid209285

Foldseek 3Di:
DDDAFDWDADQRWTKTKHKPPDFDKDWADDPHQKIKMFTAAAIWMKMGIHDFFDDLWDKWWKAKDWDKFPWKFFWWWFFAVPPTETETETQATYPDDVCVVFAWLAWFDDQNFIWTKTKDWDAQPQGPVGRHIYMYIYTHTPDHDGTGMDGNNRVQVSCVVSVNDGHHGGHIGRMMTDGNITTMMMMGID/DDDAFDWDADQRWTKTKHKPPFFDKDWADDPHQKIKMFTAAAIWMKMGIHDFFDDQFDKKFKAKPWWWFPFKFWWWWFWFVPPTETETETQDTPPDDVCVPWAWDAWFDDFNWIWTKTKDWDAQPQDPVGRHIYMYIYTHTPDHDGTGMDGNNRVVVSVVVVPDDGDGGGHIGGMMIDGNITTMMMMGID

Secondary structure (DSSP, 8-state):
---SSEEEEETTEEEEEEE-S-SEEEEEE-STTEEEEEEESS-EEEEEEEESS--TT-EEEEEEEEEEEEEEEEEEEEEEETTTEEEEEEEEESS--TTTT-EEEEEEEETTEEEEEEEEEEEEE--BTBSEEEEEEEEEESS--SEEEEEHHHHHHHHHHTT----EEEEEEEEEEEEEEEEEEEEEE-/---SSEEEEETTEEEEEEE-S-SEEEEEE-STTEEEEEEESS-EEEEEEEESS--SS-EEEEEEEEEEEEEEEEEEEEEEETTTEEEEEEEEE-SS-TTTTSEEEEEEEETTEEEEEEEEEEEEE--BTBSEEEEEEEEEESS--SEEEEEHHHHHHHHHHTT---SEEEEEEEEEEEEEEEEEEEEEE-